Protein AF-A0AAF6BZ26-F1 (afdb_monomer_lite)

pLDDT: mean 86.57, std 9.5, range [39.75, 97.88]

Structure (mmCIF, N/CA/C/O backbone):
data_AF-A0AAF6BZ26-F1
#
_entry.id   AF-A0AAF6BZ26-F1
#
loop_
_atom_site.group_PDB
_atom_site.id
_atom_site.type_symbol
_atom_site.label_atom_id
_atom_site.label_alt_id
_atom_site.label_comp_id
_atom_site.label_asym_id
_atom_site.label_entity_id
_atom_site.label_seq_id
_atom_site.pdbx_PDB_ins_code
_atom_site.Cartn_x
_atom_site.Cartn_y
_atom_site.Cartn_z
_atom_site.occupancy
_atom_site.B_iso_or_equiv
_atom_site.auth_seq_id
_atom_site.auth_comp_id
_atom_site.auth_asym_id
_atom_site.auth_atom_id
_atom_site.pdbx_PDB_model_num
ATOM 1 N N . MET A 1 1 ? -30.033 26.656 -7.512 1.00 85.19 1 MET A N 1
ATOM 2 C CA . MET A 1 1 ? -29.786 25.423 -6.726 1.00 85.19 1 MET A CA 1
ATOM 3 C C . MET A 1 1 ? -30.732 24.269 -7.060 1.00 85.19 1 MET A C 1
ATOM 5 O O . MET A 1 1 ? -30.216 23.183 -7.276 1.00 85.19 1 MET A O 1
ATOM 9 N N . GLN A 1 2 ? -32.061 24.453 -7.157 1.00 90.31 2 GLN A N 1
ATOM 10 C CA . GLN A 1 2 ? -33.006 23.344 -7.431 1.00 90.31 2 GLN A CA 1
ATOM 11 C C . GLN A 1 2 ? -32.646 22.460 -8.652 1.00 90.31 2 GLN A C 1
ATOM 13 O O . GLN A 1 2 ? -32.682 21.242 -8.493 1.00 90.31 2 GLN A O 1
ATOM 18 N N . PRO A 1 3 ? -32.243 22.993 -9.830 1.00 95.12 3 PRO A N 1
ATOM 19 C CA . PRO A 1 3 ? -31.899 22.138 -10.973 1.00 95.12 3 PRO A CA 1
ATOM 20 C C . PRO A 1 3 ? -30.706 21.211 -10.704 1.00 95.12 3 PRO A C 1
ATOM 22 O O . PRO A 1 3 ? -30.761 20.034 -11.039 1.00 95.12 3 PRO A O 1
ATOM 25 N N . LEU A 1 4 ? -29.664 21.719 -10.034 1.00 93.50 4 LEU A N 1
ATOM 26 C CA . LEU A 1 4 ? -28.489 20.935 -9.641 1.00 93.50 4 LEU A CA 1
ATOM 27 C C . LEU A 1 4 ? -28.873 19.820 -8.664 1.00 93.50 4 LEU A C 1
ATOM 29 O O . LEU A 1 4 ? -28.498 18.673 -8.858 1.00 93.50 4 LEU A O 1
ATOM 33 N N . VAL A 1 5 ? -29.654 20.155 -7.636 1.00 95.06 5 VAL A N 1
ATOM 34 C CA . VAL A 1 5 ? -30.120 19.196 -6.624 1.00 95.06 5 VAL A CA 1
ATOM 35 C C . VAL A 1 5 ? -30.972 18.086 -7.256 1.00 95.06 5 VAL A C 1
ATOM 37 O O . VAL A 1 5 ? -30.774 16.914 -6.951 1.00 95.06 5 VAL A O 1
ATOM 40 N N . ASN A 1 6 ? -31.861 18.429 -8.193 1.00 91.44 6 ASN A N 1
ATOM 41 C CA . ASN A 1 6 ? -32.661 17.443 -8.927 1.00 91.44 6 ASN A CA 1
ATOM 42 C C . ASN A 1 6 ? -31.804 16.555 -9.835 1.00 91.44 6 ASN A C 1
ATOM 44 O O . ASN A 1 6 ? -32.040 15.349 -9.931 1.00 91.44 6 ASN A O 1
ATOM 48 N N . TRP A 1 7 ? -30.804 17.139 -10.493 1.00 94.62 7 TRP A N 1
ATOM 49 C CA . TRP A 1 7 ? -29.871 16.383 -11.317 1.00 94.62 7 TRP A CA 1
ATOM 50 C C . TRP A 1 7 ? -29.055 15.395 -10.473 1.00 94.62 7 TRP A C 1
ATOM 52 O O . TRP A 1 7 ? -29.031 14.212 -10.805 1.00 94.62 7 TRP A O 1
ATOM 62 N N . LEU A 1 8 ? -28.491 15.836 -9.339 1.00 90.12 8 LEU A N 1
ATOM 63 C CA . LEU A 1 8 ? -27.754 14.976 -8.401 1.00 90.12 8 LEU A CA 1
ATOM 64 C C . LEU A 1 8 ? -28.611 13.805 -7.908 1.00 90.12 8 LEU A C 1
ATOM 66 O O . LEU A 1 8 ? -28.151 12.664 -7.916 1.00 90.12 8 LEU A O 1
ATOM 70 N N . ALA A 1 9 ? -29.876 14.063 -7.567 1.00 87.50 9 ALA A N 1
ATOM 71 C CA . ALA A 1 9 ? -30.821 13.017 -7.187 1.00 87.50 9 ALA A CA 1
ATOM 72 C C . ALA A 1 9 ? -31.070 12.006 -8.323 1.00 87.50 9 ALA A C 1
ATOM 74 O O . ALA A 1 9 ? -31.114 10.801 -8.078 1.00 87.50 9 ALA A O 1
ATOM 75 N N . THR A 1 10 ? -31.170 12.479 -9.572 1.00 89.88 10 THR A N 1
ATOM 76 C CA . THR A 1 10 ? -31.373 11.626 -10.759 1.00 89.88 10 THR A CA 1
ATOM 77 C C . THR A 1 10 ? -30.188 10.687 -10.988 1.00 89.88 10 THR A C 1
ATOM 79 O O . THR A 1 10 ? -30.383 9.508 -11.276 1.00 89.88 10 THR A O 1
ATOM 82 N N . VAL A 1 11 ? -28.961 11.182 -10.806 1.00 91.44 11 VAL A N 1
ATOM 83 C CA . VAL A 1 11 ? -27.734 10.379 -10.950 1.00 91.44 11 VAL A CA 1
ATOM 84 C C . VAL A 1 11 ? -27.327 9.648 -9.664 1.00 91.44 11 VAL A C 1
ATOM 86 O O . VAL A 1 11 ? -26.295 8.985 -9.643 1.00 91.44 11 VAL A O 1
ATOM 89 N N . ARG A 1 12 ? -28.134 9.743 -8.594 1.00 84.69 12 ARG A N 1
ATOM 90 C CA . ARG A 1 12 ? -27.860 9.171 -7.261 1.00 84.69 12 ARG A CA 1
ATOM 91 C C . ARG A 1 12 ? -26.511 9.611 -6.672 1.00 84.69 12 ARG A C 1
ATOM 93 O O . ARG A 1 12 ? -25.853 8.836 -5.981 1.00 84.69 12 ARG A O 1
ATOM 100 N N . SER A 1 13 ? -26.109 10.848 -6.951 1.00 90.69 13 SER A N 1
ATOM 101 C CA . SER A 1 13 ? -24.911 11.457 -6.374 1.00 90.69 13 SER A CA 1
ATOM 102 C C . SER A 1 13 ? -25.212 12.056 -5.003 1.00 90.69 13 SER A C 1
ATOM 104 O O . SER A 1 13 ? -26.315 12.542 -4.746 1.00 90.69 13 SER A O 1
ATOM 106 N N . ASP A 1 14 ? -24.195 12.082 -4.146 1.00 92.06 14 ASP A N 1
ATOM 107 C CA . ASP A 1 14 ? -24.240 12.821 -2.890 1.00 92.06 14 ASP A CA 1
ATOM 108 C C . ASP A 1 14 ? -24.106 14.336 -3.154 1.00 92.06 14 ASP A C 1
ATOM 110 O O . ASP A 1 14 ? -23.576 14.766 -4.186 1.00 92.06 14 ASP A O 1
ATOM 114 N N . PHE A 1 15 ? -24.584 15.153 -2.216 1.00 94.19 15 PHE A N 1
ATOM 115 C CA . PHE A 1 15 ? -24.424 16.606 -2.243 1.00 94.19 15 PHE A CA 1
ATOM 116 C C . PHE A 1 15 ? -23.212 17.006 -1.405 1.00 94.19 15 PHE A C 1
ATOM 118 O O . PHE A 1 15 ? -23.217 16.851 -0.185 1.00 94.19 15 PHE A O 1
ATOM 125 N N . ILE A 1 16 ? -22.169 17.521 -2.049 1.00 95.44 16 ILE A N 1
ATOM 126 C CA . ILE A 1 16 ? -20.947 17.945 -1.363 1.00 95.44 16 ILE A CA 1
ATOM 127 C C . ILE A 1 16 ? -21.056 19.430 -1.020 1.00 95.44 16 ILE A C 1
ATOM 129 O O . ILE A 1 16 ? -21.343 20.254 -1.889 1.00 95.44 16 ILE A O 1
ATOM 133 N N . CYS A 1 17 ? -20.803 19.787 0.237 1.00 93.62 17 CYS A N 1
ATOM 134 C CA . CYS A 1 17 ? -20.689 21.183 0.650 1.00 93.62 17 CYS A CA 1
ATOM 135 C C . CYS A 1 17 ? -19.605 21.373 1.707 1.00 93.62 17 CYS A C 1
ATOM 137 O O . CYS A 1 17 ? -19.373 20.499 2.542 1.00 93.62 17 CYS A O 1
ATOM 139 N N . ASN A 1 18 ? -18.980 22.545 1.711 1.00 95.50 18 ASN A N 1
ATOM 140 C CA . ASN A 1 18 ? -17.950 22.875 2.688 1.00 95.50 18 ASN A CA 1
ATOM 141 C C . ASN A 1 18 ? -18.618 23.512 3.907 1.00 95.50 18 ASN A C 1
ATOM 143 O O . ASN A 1 18 ? -19.426 24.434 3.768 1.00 95.50 18 ASN A O 1
ATOM 147 N N . ILE A 1 19 ? -18.307 23.006 5.100 1.00 95.25 19 ILE A N 1
ATOM 148 C CA . ILE A 1 19 ? -18.873 23.501 6.355 1.00 95.25 19 ILE A CA 1
ATOM 149 C C . ILE A 1 19 ? -17.721 23.958 7.232 1.00 95.25 19 ILE A C 1
ATOM 151 O O . ILE A 1 19 ? -16.880 23.168 7.648 1.00 95.25 19 ILE A O 1
ATOM 155 N N . TYR A 1 20 ? -17.734 25.247 7.561 1.00 94.69 20 TYR A N 1
ATOM 156 C CA . TYR A 1 20 ? -16.663 25.898 8.300 1.00 94.69 20 TYR A CA 1
ATOM 157 C C . TYR A 1 20 ? -17.136 26.433 9.656 1.00 94.69 20 TYR A C 1
ATOM 159 O O . TYR A 1 20 ? -17.528 27.604 9.760 1.00 94.69 20 TYR A O 1
ATOM 167 N N . PRO A 1 21 ? -17.073 25.617 10.727 1.00 95.94 21 PRO A N 1
ATOM 168 C CA . PRO A 1 21 ? -17.348 26.075 12.086 1.00 95.94 21 PRO A CA 1
ATOM 169 C C . PRO A 1 21 ? -16.479 27.268 12.497 1.00 95.94 21 PRO A C 1
ATOM 171 O O . PRO A 1 21 ? -16.993 28.182 13.132 1.00 95.94 21 PRO A O 1
ATOM 174 N N . TYR A 1 22 ? -15.213 27.318 12.060 1.00 96.25 22 TYR A N 1
ATOM 175 C CA . TYR A 1 22 ? -14.312 28.448 12.309 1.00 96.25 22 TYR A CA 1
ATOM 176 C C . TYR A 1 22 ? -14.872 29.783 11.792 1.00 96.25 22 TYR A C 1
ATOM 178 O O . TYR A 1 22 ? -15.065 30.715 12.572 1.00 96.25 22 TYR A O 1
ATOM 186 N N . PHE A 1 23 ? -15.206 29.869 10.495 1.00 95.19 23 PHE A N 1
ATOM 187 C CA . PHE A 1 23 ? -15.768 31.095 9.910 1.00 95.19 23 PHE A CA 1
ATOM 188 C C . PHE A 1 23 ? -17.114 31.461 10.531 1.00 95.19 23 PHE A C 1
ATOM 190 O O . PHE A 1 23 ? -17.425 32.635 10.710 1.00 95.19 23 PHE A O 1
ATOM 197 N N . THR A 1 24 ? -17.905 30.455 10.895 1.00 94.88 24 THR A N 1
ATOM 198 C CA . THR A 1 24 ? -19.174 30.671 11.585 1.00 94.88 24 THR A CA 1
ATOM 199 C C . THR A 1 24 ? -18.956 31.278 12.976 1.00 94.88 24 THR A C 1
ATOM 201 O O . THR A 1 24 ? -19.677 32.193 13.359 1.00 94.88 24 THR A O 1
ATOM 204 N N . TYR A 1 25 ? -17.958 30.795 13.720 1.00 96.38 25 TYR A N 1
ATOM 205 C CA . TYR A 1 25 ? -17.598 31.296 15.045 1.00 96.38 25 TYR A CA 1
ATOM 206 C C . TYR A 1 25 ? -17.103 32.747 14.992 1.00 96.38 25 TYR A C 1
ATOM 208 O O . TYR A 1 25 ? -17.685 33.603 15.660 1.00 96.38 25 TYR A O 1
ATOM 216 N N . ILE A 1 26 ? -16.095 33.051 14.166 1.00 95.81 26 ILE A N 1
ATOM 217 C CA . ILE A 1 26 ? -15.499 34.400 14.135 1.00 95.81 26 ILE A CA 1
ATOM 218 C C . ILE A 1 26 ? -16.479 35.472 13.637 1.00 95.81 26 ILE A C 1
ATOM 220 O O . ILE A 1 26 ? -16.398 36.616 14.068 1.00 95.81 26 ILE A O 1
ATOM 224 N N . ASN A 1 27 ? -17.441 35.097 12.785 1.00 95.38 27 ASN A N 1
ATOM 225 C CA . ASN A 1 27 ? -18.456 36.010 12.252 1.00 95.38 27 ASN A CA 1
ATOM 226 C C . ASN A 1 27 ? -19.744 36.046 13.097 1.00 95.38 27 ASN A C 1
ATOM 228 O O . ASN A 1 27 ? -20.722 36.675 12.701 1.00 95.38 27 ASN A O 1
ATOM 232 N N . SER A 1 28 ? -19.778 35.362 14.246 1.00 93.62 28 SER A N 1
ATOM 233 C CA . SER A 1 28 ? -20.973 35.288 15.101 1.00 93.62 28 SER A CA 1
ATOM 234 C C . SER A 1 28 ? -21.173 36.500 16.011 1.00 93.62 28 SER A C 1
ATOM 236 O O . SER A 1 28 ? -22.164 36.548 16.734 1.00 93.62 28 SER A O 1
ATOM 238 N N . ASN A 1 29 ? -20.227 37.446 16.044 1.00 91.94 29 ASN A N 1
ATOM 239 C CA . ASN A 1 29 ? -20.230 38.577 16.980 1.00 91.94 29 ASN A CA 1
ATOM 240 C C . ASN A 1 29 ? -20.428 38.142 18.449 1.00 91.94 29 ASN A C 1
ATOM 242 O O . ASN A 1 29 ? -21.149 38.784 19.208 1.00 91.94 29 ASN A O 1
ATOM 246 N N . GLY A 1 30 ? -19.817 37.018 18.843 1.00 89.81 30 GLY A N 1
ATOM 247 C CA . GLY A 1 30 ? -19.882 36.479 20.206 1.00 89.81 30 GLY A CA 1
ATOM 248 C C . GLY A 1 30 ? -21.116 35.624 20.517 1.00 89.81 30 GLY A C 1
ATOM 249 O O . GLY A 1 30 ? -21.222 35.112 21.628 1.00 89.81 30 GLY A O 1
ATOM 250 N N . GLN A 1 31 ? -22.030 35.419 19.561 1.00 91.75 31 GLN A N 1
ATOM 251 C CA . GLN A 1 31 ? -23.209 34.563 19.757 1.00 91.75 31 GLN A CA 1
ATOM 252 C C . GLN A 1 31 ? -22.870 33.067 19.816 1.00 91.75 31 GLN A C 1
ATOM 254 O O . GLN A 1 31 ? -23.632 32.282 20.377 1.00 91.75 31 GLN A O 1
ATOM 259 N N . ILE A 1 32 ? -21.747 32.658 19.221 1.00 95.44 32 ILE A N 1
ATOM 260 C CA . ILE A 1 32 ? -21.270 31.275 19.244 1.00 95.44 32 ILE A CA 1
ATOM 261 C C . ILE A 1 32 ? -20.050 31.198 20.154 1.00 95.44 32 ILE A C 1
ATOM 263 O O . ILE A 1 32 ? -19.066 31.907 19.952 1.00 95.44 32 ILE A O 1
ATOM 267 N N . THR A 1 33 ? -20.094 30.304 21.140 1.00 96.38 33 THR A N 1
ATOM 268 C CA . THR A 1 33 ? -18.947 30.049 22.015 1.00 96.38 33 THR A CA 1
ATOM 269 C C . THR A 1 33 ? -17.847 29.296 21.268 1.00 96.38 33 THR A C 1
ATOM 271 O O . THR A 1 33 ? -18.109 28.511 20.349 1.00 96.38 33 THR A O 1
ATOM 274 N N . LEU A 1 34 ? -16.595 29.499 21.685 1.00 95.25 34 LEU A N 1
ATOM 275 C CA . LEU A 1 34 ? -15.446 28.814 21.091 1.00 95.25 34 LEU A CA 1
ATOM 276 C C . LEU A 1 34 ? -15.583 27.289 21.214 1.00 95.25 34 LEU A C 1
ATOM 278 O O . LEU A 1 34 ? -15.319 26.571 20.257 1.00 95.25 34 LEU A O 1
ATOM 282 N N . GLN A 1 35 ? -16.056 26.790 22.357 1.00 94.50 35 GLN A N 1
ATOM 283 C CA . GLN A 1 35 ? -16.266 25.362 22.614 1.00 94.50 35 GLN A CA 1
ATOM 284 C C . GLN A 1 35 ? -17.271 24.747 21.630 1.00 94.50 35 GLN A C 1
ATOM 286 O O . GLN A 1 35 ? -17.017 23.668 21.091 1.00 94.50 35 GLN A O 1
ATOM 291 N N . PHE A 1 36 ? -18.364 25.456 21.320 1.00 95.94 36 PHE A N 1
ATOM 292 C CA . PHE A 1 36 ? -19.362 24.980 20.361 1.00 95.94 36 PHE A CA 1
ATOM 293 C C . PHE A 1 36 ? -18.800 24.953 18.934 1.00 95.94 36 PHE A C 1
ATOM 295 O O . PHE A 1 36 ? -19.030 23.995 18.189 1.00 95.94 36 PHE A O 1
ATOM 302 N N . GLY A 1 37 ? -17.999 25.965 18.571 1.00 96.00 37 GLY A N 1
ATOM 303 C CA . GLY A 1 37 ? -17.264 26.017 17.304 1.00 96.00 37 GLY A CA 1
ATOM 304 C C . GLY A 1 37 ? -16.188 24.930 17.170 1.00 96.00 37 GLY A C 1
ATOM 305 O O . GLY A 1 37 ? -16.043 24.332 16.104 1.00 96.00 37 GLY A O 1
ATOM 306 N N . ARG A 1 38 ? -15.477 24.610 18.257 1.00 96.19 38 ARG A N 1
ATOM 307 C CA . ARG A 1 38 ? -14.482 23.521 18.348 1.00 96.19 38 ARG A CA 1
ATOM 308 C C . ARG A 1 38 ? -15.101 22.126 18.499 1.00 96.19 38 ARG A C 1
ATOM 310 O O . ARG A 1 38 ? -14.373 21.158 18.707 1.00 96.19 38 ARG A O 1
ATOM 317 N N . LEU A 1 39 ? -16.426 22.018 18.379 1.0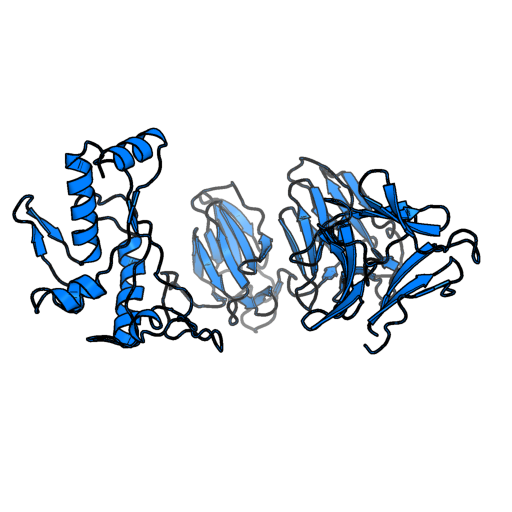0 96.62 39 LEU A N 1
ATOM 318 C CA . LEU A 1 39 ? -17.178 20.762 18.467 1.00 96.62 39 LEU A CA 1
ATOM 319 C C . LEU A 1 39 ? -16.995 20.030 19.808 1.00 96.62 39 LEU A C 1
ATOM 321 O O . LEU A 1 39 ? -17.117 18.812 19.876 1.00 96.62 39 LEU A O 1
ATOM 325 N N . GLU A 1 40 ? -16.671 20.774 20.859 1.00 86.25 40 GLU A N 1
ATOM 326 C CA . GLU A 1 40 ? -16.272 20.238 22.158 1.00 86.25 40 GLU A CA 1
ATOM 327 C C . GLU A 1 40 ? -17.463 20.112 23.106 1.00 86.25 40 GLU A C 1
ATOM 329 O O . GLU A 1 40 ? -17.706 19.052 23.676 1.00 86.25 40 GLU A O 1
ATOM 334 N N . SER A 1 41 ? -18.211 21.202 23.280 1.00 85.62 41 SER A N 1
ATOM 335 C CA . SER A 1 41 ? -19.374 21.255 24.161 1.00 85.62 41 SER A CA 1
ATOM 336 C C . SER A 1 41 ? -20.267 22.452 23.839 1.00 85.62 41 SER A C 1
ATOM 338 O O . SER A 1 41 ? -19.868 23.400 23.159 1.00 85.62 41 SER A O 1
ATOM 340 N N . GLY A 1 42 ? -21.499 22.399 24.336 1.00 87.00 42 GLY A N 1
ATOM 341 C CA . GLY A 1 42 ? -22.522 23.417 24.144 1.00 87.00 42 GLY A CA 1
ATOM 342 C C . GLY A 1 42 ? -23.872 22.779 23.856 1.00 87.00 42 GLY A C 1
ATOM 343 O O . GLY A 1 42 ? -23.995 21.560 23.747 1.00 87.00 42 GLY A O 1
ATOM 344 N N . SER A 1 43 ? -24.902 23.611 23.770 1.00 91.19 43 SER A N 1
ATOM 345 C CA . SER A 1 43 ? -26.249 23.169 23.437 1.00 91.19 43 SER A CA 1
ATOM 346 C C . SER A 1 43 ? -27.029 24.335 22.851 1.00 91.19 43 SER A C 1
ATOM 348 O O . SER A 1 43 ? -27.070 25.411 23.445 1.00 91.19 43 SER A O 1
ATOM 350 N N . VAL A 1 44 ? -27.635 24.127 21.685 1.00 92.94 44 VAL A N 1
ATOM 351 C CA . VAL A 1 44 ? -28.574 25.071 21.076 1.00 92.94 44 VAL A CA 1
ATOM 352 C C . VAL A 1 44 ? -29.821 24.308 20.660 1.00 92.94 44 VAL A C 1
ATOM 354 O O . VAL A 1 44 ? -29.728 23.316 19.936 1.00 92.94 44 VAL A O 1
ATOM 357 N N . THR A 1 45 ? -30.984 24.788 21.090 1.00 96.12 45 THR A N 1
ATOM 358 C CA . THR A 1 45 ? -32.284 24.244 20.684 1.00 96.12 45 THR A CA 1
ATOM 359 C C . THR A 1 45 ? -32.803 25.009 19.473 1.00 96.12 45 THR A C 1
ATOM 361 O O . THR A 1 45 ? -32.914 26.234 19.514 1.00 96.12 45 THR A O 1
ATOM 364 N N . ASP A 1 46 ? -33.139 24.303 18.396 1.00 93.06 46 ASP A N 1
ATOM 365 C CA . ASP A 1 46 ? -33.826 24.890 17.243 1.00 93.06 46 ASP A CA 1
ATOM 366 C C . ASP A 1 46 ? -35.302 25.117 17.586 1.00 93.06 46 ASP A C 1
ATOM 368 O O . ASP A 1 46 ? -36.052 24.179 17.863 1.00 93.06 46 ASP A O 1
ATOM 372 N N . SER A 1 47 ? -35.718 26.383 17.575 1.00 93.69 47 SER A N 1
ATOM 373 C CA . SER A 1 47 ? -37.070 26.804 17.945 1.00 93.69 47 SER A CA 1
ATOM 374 C C . SER A 1 47 ? -38.158 26.274 17.009 1.00 93.69 47 SER A C 1
ATOM 376 O O . SER A 1 47 ? -39.319 26.237 17.405 1.00 93.69 47 SER A O 1
ATOM 378 N N . ASN A 1 48 ? -37.813 25.840 15.792 1.00 90.06 48 ASN A N 1
ATOM 379 C CA . ASN A 1 48 ? -38.795 25.371 14.813 1.00 90.06 48 ASN A CA 1
ATOM 380 C C . ASN A 1 48 ? -39.164 23.894 14.986 1.00 90.06 48 ASN A C 1
ATOM 382 O O . ASN A 1 48 ? -40.257 23.490 14.600 1.00 90.06 48 ASN A O 1
ATOM 386 N N . ASN A 1 49 ? -38.249 23.067 15.500 1.00 90.38 49 ASN A N 1
ATOM 387 C CA . ASN A 1 49 ? -38.423 21.607 15.555 1.00 90.38 49 ASN A CA 1
ATOM 388 C C . ASN A 1 49 ? -38.028 20.978 16.904 1.00 90.38 49 ASN A C 1
ATOM 390 O O . ASN A 1 49 ? -38.127 19.760 17.056 1.00 90.38 49 ASN A O 1
ATOM 394 N N . GLY A 1 50 ? -37.566 21.779 17.870 1.00 94.88 50 GLY A N 1
ATOM 395 C CA . GLY A 1 50 ? -37.174 21.333 19.207 1.00 94.88 50 GLY A CA 1
ATOM 396 C C . GLY A 1 50 ? -35.903 20.480 19.255 1.00 94.88 50 GLY A C 1
ATOM 397 O O . GLY A 1 50 ? -35.577 19.943 20.313 1.00 94.88 50 GLY A O 1
ATOM 398 N N . LYS A 1 51 ? -35.176 20.316 18.141 1.00 93.75 51 LYS A N 1
ATOM 399 C CA . LYS A 1 51 ? -33.935 19.534 18.110 1.00 93.75 51 LYS A CA 1
ATOM 400 C C . LYS A 1 51 ? -32.831 20.269 18.857 1.00 93.75 51 LYS A C 1
ATOM 402 O O . LYS A 1 51 ? -32.633 21.469 18.681 1.00 93.75 51 LYS A O 1
ATOM 407 N N . ILE A 1 52 ? -32.099 19.516 19.671 1.00 95.69 52 ILE A N 1
ATOM 408 C CA . ILE A 1 52 ? -30.979 20.015 20.463 1.00 95.69 52 ILE A CA 1
ATOM 409 C C . ILE A 1 52 ? -29.678 19.635 19.759 1.00 95.69 52 ILE A C 1
ATOM 411 O O . IL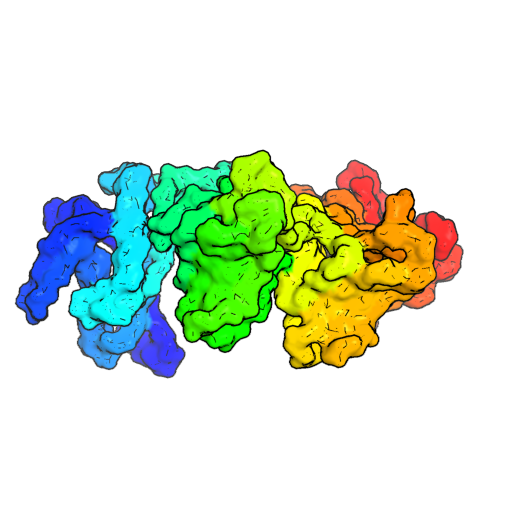E A 1 52 ? -29.417 18.457 19.513 1.00 95.69 52 ILE A O 1
ATOM 415 N N . TYR A 1 53 ? -28.858 20.635 19.458 1.00 95.94 53 TYR A N 1
ATOM 416 C CA . TYR A 1 53 ? -27.553 20.473 18.829 1.00 95.94 53 TYR A CA 1
ATOM 417 C C . TYR A 1 53 ? -26.451 20.709 19.849 1.00 95.94 53 TYR A C 1
ATOM 419 O O . TYR A 1 53 ? -26.374 21.787 20.432 1.00 95.94 53 TYR A O 1
ATOM 427 N N . THR A 1 54 ? -25.575 19.724 20.028 1.00 93.69 54 THR A N 1
ATOM 428 C CA . THR A 1 54 ? -24.459 19.787 20.987 1.00 93.69 54 THR A CA 1
ATOM 429 C C . THR A 1 54 ? -23.138 20.245 20.370 1.00 93.69 54 THR A C 1
ATOM 431 O O . THR A 1 54 ? -22.176 20.511 21.083 1.00 93.69 54 THR A O 1
ATOM 434 N N . ASN A 1 55 ? -23.082 20.365 19.042 1.00 94.94 55 ASN A N 1
ATOM 435 C CA . ASN A 1 55 ? -21.927 20.876 18.312 1.00 94.94 55 ASN A CA 1
ATOM 436 C C . ASN A 1 55 ? -22.358 21.650 17.055 1.00 94.94 55 ASN A C 1
ATOM 438 O O . ASN A 1 55 ? -23.421 21.391 16.476 1.00 94.94 55 ASN A O 1
ATOM 442 N N . LEU A 1 56 ? -21.513 22.590 16.618 1.00 96.56 56 LEU A N 1
ATOM 443 C CA . LEU A 1 56 ? -21.823 23.484 15.501 1.00 96.56 56 LEU A CA 1
ATOM 444 C C . LEU A 1 56 ? -21.899 22.766 14.145 1.00 96.56 56 LEU A C 1
ATOM 446 O O . LEU A 1 56 ? -22.678 23.178 13.287 1.00 96.56 56 LEU A O 1
ATOM 450 N N . LEU A 1 57 ? -21.135 21.686 13.945 1.00 97.12 57 LEU A N 1
ATOM 451 C CA . LEU A 1 57 ? -21.176 20.903 12.706 1.00 97.12 57 LEU A CA 1
ATOM 452 C C . LEU A 1 57 ? -22.566 20.298 12.483 1.00 97.12 57 LEU A C 1
ATOM 454 O O . LEU A 1 57 ? -23.152 20.503 11.422 1.00 97.12 57 LEU A O 1
ATOM 458 N N . ALA A 1 58 ? -23.120 19.619 13.489 1.00 95.31 58 ALA A N 1
ATOM 459 C CA . ALA A 1 58 ? -24.445 19.016 13.398 1.00 95.31 58 ALA A CA 1
ATOM 460 C C . ALA A 1 58 ? -25.533 20.065 13.128 1.00 95.31 58 ALA A C 1
ATOM 462 O O . ALA A 1 58 ? -26.388 19.848 12.273 1.00 95.31 58 ALA A O 1
ATOM 463 N N . GLN A 1 59 ? -25.457 21.226 13.792 1.00 95.88 59 GLN A N 1
ATOM 464 C CA . GLN A 1 59 ? -26.388 22.336 13.563 1.00 95.88 59 GLN A CA 1
ATOM 465 C C . GLN A 1 59 ? -26.346 22.829 12.108 1.00 95.88 59 GLN A C 1
ATOM 467 O O . GLN A 1 59 ? -27.386 23.044 11.486 1.00 95.88 59 GLN A O 1
ATOM 472 N N . ARG A 1 60 ? -25.146 23.020 11.546 1.00 95.75 60 ARG A N 1
ATOM 473 C CA . ARG A 1 60 ? -24.987 23.526 10.174 1.00 95.75 60 ARG A CA 1
ATOM 474 C C . ARG A 1 60 ? -25.355 22.486 9.127 1.00 95.75 60 ARG A C 1
ATOM 476 O O . ARG A 1 60 ? -25.973 22.836 8.126 1.00 95.75 60 ARG A O 1
ATOM 483 N N . LEU A 1 61 ? -25.031 21.222 9.373 1.00 95.94 61 LEU A N 1
ATOM 484 C CA . LEU A 1 61 ? -25.365 20.130 8.470 1.00 95.94 61 LEU A CA 1
ATOM 485 C C . LEU A 1 61 ? -26.882 19.892 8.405 1.00 95.94 61 LEU A C 1
ATOM 487 O O . LEU A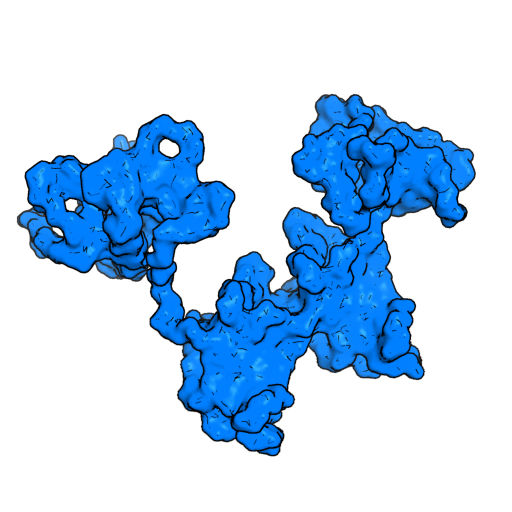 1 61 ? -27.434 19.724 7.319 1.00 95.94 61 LEU A O 1
ATOM 491 N N . ASP A 1 62 ? -27.583 19.979 9.535 1.00 96.00 62 ASP A N 1
ATOM 492 C CA . ASP A 1 62 ? -29.042 19.847 9.556 1.00 96.00 62 ASP A CA 1
ATOM 493 C C . ASP A 1 62 ? -29.769 21.041 8.934 1.00 96.00 62 ASP A C 1
ATOM 495 O O . ASP A 1 62 ? -30.835 20.859 8.344 1.00 96.00 62 ASP A O 1
ATOM 499 N N . ALA A 1 63 ? -29.168 22.235 8.935 1.00 95.06 63 ALA A N 1
ATOM 500 C CA . ALA A 1 63 ? -29.671 23.350 8.133 1.00 95.06 63 ALA A CA 1
ATOM 501 C C . ALA A 1 63 ? -29.615 23.041 6.620 1.00 95.06 63 ALA A C 1
ATOM 503 O O . ALA A 1 63 ? -30.552 23.378 5.890 1.00 95.06 63 ALA A O 1
ATOM 504 N N . VAL A 1 64 ? -28.567 22.348 6.149 1.00 95.69 64 VAL A N 1
ATOM 505 C CA . VAL A 1 64 ? -28.476 21.870 4.756 1.00 95.69 64 VAL A CA 1
ATOM 506 C C . VAL A 1 64 ? -29.539 20.805 4.486 1.00 95.69 64 VAL A C 1
ATOM 508 O O . VAL A 1 64 ? -30.283 20.932 3.514 1.00 95.69 64 VAL A O 1
ATOM 511 N N . TYR A 1 65 ? -29.687 19.802 5.358 1.00 95.62 65 TYR A N 1
ATOM 512 C CA . TYR A 1 65 ? -30.735 18.784 5.207 1.00 95.62 65 TYR A CA 1
ATOM 513 C C . TYR A 1 65 ? -32.146 19.384 5.199 1.00 95.62 65 TYR A C 1
ATOM 515 O O . TYR A 1 65 ? -32.979 18.971 4.391 1.00 95.62 65 TYR A O 1
ATOM 523 N N . ALA A 1 66 ? -32.418 20.382 6.042 1.00 95.12 66 ALA A N 1
ATOM 524 C CA . ALA A 1 66 ? -33.696 21.085 6.057 1.00 95.12 66 ALA A CA 1
ATOM 525 C C . ALA A 1 66 ? -33.950 21.834 4.737 1.00 95.12 66 ALA A C 1
ATOM 527 O O . ALA A 1 66 ? -35.057 21.771 4.196 1.00 95.12 66 ALA A O 1
ATOM 528 N N . ALA A 1 67 ? -32.930 22.501 4.183 1.00 95.19 67 ALA A N 1
ATOM 529 C CA . ALA A 1 67 ? -33.025 23.161 2.882 1.00 95.19 67 ALA A CA 1
ATOM 530 C C . ALA A 1 67 ? -33.290 22.153 1.752 1.00 95.19 67 ALA A C 1
ATOM 532 O O . ALA A 1 67 ? -34.215 22.352 0.969 1.00 95.19 67 ALA A O 1
ATOM 533 N N . LEU A 1 68 ? -32.553 21.038 1.708 1.00 96.12 68 LEU A N 1
ATOM 534 C CA . LEU A 1 68 ? -32.774 19.958 0.739 1.00 96.12 68 LEU A CA 1
ATOM 535 C C . LEU A 1 68 ? -34.168 19.333 0.874 1.00 96.12 68 LEU A C 1
ATOM 537 O O . LEU A 1 68 ? -34.805 19.026 -0.133 1.00 96.12 68 LEU A O 1
ATOM 541 N N . GLY A 1 69 ? -34.676 19.206 2.102 1.00 94.69 69 GLY A N 1
ATOM 542 C CA . GLY A 1 69 ? -36.041 18.764 2.383 1.00 94.69 69 GLY A CA 1
ATOM 543 C C . GLY A 1 69 ? -37.101 19.647 1.723 1.00 94.69 69 GLY A C 1
ATOM 544 O O . GLY A 1 69 ? -38.023 19.120 1.104 1.00 94.69 69 GLY A O 1
ATOM 545 N N . ARG A 1 70 ? -36.935 20.979 1.755 1.00 95.06 70 ARG A N 1
ATOM 546 C CA . ARG A 1 70 ? -37.841 21.919 1.060 1.00 95.06 70 ARG A CA 1
ATOM 547 C C . ARG A 1 70 ? -37.795 21.791 -0.465 1.00 95.06 70 ARG A C 1
ATOM 549 O O . ARG A 1 70 ? -38.760 22.157 -1.123 1.00 95.06 70 ARG A O 1
ATOM 556 N N . LEU A 1 71 ? -36.702 21.261 -1.013 1.00 95.12 71 LEU A N 1
ATOM 557 C CA . LEU A 1 71 ? -36.539 20.973 -2.442 1.00 95.12 71 LEU A CA 1
ATOM 558 C C . LEU A 1 71 ? -37.023 19.558 -2.824 1.00 95.12 71 LEU A C 1
ATOM 560 O O . LEU A 1 71 ? -36.814 19.135 -3.960 1.00 95.12 71 LEU A O 1
ATOM 564 N N . GLY A 1 72 ? -37.618 18.811 -1.883 1.00 93.81 72 GLY A N 1
ATOM 565 C CA . GLY A 1 72 ? -38.075 17.430 -2.076 1.00 93.81 72 GLY A CA 1
ATOM 566 C C . GLY A 1 72 ? -36.974 16.366 -1.975 1.00 93.81 72 GLY A C 1
ATOM 567 O O . GLY A 1 72 ? -37.254 15.188 -2.169 1.00 93.81 72 GLY A O 1
ATOM 568 N N . GLN A 1 73 ? -35.735 16.747 -1.642 1.00 92.69 73 GLN A N 1
ATOM 569 C CA . GLN A 1 73 ? -34.558 15.864 -1.607 1.00 92.69 73 GLN A CA 1
ATOM 570 C C . GLN A 1 73 ? -34.023 15.636 -0.184 1.00 92.69 73 GLN A C 1
ATOM 572 O O . GLN A 1 73 ? -32.820 15.524 0.037 1.00 92.69 73 GLN A O 1
ATOM 577 N N . GLY A 1 74 ? -34.909 15.536 0.813 1.00 85.56 74 GLY A N 1
ATOM 578 C CA . GLY A 1 74 ? -34.531 15.372 2.228 1.00 85.56 74 GLY A CA 1
ATOM 579 C C . GLY A 1 74 ? -33.792 14.067 2.573 1.00 85.56 74 GLY A C 1
ATOM 580 O O . GLY A 1 74 ? -33.306 13.925 3.697 1.00 85.56 74 GLY A O 1
ATOM 581 N N . ASN A 1 75 ? -33.711 13.121 1.631 1.00 85.94 75 ASN A N 1
ATOM 582 C CA . ASN A 1 75 ? -32.964 11.863 1.748 1.00 85.94 75 ASN A CA 1
ATOM 583 C C . ASN A 1 75 ? -31.661 11.845 0.929 1.00 85.94 75 ASN A C 1
ATOM 585 O O . ASN A 1 75 ? -30.967 10.832 0.921 1.00 85.94 75 ASN A O 1
ATOM 589 N N . MET A 1 76 ? -31.312 12.932 0.239 1.00 90.38 76 MET A N 1
ATOM 590 C CA . MET A 1 76 ? -30.014 13.033 -0.425 1.00 90.38 76 MET A CA 1
ATOM 591 C C . MET A 1 76 ? -28.917 13.120 0.641 1.00 90.38 76 MET A C 1
ATOM 593 O O . MET A 1 76 ? -29.000 13.962 1.535 1.00 90.38 76 MET A O 1
ATOM 597 N N . ARG A 1 77 ? -27.910 12.240 0.578 1.00 90.75 77 ARG A N 1
ATOM 598 C CA . ARG A 1 77 ? -26.773 12.271 1.511 1.00 90.75 77 ARG A CA 1
ATOM 599 C C . ARG A 1 77 ? -25.944 13.528 1.281 1.00 90.75 77 ARG A C 1
ATOM 601 O O . ARG A 1 77 ? -25.737 13.938 0.139 1.00 90.75 77 ARG A O 1
ATOM 608 N N . VAL A 1 78 ? -25.458 14.110 2.373 1.00 93.56 78 VAL A N 1
ATOM 609 C CA . VAL A 1 78 ? -24.568 15.271 2.340 1.00 93.56 78 VAL A CA 1
ATOM 610 C C . VAL A 1 78 ? -23.173 14.852 2.785 1.00 93.56 78 VAL A C 1
ATOM 612 O O . VAL A 1 78 ? -23.017 14.219 3.829 1.00 93.56 78 VAL A O 1
ATOM 615 N N . VAL A 1 79 ? -22.170 15.227 1.995 1.00 95.94 79 VAL A N 1
ATOM 616 C CA . VAL A 1 79 ? -20.749 15.034 2.296 1.00 95.94 79 VAL A CA 1
ATOM 617 C C . VAL A 1 79 ? -20.143 16.389 2.646 1.00 95.94 79 VAL A C 1
ATOM 619 O O . VAL A 1 79 ? -20.314 17.365 1.912 1.00 95.94 79 VAL A O 1
ATOM 622 N N . VAL A 1 80 ? -19.413 16.451 3.756 1.00 97.31 80 VAL A N 1
ATOM 623 C CA . VAL A 1 80 ? -18.665 17.650 4.142 1.00 97.31 80 VAL A CA 1
ATOM 624 C C . VAL A 1 80 ? -17.342 17.652 3.381 1.00 97.31 80 VAL A C 1
ATOM 626 O O . VAL A 1 80 ? -16.457 16.850 3.676 1.00 97.31 80 VAL A O 1
ATOM 629 N N . GLY A 1 81 ? -17.237 18.511 2.366 1.00 95.81 81 GLY A N 1
ATOM 630 C CA . GLY A 1 81 ? -16.103 18.538 1.435 1.00 95.81 81 GLY A CA 1
ATOM 631 C C . GLY A 1 81 ? -14.832 19.144 2.023 1.00 95.81 81 GLY A C 1
ATOM 632 O O . GLY A 1 81 ? -13.737 18.698 1.708 1.00 95.81 81 GLY A O 1
ATOM 633 N N . GLU A 1 82 ? -14.974 20.129 2.905 1.00 95.06 82 GLU A N 1
ATOM 634 C CA . GLU A 1 82 ? -13.861 20.770 3.601 1.00 95.06 82 GLU A CA 1
ATOM 635 C C . GLU A 1 82 ? -14.338 21.228 4.984 1.00 95.06 82 GLU A C 1
ATOM 637 O O . GLU A 1 82 ? -15.385 21.875 5.108 1.00 95.06 82 GLU A O 1
ATOM 642 N N . ILE A 1 83 ? -13.564 20.894 6.017 1.00 96.50 83 ILE A N 1
ATOM 643 C CA . ILE A 1 83 ? -13.751 21.352 7.398 1.00 96.50 83 ILE A CA 1
ATOM 644 C C . ILE A 1 83 ? -12.413 21.334 8.145 1.00 96.50 83 ILE A C 1
ATOM 646 O O . ILE A 1 83 ? -11.530 20.529 7.857 1.00 96.50 83 ILE A O 1
ATOM 650 N N . GLY A 1 84 ? -12.251 22.223 9.117 1.00 95.56 84 GLY A N 1
ATOM 651 C CA . GLY A 1 84 ? -11.084 22.251 9.986 1.00 95.56 84 GLY A CA 1
ATOM 652 C C . GLY A 1 84 ? -11.029 23.534 10.798 1.00 95.56 84 GLY A C 1
ATOM 653 O O . GLY A 1 84 ? -12.001 24.296 10.865 1.00 95.56 84 GLY A O 1
ATOM 654 N N . TRP A 1 85 ? -9.864 23.783 11.386 1.00 96.62 85 TRP A N 1
ATOM 655 C CA . TRP A 1 85 ? -9.597 24.990 12.151 1.00 96.62 85 TRP A CA 1
ATOM 656 C C . TRP A 1 85 ? -8.137 25.428 11.955 1.00 96.62 85 TRP A C 1
ATOM 658 O O . TRP A 1 85 ? -7.238 24.593 12.085 1.00 96.62 85 TRP A O 1
ATOM 668 N N . PRO A 1 86 ? -7.879 26.702 11.617 1.00 95.75 86 PRO A N 1
ATOM 669 C CA . PRO A 1 86 ? -6.537 27.167 11.300 1.00 95.75 86 PRO A CA 1
ATOM 670 C C . PRO A 1 86 ? -5.666 27.337 12.547 1.00 95.75 86 PRO A C 1
ATOM 672 O O . PRO A 1 86 ? -6.126 27.791 13.594 1.00 95.75 86 PRO A O 1
ATOM 675 N N . THR A 1 87 ? -4.374 27.040 12.415 1.00 93.81 87 THR A N 1
ATOM 676 C CA . THR A 1 87 ? -3.380 27.225 13.483 1.00 93.81 87 THR A CA 1
ATOM 677 C C . THR A 1 87 ? -2.785 28.625 13.539 1.00 93.81 87 THR A C 1
ATOM 679 O O . THR A 1 87 ? -2.029 28.914 14.458 1.00 93.81 87 THR A O 1
ATOM 682 N N . SER A 1 88 ? -3.025 29.478 12.541 1.00 90.81 88 SER A N 1
ATOM 683 C CA . SER A 1 88 ? -2.518 30.853 12.527 1.00 90.81 88 SER A CA 1
ATOM 684 C C . SER A 1 88 ? -3.325 31.745 11.576 1.00 90.81 88 SER A C 1
ATOM 686 O O . SER A 1 88 ? -4.134 31.252 10.786 1.00 90.81 88 SER A O 1
ATOM 688 N N . GLY A 1 89 ? -3.078 33.056 11.631 1.00 87.31 89 GLY A N 1
ATOM 689 C CA . GLY A 1 89 ? -3.569 34.021 10.646 1.00 87.31 89 GLY A CA 1
ATOM 690 C C . GLY A 1 89 ? -4.893 34.713 10.982 1.00 87.31 89 GLY A C 1
ATOM 691 O O . GLY A 1 89 ? -5.366 35.485 10.150 1.00 87.31 89 GLY A O 1
ATOM 692 N N . GLY A 1 90 ? -5.483 34.494 12.164 1.00 87.94 90 GLY A N 1
ATOM 693 C CA . GLY A 1 90 ? -6.720 35.176 12.562 1.00 87.94 90 GLY A CA 1
ATOM 694 C C . GLY A 1 90 ? -7.060 35.085 14.054 1.00 87.94 90 GLY A C 1
ATOM 695 O O . GLY A 1 90 ? -6.265 34.654 14.884 1.00 87.94 90 GLY A O 1
ATOM 696 N N . THR A 1 91 ? -8.278 35.491 14.412 1.00 91.56 91 THR A N 1
ATOM 697 C CA . THR A 1 91 ? -8.801 35.360 15.782 1.00 91.56 91 THR A CA 1
ATOM 698 C C . THR A 1 91 ? -9.005 33.890 16.144 1.00 91.56 91 THR A C 1
ATOM 700 O O . THR A 1 91 ? -9.495 33.119 15.317 1.00 91.56 91 THR A O 1
ATOM 703 N N . ALA A 1 92 ? -8.658 33.518 17.384 1.00 92.00 92 ALA A N 1
ATOM 704 C CA . ALA A 1 92 ? -8.762 32.154 17.917 1.00 92.00 92 ALA A CA 1
ATOM 705 C C . ALA A 1 92 ? -8.057 31.090 17.053 1.00 92.00 92 ALA A C 1
ATOM 707 O O . ALA A 1 92 ? -8.510 29.948 16.970 1.00 92.00 92 ALA A O 1
ATOM 708 N N . THR A 1 93 ? -6.967 31.468 16.379 1.00 93.50 93 THR A N 1
ATOM 709 C CA . THR A 1 93 ? -6.127 30.541 15.616 1.00 93.50 93 THR A CA 1
ATOM 710 C C . THR A 1 93 ? -4.865 30.223 16.396 1.00 93.50 93 THR A C 1
ATOM 712 O O . THR A 1 93 ? -4.052 31.113 16.637 1.00 93.50 93 THR A O 1
ATOM 715 N N . ASP A 1 94 ? -4.696 28.958 16.747 1.00 88.94 94 ASP A N 1
ATOM 716 C CA . ASP A 1 94 ? -3.475 28.404 17.318 1.00 88.94 94 ASP A CA 1
ATOM 717 C C . ASP A 1 94 ? -3.498 26.877 17.155 1.00 88.94 94 ASP A C 1
ATOM 719 O O . ASP A 1 94 ? -4.505 26.276 16.759 1.00 88.94 94 ASP A O 1
ATOM 723 N N . THR A 1 95 ? -2.357 26.249 17.421 1.00 87.94 95 THR A N 1
ATOM 724 C CA . THR A 1 95 ? -2.167 24.800 17.322 1.00 87.94 95 THR A CA 1
ATOM 725 C C . THR A 1 95 ? -3.131 24.020 18.222 1.00 87.94 95 THR A C 1
ATOM 727 O O . THR A 1 95 ? -3.613 22.964 17.814 1.00 87.94 95 THR A O 1
ATOM 730 N N . ASP A 1 96 ? -3.464 24.529 19.410 1.00 83.44 96 ASP A N 1
ATOM 731 C CA . ASP A 1 96 ? -4.329 23.832 20.365 1.00 83.44 96 ASP A CA 1
ATOM 732 C C . ASP A 1 96 ? -5.797 23.870 19.954 1.00 83.44 96 ASP A C 1
ATOM 734 O O . ASP A 1 96 ? -6.472 22.841 19.965 1.00 83.44 96 ASP A O 1
ATOM 738 N N . ASN A 1 97 ? -6.290 25.025 19.525 1.00 88.88 97 ASN A N 1
ATOM 739 C CA . ASN A 1 97 ? -7.629 25.192 18.983 1.00 88.88 97 ASN A CA 1
ATOM 740 C C . ASN A 1 97 ? -7.834 24.318 17.745 1.00 88.88 97 ASN A C 1
ATOM 742 O O . ASN A 1 97 ? -8.863 23.644 17.635 1.00 88.88 97 ASN A O 1
ATOM 746 N N . ALA A 1 98 ? -6.828 24.258 16.867 1.00 94.88 98 ALA A N 1
ATOM 747 C CA . ALA A 1 98 ? -6.849 23.382 15.706 1.00 94.88 98 ALA A CA 1
ATOM 748 C C . ALA A 1 98 ? -6.867 21.897 16.083 1.00 94.88 98 ALA A C 1
ATOM 750 O O . ALA A 1 98 ? -7.711 21.142 15.593 1.00 94.88 98 ALA A O 1
ATOM 751 N N . ARG A 1 99 ? -5.987 21.488 17.005 1.00 93.31 99 ARG A N 1
ATOM 752 C CA . ARG A 1 99 ? -5.929 20.120 17.529 1.00 93.31 99 ARG A CA 1
ATOM 753 C C . ARG A 1 99 ? -7.251 19.705 18.165 1.00 93.31 99 ARG A C 1
ATOM 755 O O . ARG A 1 99 ? -7.750 18.631 17.849 1.00 93.31 99 ARG A O 1
ATOM 762 N N . ILE A 1 100 ? -7.826 20.535 19.037 1.00 85.12 100 ILE A N 1
ATOM 763 C CA . ILE A 1 100 ? -9.089 20.249 19.736 1.00 85.12 100 ILE A CA 1
ATOM 764 C C . ILE A 1 100 ? -10.228 20.103 18.726 1.00 85.12 100 ILE A C 1
ATOM 766 O O . ILE A 1 100 ? -10.937 19.099 18.757 1.00 85.12 100 ILE A O 1
ATOM 770 N N . HIS A 1 101 ? -10.376 21.057 17.800 1.00 96.19 101 HIS A N 1
ATOM 771 C CA . HIS A 1 101 ? -11.425 20.993 16.785 1.00 96.19 101 HIS A CA 1
ATOM 772 C C . HIS A 1 101 ? -11.304 19.732 15.923 1.00 96.19 101 HIS A C 1
ATOM 774 O O . HIS A 1 101 ? -12.266 18.976 15.801 1.00 96.19 101 HIS A O 1
ATOM 780 N N . ASN A 1 102 ? -10.119 19.470 15.365 1.00 95.38 102 ASN A N 1
ATOM 781 C CA . ASN A 1 102 ? -9.900 18.323 14.483 1.00 95.38 102 ASN A CA 1
ATOM 782 C C . ASN A 1 102 ? -10.004 16.985 15.236 1.00 95.38 102 ASN A C 1
ATOM 784 O O . ASN A 1 102 ? -10.478 16.002 14.672 1.00 95.38 102 ASN A O 1
ATOM 788 N N . GLN A 1 103 ? -9.641 16.938 16.522 1.00 90.31 103 GLN A N 1
ATOM 789 C CA . GLN A 1 103 ? -9.818 15.748 17.353 1.00 90.31 103 GLN A CA 1
ATOM 790 C C . GLN A 1 103 ? -11.299 15.464 17.635 1.00 90.31 103 GLN A C 1
ATOM 792 O O . GLN A 1 103 ? -11.738 14.316 17.553 1.00 90.31 103 GLN A O 1
ATOM 797 N N . ASN A 1 104 ? -12.080 16.496 17.953 1.00 89.81 104 ASN A N 1
ATOM 798 C CA . ASN A 1 104 ? -13.516 16.356 18.180 1.00 89.81 104 ASN A CA 1
ATOM 799 C C . ASN A 1 104 ? -14.265 16.042 16.884 1.00 89.81 104 ASN A C 1
ATOM 801 O O . ASN A 1 104 ? -15.214 15.261 16.903 1.00 89.81 104 ASN A O 1
ATOM 805 N N . LEU A 1 105 ? -13.804 16.577 15.752 1.00 95.19 105 LEU A N 1
ATOM 806 C CA . LEU A 1 105 ? -14.345 16.273 14.433 1.00 95.19 105 LEU A CA 1
ATOM 807 C C . LEU A 1 105 ? -14.326 14.768 14.141 1.00 95.19 105 LEU A C 1
ATOM 809 O O . LEU A 1 105 ? -15.341 14.235 13.700 1.00 95.19 105 LEU A O 1
ATOM 813 N N . VAL A 1 106 ? -13.220 14.074 14.439 1.00 89.44 106 VAL A N 1
ATOM 814 C CA . VAL A 1 106 ? -13.129 12.606 14.306 1.00 89.44 106 VAL A CA 1
ATOM 815 C C . VAL A 1 106 ? -14.258 11.915 15.072 1.00 89.44 106 VAL A C 1
ATOM 817 O O . VAL A 1 106 ? -14.893 10.997 14.553 1.00 89.44 106 VAL A O 1
ATOM 820 N N . ASN A 1 107 ? -14.517 12.351 16.306 1.00 83.69 107 ASN A N 1
ATOM 821 C CA . ASN A 1 107 ? -15.531 11.748 17.166 1.00 83.69 107 ASN A CA 1
ATOM 822 C C . ASN A 1 107 ? -16.949 12.047 16.665 1.00 83.69 107 ASN A C 1
ATOM 824 O O . ASN A 1 107 ? -17.773 11.140 16.577 1.00 83.69 107 ASN A O 1
ATOM 828 N N . VAL A 1 108 ? -17.222 13.298 16.287 1.00 89.12 108 VAL A N 1
ATOM 829 C CA . VAL A 1 108 ? -18.536 13.731 15.790 1.00 89.12 108 VAL A CA 1
ATOM 830 C C . VAL A 1 108 ? -18.870 13.074 14.450 1.00 89.12 108 VAL A C 1
ATOM 832 O O . VAL A 1 108 ? -19.990 12.601 14.271 1.00 89.12 108 VAL A O 1
ATOM 835 N N . ALA A 1 109 ? -17.906 12.975 13.530 1.00 90.06 109 ALA A N 1
ATOM 836 C CA . ALA A 1 109 ? -18.124 12.416 12.195 1.00 90.06 109 ALA A CA 1
ATOM 837 C C . ALA A 1 109 ? -18.475 10.914 12.202 1.00 90.06 109 ALA A C 1
ATOM 839 O O . ALA A 1 109 ? -19.110 10.413 11.271 1.00 90.06 109 ALA A O 1
ATOM 840 N N . ARG A 1 110 ? -18.092 10.190 13.266 1.00 82.12 110 ARG A N 1
ATOM 841 C CA . ARG A 1 110 ? -18.466 8.780 13.483 1.00 82.12 110 ARG A CA 1
ATOM 842 C C . ARG A 1 110 ? -19.951 8.603 13.821 1.00 82.12 110 ARG A C 1
ATOM 844 O O . ARG A 1 110 ? -20.482 7.517 13.591 1.00 82.12 110 ARG A O 1
ATOM 851 N N . GLY A 1 111 ? -20.588 9.634 14.376 1.00 82.00 111 GLY A N 1
ATOM 852 C CA . GLY A 1 111 ? -22.016 9.666 14.680 1.00 82.00 111 GLY A CA 1
ATOM 853 C C . GLY A 1 111 ? -22.850 10.252 13.539 1.00 82.00 111 GLY A C 1
ATOM 854 O O . GLY A 1 111 ? -22.390 10.356 12.403 1.00 82.00 111 GLY A O 1
ATOM 855 N N . GLY A 1 112 ? -24.081 10.638 13.867 1.00 86.62 112 GLY A N 1
ATOM 856 C CA . GLY A 1 112 ? -24.979 11.383 12.987 1.00 86.62 112 GLY A CA 1
ATOM 857 C C . GLY A 1 112 ? -25.466 12.682 13.623 1.00 86.62 112 GLY A C 1
ATOM 858 O O . GLY A 1 112 ? -25.029 13.074 14.706 1.00 86.62 112 GLY A O 1
ATOM 859 N N . THR A 1 113 ? -26.385 13.363 12.946 1.00 94.00 113 THR A N 1
ATOM 860 C CA . THR A 1 113 ? -26.983 14.620 13.419 1.00 94.00 113 THR A CA 1
ATOM 861 C C . THR A 1 113 ? -28.350 14.392 14.074 1.00 94.00 113 THR A C 1
ATOM 863 O O . THR A 1 113 ? -28.958 13.343 13.872 1.00 94.00 113 THR A O 1
ATOM 866 N N . PRO A 1 114 ? -28.903 15.353 14.834 1.00 95.00 114 PRO A N 1
ATOM 867 C CA . PRO A 1 114 ? -30.253 15.231 15.393 1.00 95.00 114 PRO A CA 1
ATOM 868 C C . PRO A 1 114 ? -31.387 14.961 14.378 1.00 95.00 114 PRO A C 1
ATOM 870 O O . PRO A 1 114 ? -32.375 14.309 14.749 1.00 95.00 114 PRO A O 1
ATOM 873 N N . LEU A 1 115 ? -31.292 15.431 13.124 1.00 92.75 115 LEU A N 1
ATOM 874 C CA . LEU A 1 115 ? -32.219 15.065 12.039 1.00 92.75 115 LEU A CA 1
ATOM 875 C C . LEU A 1 115 ? -31.854 13.736 11.364 1.00 92.75 115 LEU A C 1
ATOM 877 O O . LEU A 1 115 ? -32.755 13.051 10.877 1.00 92.75 115 LEU A O 1
ATOM 881 N N . LYS A 1 116 ? -30.569 13.356 11.329 1.00 90.38 116 LYS A N 1
ATOM 882 C CA . LYS A 1 116 ? -30.064 12.115 10.713 1.00 90.38 116 LYS A CA 1
ATOM 883 C C . LYS A 1 116 ? -29.200 11.296 11.696 1.00 90.38 116 LYS A C 1
ATOM 885 O O . LYS A 1 116 ? -28.016 11.082 11.435 1.00 90.38 116 LYS A O 1
ATOM 890 N N . PRO A 1 117 ? -29.762 10.783 12.809 1.00 84.44 117 PRO A N 1
ATOM 891 C CA . PRO A 1 117 ? -28.968 10.212 13.908 1.00 84.44 117 PRO A CA 1
ATOM 892 C C . PRO A 1 117 ? -28.208 8.936 13.528 1.00 84.44 117 PRO A C 1
ATOM 894 O O . PRO A 1 117 ? -27.149 8.662 14.081 1.00 84.44 117 PRO A O 1
ATOM 897 N N . ASN A 1 118 ? -28.717 8.185 12.549 1.00 78.69 118 ASN A N 1
ATOM 898 C CA . ASN A 1 118 ? -28.131 6.919 12.100 1.00 78.69 118 ASN A CA 1
ATOM 899 C C . ASN A 1 118 ? -27.244 7.070 10.854 1.00 78.69 118 ASN A C 1
ATOM 901 O O . ASN A 1 118 ? -26.878 6.072 10.237 1.00 78.69 118 ASN A O 1
ATOM 905 N N . TRP A 1 119 ? -26.970 8.299 10.410 1.00 79.25 119 TRP A N 1
ATOM 906 C CA . TRP A 1 119 ? -26.203 8.549 9.193 1.00 79.25 119 TRP A CA 1
ATOM 907 C C . TRP A 1 119 ? -24.824 9.048 9.578 1.00 79.25 119 TRP A C 1
ATOM 909 O O . TRP A 1 119 ? -24.698 10.126 10.150 1.00 79.25 119 TRP A O 1
ATOM 919 N N . ARG A 1 120 ? -23.794 8.273 9.233 1.00 80.81 120 ARG A N 1
ATOM 920 C CA . ARG A 1 120 ? -22.410 8.723 9.388 1.00 80.81 120 ARG A CA 1
ATOM 921 C C . ARG A 1 120 ? -22.182 9.984 8.566 1.00 80.81 120 ARG A C 1
ATOM 923 O O . ARG A 1 120 ? -22.636 10.070 7.423 1.00 80.81 120 ARG A O 1
ATOM 930 N N . ILE A 1 121 ? -21.443 10.931 9.130 1.00 89.56 121 ILE A N 1
ATOM 931 C CA . ILE A 1 121 ? -21.123 12.184 8.453 1.00 89.56 121 ILE A CA 1
ATOM 932 C C . ILE A 1 121 ? -19.822 11.984 7.675 1.00 89.56 121 ILE A C 1
ATOM 934 O O . ILE A 1 121 ? -18.724 12.098 8.224 1.00 89.56 121 ILE A O 1
ATOM 938 N N . GLN A 1 122 ? -19.930 11.676 6.382 1.00 90.25 122 GLN A N 1
ATOM 939 C CA . GLN A 1 122 ? -18.748 11.601 5.526 1.00 90.25 122 GLN A CA 1
ATOM 940 C C . GLN A 1 122 ? -18.110 12.986 5.412 1.00 90.25 122 GLN A C 1
ATOM 942 O O . GLN A 1 122 ? -18.772 13.960 5.051 1.00 90.25 122 GLN A O 1
ATOM 947 N N . THR A 1 123 ? -16.826 13.059 5.756 1.00 93.12 123 THR A N 1
ATOM 948 C CA . THR A 1 123 ? -16.132 14.319 6.015 1.00 93.12 123 THR A CA 1
ATOM 949 C C . THR A 1 123 ? -14.704 14.263 5.497 1.00 93.12 123 THR A C 1
ATOM 951 O O . THR A 1 123 ? -13.986 13.303 5.774 1.00 93.12 123 THR A O 1
ATOM 954 N N . TYR A 1 124 ? -14.282 15.322 4.814 1.00 94.44 124 TYR A N 1
ATOM 955 C CA . TYR A 1 124 ? -12.899 15.554 4.420 1.00 94.44 124 TYR A CA 1
ATOM 956 C C . TYR A 1 124 ? -12.334 16.748 5.190 1.00 94.44 124 TYR A C 1
ATOM 958 O O . TYR A 1 124 ? -12.961 17.804 5.292 1.00 94.44 124 TYR A O 1
ATOM 966 N N . ILE A 1 125 ? -11.144 16.565 5.760 1.00 93.19 125 ILE A N 1
ATOM 967 C CA . ILE A 1 125 ? -10.428 17.648 6.430 1.00 93.19 125 ILE A CA 1
ATOM 968 C C . ILE A 1 125 ? -9.861 18.614 5.386 1.00 93.19 125 ILE A C 1
ATOM 970 O O . ILE A 1 125 ? -9.444 18.183 4.315 1.00 93.19 125 ILE A O 1
ATOM 974 N N . PHE A 1 126 ? -9.836 19.906 5.707 1.00 94.19 126 PHE A N 1
ATOM 975 C CA . PHE A 1 126 ? -9.489 20.982 4.776 1.00 94.19 126 PHE A CA 1
ATOM 976 C C . PHE A 1 126 ? -8.180 20.741 4.014 1.00 94.19 126 PHE A C 1
ATOM 978 O O . PHE A 1 126 ? -8.134 20.904 2.799 1.00 94.19 126 PHE A O 1
ATOM 985 N N . ALA A 1 127 ? -7.110 20.368 4.720 1.00 91.88 127 ALA A N 1
ATOM 986 C CA . ALA A 1 127 ? -5.829 20.069 4.096 1.00 91.88 127 ALA A CA 1
ATOM 987 C C . ALA A 1 127 ? -4.990 19.122 4.955 1.00 91.88 127 ALA A C 1
ATOM 989 O O . ALA A 1 127 ? -5.030 19.156 6.186 1.00 91.88 127 ALA A O 1
ATOM 990 N N . MET A 1 128 ? -4.174 18.304 4.289 1.00 90.62 128 MET A N 1
ATOM 991 C CA . MET A 1 128 ? -3.157 17.499 4.961 1.00 90.62 128 MET A CA 1
ATOM 992 C C . MET A 1 128 ? -1.942 18.361 5.334 1.00 90.62 128 MET A C 1
ATOM 994 O O . MET A 1 128 ? -1.517 18.336 6.483 1.00 90.62 128 MET A O 1
ATOM 998 N N . PHE A 1 129 ? -1.438 19.187 4.416 1.00 92.00 129 PHE A N 1
ATOM 999 C CA . PHE A 1 129 ? -0.291 20.074 4.641 1.00 92.00 129 PHE A CA 1
ATOM 1000 C C . PHE A 1 129 ? -0.713 21.541 4.658 1.00 92.00 129 PHE A C 1
ATOM 1002 O O . PHE A 1 129 ? -1.684 21.911 3.997 1.00 92.00 129 PHE A O 1
ATOM 1009 N N . ASP A 1 130 ? 0.009 22.369 5.413 1.00 87.69 130 ASP A N 1
ATOM 1010 C CA . ASP A 1 130 ? -0.129 23.822 5.297 1.00 87.69 130 ASP A CA 1
ATOM 1011 C C . ASP A 1 130 ? 0.223 24.278 3.875 1.00 87.69 130 ASP A C 1
ATOM 1013 O O . ASP A 1 130 ? 1.127 23.736 3.238 1.00 87.69 130 ASP A O 1
ATOM 1017 N N . GLU A 1 131 ? -0.492 25.292 3.390 1.00 81.19 131 GLU A N 1
ATOM 1018 C CA . GLU A 1 131 ? -0.279 25.843 2.055 1.00 81.19 131 GLU A CA 1
ATOM 1019 C C . GLU A 1 131 ? 1.007 26.692 2.025 1.00 81.19 131 GLU A C 1
ATOM 1021 O O . GLU A 1 131 ? 1.178 27.624 2.816 1.00 81.19 131 GLU A O 1
ATOM 1026 N N . ASN A 1 132 ? 1.911 26.391 1.095 1.00 74.44 132 ASN A N 1
ATOM 1027 C CA . ASN A 1 132 ? 3.183 27.064 0.886 1.00 74.44 132 ASN A CA 1
ATOM 1028 C C . ASN A 1 132 ? 3.173 28.155 -0.207 1.00 74.44 132 ASN A C 1
ATOM 1030 O O . ASN A 1 132 ? 4.125 28.935 -0.237 1.00 74.44 132 ASN A O 1
ATOM 1034 N N . GLN A 1 133 ? 2.141 28.279 -1.055 1.00 76.62 133 GLN A N 1
ATOM 1035 C CA . GLN A 1 133 ? 2.151 29.216 -2.201 1.00 76.62 133 GLN A CA 1
ATOM 1036 C C . GLN A 1 133 ? 1.207 30.428 -2.099 1.00 76.62 133 GLN A C 1
ATOM 1038 O O . GLN A 1 133 ? 1.481 31.468 -2.699 1.00 76.62 133 GLN A O 1
ATOM 1043 N N . LYS A 1 134 ? 0.107 30.356 -1.344 1.00 74.44 134 LYS A N 1
ATOM 1044 C CA . LYS A 1 134 ? -0.848 31.476 -1.201 1.00 74.44 134 LYS A CA 1
ATOM 1045 C C . LYS A 1 134 ? -0.237 32.685 -0.484 1.00 74.44 134 LYS A C 1
ATOM 1047 O O . LYS A 1 134 ? 0.766 32.574 0.205 1.00 74.44 134 LYS A O 1
ATOM 1052 N N . ALA A 1 135 ? -0.832 33.872 -0.611 1.00 65.56 135 ALA A N 1
ATOM 1053 C CA . ALA A 1 135 ? -0.334 35.080 0.067 1.00 65.56 135 ALA A CA 1
ATOM 1054 C C . ALA A 1 135 ? -0.938 35.275 1.474 1.00 65.56 135 ALA A C 1
ATOM 1056 O O . ALA A 1 135 ? -0.238 35.676 2.402 1.00 65.56 135 ALA A O 1
ATOM 1057 N N . ALA A 1 136 ? -2.227 34.964 1.649 1.00 71.81 136 ALA A N 1
ATOM 1058 C CA . ALA A 1 136 ? -2.958 35.218 2.891 1.00 71.81 136 ALA A CA 1
ATOM 1059 C C . ALA A 1 136 ? -2.587 34.222 4.005 1.00 71.81 136 ALA A C 1
ATOM 1061 O O . ALA A 1 136 ? -2.759 33.016 3.836 1.00 71.81 136 ALA A O 1
ATOM 1062 N N . SER A 1 137 ? -2.149 34.730 5.163 1.00 73.75 137 SER A N 1
ATOM 1063 C CA . SER A 1 137 ? -1.698 33.934 6.319 1.00 73.75 137 SER A CA 1
ATOM 1064 C C . SER A 1 137 ? -2.745 32.930 6.811 1.00 73.75 137 SER A C 1
ATOM 1066 O O . SER A 1 137 ? -2.421 31.764 7.016 1.00 73.75 137 SER A O 1
ATOM 1068 N N . LEU A 1 138 ? -4.014 33.340 6.909 1.00 77.62 138 LEU A N 1
ATOM 1069 C CA . LEU A 1 138 ? -5.104 32.463 7.346 1.00 77.62 138 LEU A CA 1
ATOM 1070 C C . LEU A 1 138 ? -5.299 31.258 6.419 1.00 77.62 138 LEU A C 1
ATOM 1072 O O . LEU A 1 138 ? -5.585 30.167 6.890 1.00 77.62 138 LEU A O 1
ATOM 1076 N N . GLN A 1 139 ? -5.146 31.433 5.104 1.00 73.19 139 GLN A N 1
ATOM 1077 C CA . GLN A 1 139 ? -5.370 30.360 4.127 1.00 73.19 139 GLN A CA 1
ATOM 1078 C C . GLN A 1 139 ? -4.217 29.347 4.082 1.00 73.19 139 GLN A C 1
ATOM 1080 O O . GLN A 1 139 ? -4.387 28.274 3.509 1.00 73.19 139 GLN A O 1
ATOM 1085 N N . LYS A 1 140 ? -3.067 29.665 4.695 1.00 82.19 140 LYS A N 1
ATOM 1086 C CA . LYS A 1 140 ? -1.909 28.765 4.773 1.00 82.19 140 LYS A CA 1
ATOM 1087 C C . LYS A 1 140 ? -2.017 27.740 5.886 1.00 82.19 140 LYS A C 1
ATOM 1089 O O . LYS A 1 140 ? -1.488 26.651 5.744 1.00 82.19 140 LYS A O 1
ATOM 1094 N N . SER A 1 141 ? -2.676 28.079 6.990 1.00 89.75 141 SER A N 1
ATOM 1095 C CA . SER A 1 141 ? -2.448 27.402 8.271 1.00 89.75 141 SER A CA 1
ATOM 1096 C C . SER A 1 141 ? -3.493 26.354 8.660 1.00 89.75 141 SER A C 1
ATOM 1098 O O . SER A 1 141 ? -3.750 26.160 9.846 1.00 89.75 141 SER A O 1
ATOM 1100 N N . TRP A 1 142 ? -4.116 25.686 7.692 1.00 93.12 142 TRP A N 1
ATOM 1101 C CA . TRP A 1 142 ? -5.180 24.701 7.942 1.00 93.12 142 TRP A CA 1
ATOM 1102 C C . TRP A 1 142 ? -4.708 23.244 7.933 1.00 93.12 142 TRP A C 1
ATOM 1104 O O . TRP A 1 142 ? -5.480 22.353 8.285 1.00 93.12 142 TRP A O 1
ATOM 1114 N N . GLY A 1 143 ? -3.466 22.992 7.524 1.00 91.75 143 GLY A N 1
ATOM 1115 C CA . GLY A 1 143 ? -2.901 21.659 7.435 1.00 91.75 143 GLY A CA 1
ATOM 1116 C C . GLY A 1 143 ? -2.627 21.028 8.795 1.00 91.75 143 GLY A C 1
ATOM 1117 O O . GLY A 1 143 ? -2.364 21.713 9.794 1.00 91.75 143 GLY A O 1
ATOM 1118 N N . LEU A 1 144 ? -2.641 19.695 8.802 1.00 91.38 144 LEU A N 1
ATOM 1119 C CA . LEU A 1 144 ? -2.193 18.864 9.920 1.00 91.38 144 LEU A CA 1
ATOM 1120 C C . LEU A 1 144 ? -0.660 18.772 9.998 1.00 91.38 144 LEU A C 1
ATOM 1122 O O . LEU A 1 144 ? -0.113 18.599 11.087 1.00 91.38 144 LEU A O 1
ATOM 1126 N N . TYR A 1 145 ? 0.033 18.899 8.864 1.00 89.44 145 TYR A N 1
ATOM 1127 C CA . TYR A 1 145 ? 1.476 18.703 8.729 1.00 89.44 145 TYR A CA 1
ATOM 1128 C C . TYR A 1 145 ? 2.176 19.940 8.160 1.00 89.44 145 TYR A C 1
ATOM 1130 O O . TYR A 1 145 ? 1.607 20.710 7.382 1.00 89.44 145 TYR A O 1
ATOM 1138 N N . ASN A 1 146 ? 3.447 20.102 8.518 1.00 80.50 146 ASN A N 1
ATOM 1139 C CA . ASN A 1 146 ? 4.317 21.105 7.916 1.00 80.50 146 ASN A CA 1
ATOM 1140 C C . ASN A 1 146 ? 4.811 20.616 6.540 1.00 80.50 146 ASN A C 1
ATOM 1142 O O . ASN A 1 146 ? 5.350 19.510 6.456 1.00 80.50 146 ASN A O 1
ATOM 1146 N N . PRO A 1 147 ? 4.698 21.419 5.466 1.00 84.25 147 PRO A N 1
ATOM 1147 C CA . PRO A 1 147 ? 5.092 20.998 4.119 1.00 84.25 147 PRO A CA 1
ATOM 1148 C C . PRO A 1 147 ? 6.612 20.852 3.936 1.00 84.25 147 PRO A C 1
ATOM 1150 O O . PRO A 1 147 ? 7.050 20.175 3.015 1.00 84.25 147 PRO A O 1
ATOM 1153 N N . SER A 1 148 ? 7.427 21.485 4.788 1.00 80.81 148 SER A N 1
ATOM 1154 C CA . SER A 1 148 ? 8.891 21.498 4.651 1.00 80.81 148 SER A CA 1
ATOM 1155 C C . SER A 1 148 ? 9.587 20.271 5.242 1.00 80.81 148 SER A C 1
ATOM 1157 O O . SER A 1 148 ? 10.623 19.857 4.734 1.00 80.81 148 SER A O 1
ATOM 1159 N N . ASN A 1 149 ? 9.051 19.705 6.325 1.00 80.38 149 ASN A N 1
ATOM 1160 C CA . ASN A 1 149 ? 9.684 18.606 7.062 1.00 80.38 149 ASN A CA 1
ATOM 1161 C C . ASN A 1 149 ? 8.744 17.421 7.325 1.00 80.38 149 ASN A C 1
ATOM 1163 O O . ASN A 1 149 ? 9.142 16.476 8.003 1.00 80.38 149 ASN A O 1
ATOM 1167 N N . PHE A 1 150 ? 7.506 17.480 6.820 1.00 80.12 150 PHE A N 1
ATOM 1168 C CA . PHE A 1 150 ? 6.473 16.452 6.970 1.00 80.12 150 PHE A CA 1
ATOM 1169 C C . PHE A 1 150 ? 6.117 16.103 8.426 1.00 80.12 150 PHE A C 1
ATOM 1171 O O . PHE A 1 150 ? 5.439 15.110 8.679 1.00 80.12 150 PHE A O 1
ATOM 1178 N N . GLN A 1 151 ? 6.532 16.924 9.398 1.00 77.38 151 GLN A N 1
ATOM 1179 C CA . GLN A 1 151 ? 6.201 16.725 10.806 1.00 77.38 151 GLN A CA 1
ATOM 1180 C C . GLN A 1 151 ? 4.781 17.205 11.090 1.00 77.38 151 GLN A C 1
ATOM 1182 O O . GLN A 1 151 ? 4.366 18.276 10.628 1.00 77.38 151 GLN A O 1
ATOM 1187 N N . ALA A 1 152 ? 4.048 16.424 11.883 1.00 79.31 152 ALA A N 1
ATOM 1188 C CA . ALA A 1 152 ? 2.723 16.803 12.352 1.00 79.31 152 ALA A CA 1
ATOM 1189 C C . ALA A 1 152 ? 2.815 18.064 13.223 1.00 79.31 152 ALA A C 1
ATOM 1191 O O . ALA A 1 152 ? 3.670 18.169 14.101 1.00 79.31 152 ALA A O 1
ATOM 1192 N N . LYS A 1 153 ? 1.911 19.018 13.002 1.00 82.19 153 LYS A N 1
ATOM 1193 C CA . LYS A 1 153 ? 1.787 20.225 13.834 1.00 82.19 153 LYS A CA 1
ATOM 1194 C C . LYS A 1 153 ? 1.179 19.895 15.199 1.00 82.19 153 LYS A C 1
ATOM 1196 O O . LYS A 1 153 ? 1.435 20.591 16.174 1.00 82.19 153 LYS A O 1
ATOM 1201 N N . TYR A 1 154 ? 0.372 18.838 15.256 1.00 82.00 154 TYR A N 1
ATOM 1202 C CA . TYR A 1 154 ? -0.245 18.283 16.457 1.00 82.00 154 TYR A CA 1
ATOM 1203 C C . TYR A 1 154 ? -0.716 16.850 16.193 1.00 82.00 154 TYR A C 1
ATOM 1205 O O . TYR A 1 154 ? -0.929 16.447 15.052 1.00 82.00 154 TYR A O 1
ATOM 1213 N N . THR A 1 155 ? -0.902 16.078 17.263 1.00 75.88 155 THR A N 1
ATOM 1214 C CA . THR A 1 155 ? -1.386 14.693 17.170 1.00 75.88 155 THR A CA 1
ATOM 1215 C C . THR A 1 155 ? -2.914 14.651 17.120 1.00 75.88 155 THR A C 1
ATOM 1217 O O . THR A 1 155 ? -3.571 15.307 17.930 1.00 75.88 155 THR A O 1
ATOM 1220 N N . ILE A 1 156 ? -3.469 13.846 16.209 1.00 78.75 156 ILE A N 1
ATOM 1221 C CA . ILE A 1 156 ? -4.897 13.506 16.133 1.00 78.75 156 ILE A CA 1
ATOM 1222 C C . ILE A 1 156 ? -5.053 11.997 16.312 1.00 78.75 156 ILE A C 1
ATOM 1224 O O . ILE A 1 156 ? -4.470 11.201 15.580 1.00 78.75 156 ILE A O 1
ATOM 1228 N N . ASN A 1 157 ? -5.865 11.602 17.282 1.00 71.12 157 ASN A N 1
ATOM 1229 C CA . ASN A 1 157 ? -6.254 10.224 17.511 1.00 71.12 157 ASN A CA 1
ATOM 1230 C C . ASN A 1 157 ? -7.501 9.912 16.683 1.00 71.12 157 ASN A C 1
ATOM 1232 O O . ASN A 1 157 ? -8.605 10.341 17.018 1.00 71.12 157 ASN A O 1
ATOM 1236 N N . PHE A 1 158 ? -7.349 9.116 15.628 1.00 71.88 158 PHE A N 1
ATOM 1237 C CA . PHE A 1 158 ? -8.471 8.677 14.797 1.00 71.88 158 PHE A CA 1
ATOM 1238 C C . PHE A 1 158 ? -9.339 7.592 15.450 1.00 71.88 158 PHE A C 1
ATOM 1240 O O . PHE A 1 158 ? -10.172 7.007 14.767 1.00 71.88 158 PHE A O 1
ATOM 1247 N N . GLY A 1 159 ? -9.172 7.351 16.757 1.00 51.03 159 GLY A N 1
ATOM 1248 C CA . GLY A 1 159 ? -9.956 6.452 17.595 1.00 51.03 159 GLY A CA 1
ATOM 1249 C C . GLY A 1 159 ? -9.532 4.989 17.504 1.00 51.03 159 GLY A C 1
ATOM 1250 O O . GLY A 1 159 ? -10.409 4.129 17.456 1.00 51.03 159 GLY A O 1
ATOM 1251 N N . ASN A 1 160 ? -8.215 4.751 17.520 1.00 43.03 160 ASN A N 1
ATOM 1252 C CA . ASN A 1 160 ? -7.578 3.434 17.656 1.00 43.03 160 ASN A CA 1
ATOM 1253 C C . ASN A 1 160 ? -6.790 3.287 18.977 1.00 43.03 160 ASN A C 1
ATOM 1255 O O . ASN A 1 160 ? -5.990 2.370 19.127 1.00 43.03 160 ASN A O 1
ATOM 1259 N N . SER A 1 161 ? -7.019 4.150 19.976 1.00 44.16 161 SER A N 1
ATOM 1260 C CA . SER A 1 161 ? -6.502 3.913 21.333 1.00 44.16 161 SER A CA 1
ATOM 1261 C C . SER A 1 161 ? -7.347 2.882 22.083 1.00 44.16 161 SER A C 1
ATOM 1263 O O . SER A 1 161 ? -8.072 3.214 23.015 1.00 44.16 161 SER A O 1
ATOM 1265 N N . GLN A 1 162 ? -7.192 1.612 21.722 1.00 41.31 162 GLN A N 1
ATOM 1266 C CA . GLN A 1 162 ? -6.994 0.588 22.740 1.00 41.31 162 GLN A CA 1
ATOM 1267 C C . GLN A 1 162 ? -5.652 -0.083 22.443 1.00 41.31 162 GLN A C 1
ATOM 1269 O O . GLN A 1 162 ? -5.474 -0.715 21.411 1.00 41.31 162 GLN A O 1
ATOM 1274 N N . THR A 1 163 ? -4.706 0.174 23.353 1.00 39.75 163 THR A N 1
ATOM 1275 C CA . THR A 1 163 ? -3.310 -0.286 23.399 1.00 39.75 163 THR A CA 1
ATOM 1276 C C . THR A 1 163 ? -2.434 0.039 22.181 1.00 39.75 163 THR A C 1
ATOM 1278 O O . THR A 1 163 ? -2.250 -0.786 21.295 1.00 39.75 163 THR A O 1
ATOM 1281 N N . LEU A 1 164 ? -1.717 1.175 22.248 1.00 47.78 164 LEU A N 1
ATOM 1282 C CA . LEU A 1 164 ? -0.356 1.303 21.690 1.00 47.78 164 LEU A CA 1
ATOM 1283 C C . LEU A 1 164 ? 0.594 0.380 22.475 1.00 47.78 164 LEU A C 1
ATOM 1285 O O . LEU A 1 164 ? 1.528 0.810 23.147 1.00 47.78 164 LEU A O 1
ATOM 1289 N N . SER A 1 165 ? 0.273 -0.903 22.481 1.00 61.19 165 SER A N 1
ATOM 1290 C CA . SER A 1 165 ? 1.137 -1.958 22.952 1.00 61.19 165 SER A CA 1
ATOM 1291 C C . SER A 1 165 ? 1.637 -2.624 21.692 1.00 61.19 165 SER A C 1
ATOM 1293 O O . SER A 1 165 ? 0.836 -3.093 20.890 1.00 61.19 165 SER A O 1
ATOM 1295 N N . ASN A 1 166 ? 2.950 -2.711 21.521 1.00 71.62 166 ASN A N 1
ATOM 1296 C CA . ASN A 1 166 ? 3.534 -3.560 20.489 1.00 71.62 166 ASN A CA 1
ATOM 1297 C C . ASN A 1 166 ? 3.463 -5.047 20.863 1.00 71.62 166 ASN A C 1
ATOM 1299 O O . ASN A 1 166 ? 4.183 -5.862 20.287 1.00 71.62 166 ASN A O 1
ATOM 1303 N N . ARG A 1 167 ? 2.646 -5.392 21.868 1.00 85.31 167 ARG A N 1
ATOM 1304 C CA . ARG A 1 167 ? 2.569 -6.725 22.444 1.00 85.31 167 ARG A CA 1
ATOM 1305 C C . ARG A 1 167 ? 1.185 -7.150 22.902 1.00 85.31 167 ARG A C 1
ATOM 1307 O O . ARG A 1 167 ? 0.381 -6.328 23.340 1.00 85.31 167 ARG A O 1
ATOM 1314 N N . ILE A 1 168 ? 0.980 -8.459 22.887 1.00 89.62 168 ILE A N 1
ATOM 1315 C CA . ILE A 1 168 ? -0.143 -9.169 23.505 1.00 89.62 168 ILE A CA 1
ATOM 1316 C C . ILE A 1 168 ? 0.461 -10.022 24.623 1.00 89.62 168 ILE A C 1
ATOM 1318 O O . ILE A 1 168 ? 1.378 -10.796 24.360 1.00 89.62 168 ILE A O 1
ATOM 1322 N N . THR A 1 169 ? 0.005 -9.873 25.864 1.00 87.25 169 THR A N 1
ATOM 1323 C CA . THR A 1 169 ? 0.434 -10.727 26.989 1.00 87.25 169 THR A CA 1
ATOM 1324 C C . THR A 1 169 ? -0.619 -11.784 27.299 1.00 87.25 169 THR A C 1
ATOM 1326 O O . THR A 1 169 ? -1.743 -11.699 26.807 1.00 87.25 169 THR A O 1
ATOM 1329 N N . GLN A 1 170 ? -0.272 -12.788 28.102 1.00 83.88 170 GLN A N 1
ATOM 1330 C CA . GLN A 1 170 ? -1.232 -13.810 28.526 1.00 83.88 170 GLN A CA 1
ATOM 1331 C C . GLN A 1 170 ? -2.518 -13.205 29.110 1.00 83.88 170 GLN A C 1
ATOM 1333 O O . GLN A 1 170 ? -2.491 -12.173 29.785 1.00 83.88 170 GLN A O 1
ATOM 1338 N N . GLY A 1 171 ? -3.649 -13.837 28.800 1.00 78.31 171 GLY A N 1
ATOM 1339 C CA . GLY A 1 171 ? -4.994 -13.393 29.165 1.00 78.31 171 GLY A CA 1
ATOM 1340 C C . GLY A 1 171 ? -5.532 -12.232 28.322 1.00 78.31 171 GLY A C 1
ATOM 1341 O O . GLY A 1 171 ? -6.710 -11.895 28.440 1.00 78.31 171 GLY A O 1
ATOM 1342 N N . MET A 1 172 ? -4.714 -11.613 27.461 1.00 82.38 172 MET A N 1
ATOM 1343 C CA . MET A 1 172 ? -5.197 -10.587 26.540 1.00 82.38 172 MET A CA 1
ATOM 1344 C C . MET A 1 172 ? -5.865 -11.213 25.317 1.00 82.38 172 MET A C 1
ATOM 1346 O O . MET A 1 172 ? -5.365 -12.165 24.711 1.00 82.38 172 MET A O 1
ATOM 1350 N N . ARG A 1 173 ? -6.972 -10.588 24.913 1.00 84.25 173 ARG A N 1
ATOM 1351 C CA . ARG A 1 173 ? -7.713 -10.893 23.693 1.00 84.25 173 ARG A CA 1
ATOM 1352 C C . ARG A 1 173 ? -7.658 -9.712 22.734 1.00 84.25 173 ARG A C 1
ATOM 1354 O O . ARG A 1 173 ? -7.899 -8.576 23.131 1.00 84.25 173 ARG A O 1
ATOM 1361 N N . LEU A 1 174 ? -7.430 -10.018 21.463 1.00 87.62 174 LEU A N 1
ATOM 1362 C CA . LEU A 1 174 ? -7.594 -9.109 20.341 1.00 87.62 174 LEU A CA 1
ATOM 1363 C C . LEU A 1 174 ? -8.827 -9.542 19.539 1.00 87.62 174 LEU A C 1
ATOM 1365 O O . LEU A 1 174 ? -8.807 -10.545 18.828 1.00 87.62 174 LEU A O 1
ATOM 1369 N N . SER A 1 175 ? -9.919 -8.808 19.701 1.00 87.62 175 SER A N 1
ATOM 1370 C CA . SER A 1 175 ? -11.197 -9.052 19.029 1.00 87.62 175 SER A CA 1
ATOM 1371 C C . SER A 1 175 ? -11.205 -8.483 17.612 1.00 87.62 175 SER A C 1
ATOM 1373 O O . SER A 1 175 ? -10.391 -7.628 17.272 1.00 87.62 175 SER A O 1
ATOM 1375 N N . SER A 1 176 ? -12.161 -8.925 16.799 1.00 84.31 176 SER A N 1
ATOM 1376 C CA . SER A 1 176 ? -12.451 -8.399 15.462 1.00 84.31 176 SER A CA 1
ATOM 1377 C C . SER A 1 176 ? -12.336 -6.864 15.379 1.00 84.31 176 SER A C 1
ATOM 1379 O O . SER A 1 176 ? -12.973 -6.124 16.129 1.00 84.31 176 SER A O 1
ATOM 1381 N N . GLY A 1 177 ? -11.476 -6.388 14.476 1.00 78.44 177 GLY A N 1
ATOM 1382 C CA . GLY A 1 177 ? -11.147 -4.980 14.245 1.00 78.44 177 GLY A CA 1
ATOM 1383 C C . GLY A 1 177 ? -10.010 -4.423 15.110 1.00 78.44 177 GLY A C 1
ATOM 1384 O O . GLY A 1 177 ? -9.452 -3.381 14.765 1.00 78.44 177 GLY A O 1
ATOM 1385 N N . GLN A 1 178 ? -9.642 -5.093 16.205 1.00 80.25 178 GLN A N 1
ATOM 1386 C CA . GLN A 1 178 ? -8.546 -4.666 17.073 1.00 80.25 178 GLN A CA 1
ATOM 1387 C C . GLN A 1 178 ? -7.190 -5.085 16.499 1.00 80.25 178 GLN A C 1
ATOM 1389 O O . GLN A 1 178 ? -7.066 -6.073 15.770 1.00 80.25 178 GLN A O 1
ATOM 1394 N N . PHE A 1 179 ? -6.154 -4.324 16.846 1.00 85.69 179 PHE A N 1
ATOM 1395 C CA . PHE A 1 179 ? -4.788 -4.589 16.415 1.00 85.69 179 PHE A CA 1
ATOM 1396 C C . PHE A 1 179 ? -3.738 -4.141 17.438 1.00 85.69 179 PHE A C 1
ATOM 1398 O O . PHE A 1 179 ? -4.034 -3.363 18.340 1.00 85.69 179 PHE A O 1
ATOM 1405 N N . VAL A 1 180 ? -2.507 -4.618 17.255 1.00 85.25 180 VAL A N 1
ATOM 1406 C CA . VAL A 1 180 ? -1.284 -4.116 17.903 1.00 85.25 180 VAL A CA 1
ATOM 1407 C C . VAL A 1 180 ? -0.270 -3.724 16.826 1.00 85.25 180 VAL A C 1
ATOM 1409 O O . VAL A 1 180 ? -0.255 -4.328 15.754 1.00 85.25 180 VAL A O 1
ATOM 1412 N N . GLU A 1 181 ? 0.571 -2.723 17.081 1.00 81.38 181 GLU A N 1
ATOM 1413 C CA . GLU A 1 181 ? 1.530 -2.191 16.096 1.00 81.38 181 GLU A CA 1
ATOM 1414 C C . GLU A 1 181 ? 2.974 -2.290 16.578 1.00 81.38 181 GLU A C 1
ATOM 1416 O O . GLU A 1 181 ? 3.248 -2.203 17.772 1.00 81.38 181 GLU A O 1
ATOM 1421 N N . SER A 1 182 ? 3.914 -2.431 15.646 1.00 81.12 182 SER A N 1
ATOM 1422 C CA . SER A 1 182 ? 5.339 -2.278 15.931 1.00 81.12 182 SER A CA 1
ATOM 1423 C C . SER A 1 182 ? 5.633 -0.881 16.497 1.00 81.12 182 SER A C 1
ATOM 1425 O O . SER A 1 182 ? 4.874 0.070 16.300 1.00 81.12 182 SER A O 1
ATOM 1427 N N . LYS A 1 183 ? 6.754 -0.717 17.206 1.00 74.75 183 LYS A N 1
ATOM 1428 C CA . LYS A 1 183 ? 7.102 0.563 17.850 1.00 74.75 183 LYS A CA 1
ATOM 1429 C C . LYS A 1 183 ? 7.317 1.680 16.829 1.00 74.75 183 LYS A C 1
ATOM 1431 O O . LYS A 1 183 ? 6.997 2.831 17.113 1.00 74.75 183 LYS A O 1
ATOM 1436 N N . ASN A 1 184 ? 7.824 1.339 15.646 1.00 64.31 184 ASN A N 1
ATOM 1437 C CA . ASN A 1 184 ? 7.971 2.253 14.516 1.00 64.31 184 ASN A CA 1
ATOM 1438 C C . ASN A 1 184 ? 6.663 2.509 13.743 1.00 64.31 184 ASN A C 1
ATOM 1440 O O . ASN A 1 184 ? 6.686 3.284 12.792 1.00 64.31 184 ASN A O 1
ATOM 1444 N N . GLN A 1 185 ? 5.549 1.871 14.131 1.00 74.19 185 GLN A N 1
ATOM 1445 C CA . GLN A 1 185 ? 4.218 2.022 13.525 1.00 74.19 185 GLN A CA 1
ATOM 1446 C C . GLN A 1 185 ? 4.163 1.662 12.030 1.00 74.19 185 GLN A C 1
ATOM 1448 O O . GLN A 1 185 ? 3.292 2.122 11.297 1.00 74.19 185 GLN A O 1
ATOM 1453 N N . VAL A 1 186 ? 5.099 0.841 11.548 1.00 70.19 186 VAL A N 1
ATOM 1454 C CA . VAL A 1 186 ? 5.127 0.372 10.152 1.00 70.19 186 VAL A CA 1
ATOM 1455 C C . VAL A 1 186 ? 4.363 -0.943 9.987 1.00 70.19 186 VAL A C 1
ATOM 1457 O O . VAL A 1 186 ? 3.815 -1.209 8.913 1.00 70.19 186 VAL A O 1
ATOM 1460 N N . TYR A 1 187 ? 4.305 -1.762 11.038 1.00 81.38 187 TYR A N 1
ATOM 1461 C CA . TYR A 1 187 ? 3.694 -3.087 11.018 1.00 81.38 187 TYR A CA 1
ATOM 1462 C C . TYR A 1 187 ? 2.567 -3.186 12.034 1.00 81.38 187 TYR A C 1
ATOM 1464 O O . TYR A 1 187 ? 2.642 -2.625 13.123 1.00 81.38 187 TYR A O 1
ATOM 1472 N N . LYS A 1 188 ? 1.531 -3.940 11.681 1.00 87.81 188 LYS A N 1
ATOM 1473 C CA . LYS A 1 188 ? 0.309 -4.091 12.463 1.00 87.81 188 LYS A CA 1
ATOM 1474 C C . LYS A 1 188 ? -0.147 -5.541 12.449 1.00 87.81 188 LYS A C 1
ATOM 1476 O O . LYS A 1 188 ? -0.415 -6.083 11.383 1.00 87.81 188 LYS A O 1
ATOM 1481 N N . LEU A 1 189 ? -0.305 -6.155 13.615 1.00 93.56 189 LEU A N 1
ATOM 1482 C CA . LEU A 1 189 ? -1.026 -7.417 13.757 1.00 93.56 189 LEU A CA 1
ATOM 1483 C C . LEU A 1 189 ? -2.493 -7.111 14.061 1.00 93.56 189 LEU A C 1
ATOM 1485 O O . LEU A 1 189 ? -2.803 -6.620 15.143 1.00 93.56 189 LEU A O 1
ATOM 1489 N N . ILE A 1 190 ? -3.382 -7.384 13.110 1.00 90.75 190 ILE A N 1
ATOM 1490 C CA . ILE A 1 190 ? -4.814 -7.082 13.181 1.00 90.75 190 ILE A CA 1
ATOM 1491 C C . ILE A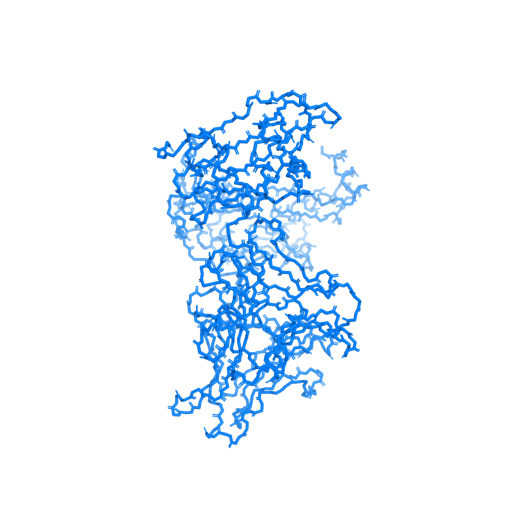 1 190 ? -5.651 -8.355 13.141 1.00 90.75 190 ILE A C 1
ATOM 1493 O O . ILE A 1 190 ? -5.453 -9.213 12.282 1.00 90.75 190 ILE A O 1
ATOM 1497 N N . MET A 1 191 ? -6.630 -8.446 14.039 1.00 92.94 191 MET A N 1
ATOM 1498 C CA . MET A 1 191 ? -7.715 -9.407 13.908 1.00 92.94 191 MET A CA 1
ATOM 1499 C C . MET A 1 191 ? -8.769 -8.812 12.972 1.00 92.94 191 MET A C 1
ATOM 1501 O O . MET A 1 191 ? -9.454 -7.856 13.326 1.00 92.94 191 MET A O 1
ATOM 1505 N N . GLN A 1 192 ? -8.876 -9.318 11.750 1.00 87.06 192 GLN A N 1
ATOM 1506 C CA . GLN A 1 192 ? -9.790 -8.795 10.737 1.00 87.06 192 GLN A CA 1
ATOM 1507 C C . GLN A 1 192 ? -11.235 -9.264 10.970 1.00 87.06 192 GLN A C 1
ATOM 1509 O O . GLN A 1 192 ? -11.497 -10.248 11.666 1.00 87.06 192 GLN A O 1
ATOM 1514 N N . ALA A 1 193 ? -12.190 -8.541 10.373 1.00 85.81 193 ALA A N 1
ATOM 1515 C CA . ALA A 1 193 ? -13.624 -8.786 10.551 1.00 85.81 193 ALA A CA 1
ATOM 1516 C C . ALA A 1 193 ? -14.129 -10.097 9.934 1.00 85.81 193 ALA A C 1
ATOM 1518 O O . ALA A 1 193 ? -15.220 -10.554 10.260 1.00 85.81 193 ALA A O 1
ATOM 1519 N N . ASP A 1 194 ? -13.332 -10.707 9.065 1.00 83.62 194 ASP A N 1
ATOM 1520 C CA . ASP A 1 194 ? -13.583 -12.001 8.440 1.00 83.62 194 ASP A CA 1
ATOM 1521 C C . ASP A 1 194 ? -13.014 -13.177 9.253 1.00 83.62 194 ASP A C 1
ATOM 1523 O O . ASP A 1 194 ? -12.929 -14.284 8.731 1.00 83.62 194 ASP A O 1
ATOM 1527 N N . CYS A 1 195 ? -12.617 -12.960 10.513 1.00 90.06 195 CYS A N 1
ATOM 1528 C CA . CYS A 1 195 ? -11.963 -13.948 11.376 1.00 90.06 195 CYS A CA 1
ATOM 1529 C C . CYS A 1 195 ? -10.510 -14.282 10.983 1.00 90.06 195 CYS A C 1
ATOM 1531 O O . CYS A 1 195 ? -9.948 -15.249 11.499 1.00 90.06 195 CYS A O 1
ATOM 1533 N N . ASN A 1 196 ? -9.844 -13.486 10.142 1.00 92.88 196 ASN A N 1
ATOM 1534 C CA . ASN A 1 196 ? -8.430 -13.689 9.822 1.00 92.88 196 ASN A CA 1
ATOM 1535 C C . ASN A 1 196 ? -7.501 -12.865 10.731 1.00 92.88 196 ASN A C 1
ATOM 1537 O O . ASN A 1 196 ? -7.653 -11.650 10.837 1.00 92.88 196 ASN A O 1
ATOM 1541 N N . LEU A 1 197 ? -6.503 -13.492 11.357 1.00 95.44 197 LEU A N 1
ATOM 1542 C CA . LEU A 1 197 ? -5.437 -12.774 12.059 1.00 95.44 197 LEU A CA 1
ATOM 1543 C C . LEU A 1 197 ? -4.300 -12.498 11.075 1.00 95.44 197 LEU A C 1
ATOM 1545 O O . LEU A 1 197 ? -3.734 -13.431 10.505 1.00 95.44 197 LEU A O 1
ATOM 1549 N N . VAL A 1 198 ? -3.960 -11.228 10.872 1.00 93.31 198 VAL A N 1
ATOM 1550 C CA . VAL A 1 198 ? -3.056 -10.800 9.799 1.00 93.31 198 VAL A CA 1
ATOM 1551 C C . VAL A 1 198 ? -1.966 -9.884 10.335 1.00 93.31 198 VAL A C 1
ATOM 1553 O O . VAL A 1 198 ? -2.260 -8.883 10.982 1.00 93.31 198 VAL A O 1
ATOM 1556 N N . LEU A 1 199 ? -0.711 -10.202 10.016 1.00 93.56 199 LEU A N 1
ATOM 1557 C CA . LEU A 1 199 ? 0.401 -9.263 10.117 1.00 93.56 199 LEU A CA 1
ATOM 1558 C C . LEU A 1 199 ? 0.470 -8.459 8.824 1.00 93.56 199 LEU A C 1
ATOM 1560 O O . LEU A 1 199 ? 0.711 -9.017 7.758 1.00 93.56 199 LEU A O 1
ATOM 1564 N N . ASP A 1 200 ? 0.269 -7.158 8.927 1.00 82.94 200 ASP A N 1
ATOM 1565 C CA . ASP A 1 200 ? 0.154 -6.219 7.822 1.00 82.94 200 ASP A CA 1
ATOM 1566 C C . ASP A 1 200 ? 1.278 -5.186 7.895 1.00 82.94 200 ASP A C 1
ATOM 1568 O O . ASP A 1 200 ? 1.581 -4.665 8.971 1.00 82.94 200 ASP A O 1
ATOM 1572 N N . ARG A 1 201 ? 1.889 -4.862 6.754 1.00 75.06 201 ARG A N 1
ATOM 1573 C CA . ARG A 1 201 ? 2.700 -3.650 6.627 1.00 75.06 201 ARG A CA 1
ATOM 1574 C C . ARG A 1 201 ? 1.783 -2.536 6.146 1.00 75.06 201 ARG A C 1
ATOM 1576 O O . ARG A 1 201 ? 1.228 -2.614 5.047 1.00 75.06 201 ARG A O 1
ATOM 1583 N N . ILE A 1 202 ? 1.645 -1.492 6.955 1.00 66.56 202 ILE A N 1
ATOM 1584 C CA . ILE A 1 202 ? 0.660 -0.433 6.731 1.00 66.56 202 ILE A CA 1
ATOM 1585 C C . ILE A 1 202 ? 0.897 0.227 5.365 1.00 66.56 202 ILE A C 1
ATOM 1587 O O . ILE A 1 202 ? 2.005 0.652 5.041 1.00 66.56 202 ILE A O 1
ATOM 1591 N N . GLY A 1 203 ? -0.156 0.275 4.543 1.00 59.19 203 GLY A N 1
ATOM 1592 C CA . GLY A 1 203 ? -0.116 0.835 3.187 1.00 59.19 203 GLY A CA 1
ATOM 1593 C C . GLY A 1 203 ? 0.500 -0.077 2.118 1.00 59.19 203 GLY A C 1
ATOM 1594 O O . GLY A 1 203 ? 0.554 0.318 0.957 1.00 59.19 203 GLY A O 1
ATOM 1595 N N . VAL A 1 204 ? 0.946 -1.289 2.475 1.00 65.69 204 VAL A N 1
ATOM 1596 C CA . VAL A 1 204 ? 1.631 -2.223 1.558 1.00 65.69 204 VAL A CA 1
ATOM 1597 C C . VAL A 1 204 ? 0.926 -3.577 1.475 1.00 65.69 204 VAL A C 1
ATOM 1599 O O . VAL A 1 204 ? 0.858 -4.162 0.387 1.00 65.69 204 VAL A O 1
ATOM 1602 N N . GLY A 1 205 ? 0.394 -4.076 2.592 1.00 67.12 205 GLY A N 1
ATOM 1603 C CA . GLY A 1 205 ? -0.428 -5.284 2.653 1.00 67.12 205 GLY A CA 1
ATOM 1604 C C . GLY A 1 205 ? 0.106 -6.382 3.590 1.00 67.12 205 GLY A C 1
ATOM 1605 O O . GLY A 1 205 ? 1.110 -6.186 4.286 1.00 67.12 205 GLY A O 1
ATOM 1606 N N . PRO A 1 206 ? -0.501 -7.586 3.538 1.00 82.94 206 PRO A N 1
ATOM 1607 C CA . PRO A 1 206 ? -0.250 -8.668 4.490 1.00 82.94 206 PRO A CA 1
ATOM 1608 C C . PRO A 1 206 ? 1.085 -9.404 4.272 1.00 82.94 206 PRO A C 1
ATOM 1610 O O . PRO A 1 206 ? 1.337 -9.961 3.205 1.00 82.94 206 PRO A O 1
ATOM 1613 N N . LEU A 1 207 ? 1.904 -9.479 5.322 1.00 81.31 207 LEU A N 1
ATOM 1614 C CA . LEU A 1 207 ? 3.133 -10.281 5.399 1.00 81.31 207 LEU A CA 1
ATOM 1615 C C . LEU A 1 207 ? 2.850 -11.733 5.799 1.00 81.31 207 LEU A C 1
ATOM 1617 O O . LEU A 1 207 ? 3.465 -12.663 5.286 1.00 81.31 207 LEU A O 1
ATOM 1621 N N . TRP A 1 208 ? 1.910 -11.929 6.724 1.00 90.19 208 TRP A N 1
ATOM 1622 C CA . TRP A 1 208 ? 1.514 -13.240 7.232 1.00 90.19 208 TRP A CA 1
ATOM 1623 C C . TRP A 1 208 ? 0.030 -13.242 7.598 1.00 90.19 208 TRP A C 1
ATOM 1625 O O . TRP A 1 208 ? -0.529 -12.205 7.948 1.00 90.19 208 TRP A O 1
ATOM 1635 N N . ALA A 1 209 ? -0.603 -14.412 7.529 1.00 90.44 209 ALA A N 1
ATOM 1636 C CA . ALA A 1 209 ? -1.989 -14.605 7.936 1.00 90.44 209 ALA A CA 1
ATOM 1637 C C . ALA A 1 209 ? -2.182 -15.983 8.581 1.00 90.44 209 ALA A C 1
ATOM 1639 O O . ALA A 1 209 ? -1.554 -16.956 8.156 1.00 90.44 209 ALA A O 1
ATOM 1640 N N . SER A 1 210 ? -3.102 -16.075 9.544 1.00 92.25 210 SER A N 1
ATOM 1641 C CA . SER A 1 210 ? -3.537 -17.344 10.145 1.00 92.25 210 SER A CA 1
ATOM 1642 C C . SER A 1 210 ? -4.338 -18.221 9.178 1.00 92.25 210 SER A C 1
ATOM 1644 O O . SER A 1 210 ? -4.521 -19.406 9.449 1.00 92.25 210 SER A O 1
ATOM 1646 N N . ASN A 1 211 ? -4.791 -17.657 8.049 1.00 90.25 211 ASN A N 1
ATOM 1647 C CA . ASN A 1 211 ? -5.645 -18.300 7.044 1.00 90.25 211 ASN A CA 1
ATOM 1648 C C . ASN A 1 211 ? -6.989 -18.767 7.620 1.00 90.25 211 ASN A C 1
ATOM 1650 O O . ASN A 1 211 ? -7.495 -19.839 7.296 1.00 90.25 211 ASN A O 1
ATOM 1654 N N . THR A 1 212 ? -7.573 -17.934 8.479 1.00 92.75 212 THR A N 1
ATOM 1655 C CA . THR A 1 212 ? -8.862 -18.187 9.139 1.00 92.75 212 THR A CA 1
ATOM 1656 C C . THR A 1 212 ? -9.973 -17.260 8.630 1.00 92.75 212 THR A C 1
ATOM 1658 O O . THR A 1 212 ? -11.018 -17.130 9.268 1.00 92.75 212 THR A O 1
ATOM 1661 N N . ALA A 1 213 ? -9.768 -16.647 7.462 1.00 88.31 213 ALA A N 1
ATOM 1662 C CA . ALA A 1 213 ? -10.766 -15.829 6.781 1.00 88.31 213 ALA A CA 1
ATOM 1663 C C . ALA A 1 213 ? -12.039 -16.629 6.444 1.00 88.31 213 ALA A C 1
ATOM 1665 O O . ALA A 1 213 ? -11.971 -17.777 6.005 1.00 88.31 213 ALA A O 1
ATOM 1666 N N . GLY A 1 214 ? -13.203 -16.007 6.622 1.00 87.12 214 GLY A N 1
ATOM 1667 C CA . GLY A 1 214 ? -14.517 -16.548 6.272 1.00 87.12 214 GLY A CA 1
ATOM 1668 C C . GLY A 1 214 ? -15.120 -17.523 7.286 1.00 87.12 214 GLY A C 1
ATOM 1669 O O . GLY A 1 214 ? -16.271 -17.920 7.117 1.00 87.12 214 GLY A O 1
ATOM 1670 N N . TYR A 1 215 ? -14.400 -17.900 8.348 1.00 88.81 215 TYR A N 1
ATOM 1671 C CA . TYR A 1 215 ? -14.925 -18.851 9.336 1.00 88.81 215 TYR A CA 1
ATOM 1672 C C . TYR A 1 215 ? -15.974 -18.249 10.282 1.00 88.81 215 TYR A C 1
ATOM 1674 O O . TYR A 1 215 ? -16.810 -18.999 10.788 1.00 88.81 215 TYR A O 1
ATOM 1682 N N . ALA A 1 216 ? -15.926 -16.940 10.553 1.00 87.69 216 ALA A N 1
ATOM 1683 C CA . ALA A 1 216 ? -16.895 -16.230 11.392 1.00 87.69 216 ALA A CA 1
ATOM 1684 C C . ALA A 1 216 ? -16.784 -14.700 11.223 1.00 87.69 216 ALA A C 1
ATOM 1686 O O . ALA A 1 216 ? -15.848 -14.210 10.598 1.00 87.69 216 ALA A O 1
ATOM 1687 N N . SER A 1 217 ? -17.713 -13.944 11.817 1.00 84.94 217 SER A N 1
ATOM 1688 C CA . SER A 1 217 ? -17.661 -12.470 11.895 1.00 84.94 217 SER A CA 1
ATOM 1689 C C . SER A 1 217 ? -17.256 -11.937 13.279 1.00 84.94 217 SER A C 1
ATOM 1691 O O . SER A 1 217 ? -17.008 -10.744 13.443 1.00 84.94 217 SER A O 1
ATOM 1693 N N . ASP A 1 218 ? -17.208 -12.812 14.285 1.00 81.50 218 ASP A N 1
ATOM 1694 C CA . ASP A 1 218 ? -16.918 -12.518 15.696 1.00 81.50 218 ASP A CA 1
ATOM 1695 C C . ASP A 1 218 ? -15.517 -12.990 16.124 1.00 81.50 218 ASP A C 1
ATOM 1697 O O . ASP A 1 218 ? -15.254 -13.208 17.307 1.00 81.50 218 ASP A O 1
ATOM 1701 N N . GLY A 1 219 ? -14.618 -13.177 15.154 1.00 89.56 219 GLY A N 1
ATOM 1702 C CA . GLY A 1 219 ? -13.312 -13.769 15.399 1.00 89.56 219 GLY A CA 1
ATOM 1703 C C . GLY A 1 219 ? -12.452 -12.974 16.385 1.00 89.56 219 GLY A C 1
ATOM 1704 O O . GLY A 1 219 ? -12.497 -11.743 16.427 1.00 89.56 219 GLY A O 1
ATOM 1705 N N . TYR A 1 220 ? -11.630 -13.682 17.154 1.00 92.25 220 TYR A N 1
ATOM 1706 C CA . TYR A 1 220 ? -10.645 -13.089 18.057 1.00 92.25 220 TYR A CA 1
ATOM 1707 C C . TYR A 1 220 ? -9.399 -13.966 18.175 1.00 92.25 220 TYR A C 1
ATOM 1709 O O . TYR A 1 220 ? -9.484 -15.182 18.023 1.00 92.25 220 TYR A O 1
ATOM 1717 N N . VAL A 1 221 ? -8.252 -13.365 18.493 1.00 95.88 221 VAL A N 1
ATOM 1718 C CA . VAL A 1 221 ? -7.077 -14.099 18.981 1.00 95.88 221 VAL A CA 1
ATOM 1719 C C . VAL A 1 221 ? -6.904 -13.866 20.473 1.00 95.88 221 VAL A C 1
ATOM 1721 O O . VAL A 1 221 ? -7.109 -12.760 20.968 1.00 95.88 221 VAL A O 1
ATOM 1724 N N . GLU A 1 222 ? -6.529 -14.911 21.194 1.00 93.44 222 GLU A N 1
ATOM 1725 C CA . GLU A 1 222 ? -6.235 -14.856 22.621 1.00 93.44 222 GLU A CA 1
ATOM 1726 C C . GLU A 1 222 ? -4.903 -15.552 22.882 1.00 93.44 222 GLU A C 1
ATOM 1728 O O . GLU A 1 222 ? -4.699 -16.673 22.410 1.00 93.44 222 GLU A O 1
ATOM 1733 N N . LEU A 1 223 ? -3.998 -14.888 23.608 1.00 92.25 223 LEU A N 1
ATOM 1734 C CA . LEU A 1 223 ? -2.846 -15.569 24.193 1.00 92.25 223 LEU A CA 1
ATOM 1735 C C . LEU A 1 223 ? -3.295 -16.155 25.530 1.00 92.25 223 LEU A C 1
ATOM 1737 O O . LEU A 1 223 ? -3.490 -15.429 26.502 1.00 92.25 223 LEU A O 1
ATOM 1741 N N . GLN A 1 224 ? -3.499 -17.463 25.555 1.00 90.94 224 GLN A N 1
ATOM 1742 C CA . GLN A 1 224 ? -4.067 -18.175 26.691 1.00 90.94 224 GLN A CA 1
ATOM 1743 C C . GLN A 1 224 ? -3.058 -18.283 27.838 1.00 90.94 224 GLN A C 1
ATOM 1745 O O . GLN A 1 224 ? -1.849 -18.141 27.645 1.00 90.94 224 GLN A O 1
ATOM 1750 N N . SER A 1 225 ? -3.551 -18.547 29.049 1.00 87.19 225 SER A N 1
ATOM 1751 C CA . SER A 1 225 ? -2.711 -18.717 30.245 1.00 87.19 225 SER A CA 1
ATOM 1752 C C . SER A 1 225 ? -1.767 -19.920 30.166 1.00 87.19 225 SER A C 1
ATOM 1754 O O . SER A 1 225 ? -0.818 -20.002 30.933 1.00 87.19 225 SER A O 1
ATOM 1756 N N . ASP A 1 226 ? -2.023 -20.859 29.256 1.00 85.88 226 ASP A N 1
ATOM 1757 C CA . ASP A 1 226 ? -1.163 -22.015 28.983 1.00 85.88 226 ASP A CA 1
ATOM 1758 C C . ASP A 1 226 ? -0.028 -21.707 27.980 1.00 85.88 226 ASP A C 1
ATOM 1760 O O . ASP A 1 226 ? 0.768 -22.581 27.624 1.00 85.88 226 ASP A O 1
ATOM 1764 N N . GLY A 1 227 ? 0.046 -20.459 27.509 1.00 87.75 227 GLY A N 1
ATOM 1765 C CA . GLY A 1 227 ? 1.060 -19.978 26.584 1.00 87.75 227 GLY A CA 1
ATOM 1766 C C . GLY A 1 227 ? 0.853 -20.382 25.126 1.00 87.75 227 GLY A C 1
ATOM 1767 O O . GLY A 1 227 ? 1.791 -20.282 24.326 1.00 87.75 227 GLY A O 1
ATOM 1768 N N . ASN A 1 228 ? -0.349 -20.822 24.754 1.00 92.94 228 ASN A N 1
ATOM 1769 C CA . ASN A 1 228 ? -0.760 -21.005 23.368 1.00 92.94 228 ASN A CA 1
ATOM 1770 C C . ASN A 1 228 ? -1.545 -19.777 22.881 1.00 92.94 228 ASN A C 1
ATOM 1772 O O . ASN A 1 228 ? -2.435 -19.286 23.574 1.00 92.94 228 ASN A O 1
ATOM 1776 N N . ALA A 1 229 ? -1.247 -19.264 21.685 1.00 94.75 229 ALA A N 1
ATOM 1777 C CA . ALA A 1 229 ? -2.110 -18.263 21.064 1.00 94.75 229 ALA A CA 1
ATOM 1778 C C . ALA A 1 229 ? -3.058 -18.935 20.089 1.00 94.75 229 ALA A C 1
ATOM 1780 O O . ALA A 1 229 ? -2.626 -19.668 19.196 1.00 94.75 229 ALA A O 1
ATOM 1781 N N . VAL A 1 230 ? -4.346 -18.659 20.247 1.00 96.62 230 VAL A N 1
ATOM 1782 C CA . VAL A 1 230 ? -5.399 -19.342 19.503 1.00 96.62 230 VAL A CA 1
ATOM 1783 C C . VAL A 1 230 ? -6.329 -18.314 18.883 1.00 96.62 230 VAL A C 1
ATOM 1785 O O . VAL A 1 230 ? -6.804 -17.402 19.560 1.00 96.62 230 VAL A O 1
ATOM 1788 N N . VAL A 1 231 ? -6.590 -18.469 17.585 1.00 97.88 231 VAL A N 1
ATOM 1789 C CA . VAL A 1 231 ? -7.648 -17.737 16.885 1.00 97.88 231 VAL A CA 1
ATOM 1790 C C . VAL A 1 231 ? -8.936 -18.537 17.008 1.00 97.88 231 VAL A C 1
ATOM 1792 O O . VAL A 1 231 ? -8.985 -19.703 16.613 1.00 97.88 231 VAL A O 1
ATOM 1795 N N . TYR A 1 232 ? -9.985 -17.903 17.512 1.00 96.31 232 TYR A N 1
ATOM 1796 C CA . TYR A 1 232 ? -11.332 -18.447 17.620 1.00 96.31 232 TYR A CA 1
ATOM 1797 C C . TYR A 1 232 ? -12.282 -17.733 16.659 1.00 96.31 232 TYR A C 1
ATOM 1799 O O . TYR A 1 232 ? -12.134 -16.539 16.416 1.00 96.31 232 TYR A O 1
ATOM 1807 N N . GLY A 1 233 ? -13.287 -18.455 16.159 1.00 93.81 233 GLY A N 1
ATOM 1808 C CA . GLY A 1 233 ? -14.400 -17.899 15.382 1.00 93.81 233 GLY A CA 1
ATOM 1809 C C . GLY A 1 233 ? -15.666 -18.729 15.571 1.00 93.81 233 GLY A C 1
ATOM 1810 O O . GLY A 1 233 ? -15.625 -19.955 15.396 1.00 93.81 233 GLY A O 1
ATOM 1811 N N . GLY A 1 234 ? -16.771 -18.084 15.963 1.00 89.00 234 GLY A N 1
ATOM 1812 C CA . GLY A 1 234 ? -17.997 -18.758 16.403 1.00 89.00 234 GLY A CA 1
ATOM 1813 C C . GLY A 1 234 ? -17.783 -19.651 17.632 1.00 89.00 234 GLY A C 1
ATOM 1814 O O . GLY A 1 234 ? -18.379 -20.720 17.728 1.00 89.00 234 GLY A O 1
ATOM 1815 N N . GLY A 1 235 ? -16.849 -19.279 18.516 1.00 89.19 235 GLY A N 1
ATOM 1816 C CA . GLY A 1 235 ? -16.458 -20.060 19.700 1.00 89.19 235 GLY A CA 1
ATOM 1817 C C . GLY A 1 235 ? -15.569 -21.285 19.433 1.00 89.19 235 GLY A C 1
ATOM 1818 O O . GLY A 1 235 ? -15.151 -21.949 20.377 1.00 89.19 235 GLY A O 1
ATOM 1819 N N . VAL A 1 236 ? -15.234 -21.585 18.173 1.00 95.88 236 VAL A N 1
ATOM 1820 C CA . VAL A 1 236 ? -14.408 -22.744 17.788 1.00 95.88 236 VAL A CA 1
ATOM 1821 C C . VAL A 1 236 ? -12.983 -22.300 17.467 1.00 95.88 236 VAL A C 1
ATOM 1823 O O . VAL A 1 236 ? -12.798 -21.307 16.762 1.00 95.88 236 VAL A O 1
ATOM 1826 N N . ALA A 1 237 ? -11.980 -23.042 17.945 1.00 96.31 237 ALA A N 1
ATOM 1827 C CA . ALA A 1 237 ? -10.578 -22.807 17.601 1.00 96.31 237 ALA A CA 1
ATOM 1828 C C . ALA A 1 237 ? -10.342 -23.059 16.101 1.00 96.31 237 ALA A C 1
ATOM 1830 O O . ALA A 1 237 ? -10.659 -24.129 15.581 1.00 96.31 237 ALA A O 1
ATOM 1831 N N . ARG A 1 238 ? -9.796 -22.063 15.400 1.00 96.38 238 ARG A N 1
ATOM 1832 C CA . ARG A 1 238 ? -9.536 -22.088 13.949 1.00 96.38 238 ARG A CA 1
ATOM 1833 C C . ARG A 1 238 ? -8.053 -22.184 13.615 1.00 96.38 238 ARG A C 1
ATOM 1835 O O . ARG A 1 238 ? -7.699 -22.758 12.593 1.00 96.38 238 ARG A O 1
ATOM 1842 N N . TRP A 1 239 ? -7.198 -21.639 14.475 1.00 96.25 239 TRP A N 1
ATOM 1843 C CA . TRP A 1 239 ? -5.744 -21.696 14.343 1.00 96.25 239 TRP A CA 1
ATOM 1844 C C . TRP A 1 239 ? -5.094 -21.641 15.727 1.00 96.25 239 TRP A C 1
ATOM 1846 O O . TRP A 1 239 ? -5.640 -21.001 16.623 1.00 96.25 239 TRP A O 1
ATOM 1856 N N . ALA A 1 240 ? -3.931 -22.272 15.891 1.00 94.69 240 ALA A N 1
ATOM 1857 C CA . ALA A 1 240 ? -3.130 -22.199 17.110 1.00 94.69 240 ALA A CA 1
ATOM 1858 C C . ALA A 1 240 ? -1.631 -22.101 16.792 1.00 94.69 240 ALA A C 1
ATOM 1860 O O . ALA A 1 240 ? -1.161 -22.706 15.822 1.00 94.69 240 ALA A O 1
ATOM 1861 N N . SER A 1 241 ? -0.873 -21.398 17.640 1.00 92.38 241 SER A N 1
ATOM 1862 C CA . SER A 1 241 ? 0.592 -21.309 17.541 1.00 92.38 241 SER A CA 1
ATOM 1863 C C . SER A 1 241 ? 1.297 -22.628 17.872 1.00 92.38 241 SER A C 1
ATOM 1865 O O . SER A 1 241 ? 2.446 -22.817 17.474 1.00 92.38 241 SER A O 1
ATOM 1867 N N . ASN A 1 242 ? 0.612 -23.552 18.560 1.00 91.50 242 ASN A N 1
ATOM 1868 C CA . ASN A 1 242 ? 1.146 -24.833 19.040 1.00 91.50 242 ASN A CA 1
ATOM 1869 C C . ASN A 1 242 ? 2.388 -24.652 19.928 1.00 91.50 242 ASN A C 1
ATOM 1871 O O . ASN A 1 242 ? 3.356 -25.409 19.847 1.00 91.50 242 ASN A O 1
ATOM 1875 N N . THR A 1 243 ? 2.359 -23.618 20.770 1.00 88.50 243 THR A N 1
ATOM 1876 C CA . THR A 1 243 ? 3.436 -23.283 21.718 1.00 88.50 243 THR A CA 1
ATOM 1877 C C . THR A 1 243 ? 3.201 -23.841 23.122 1.00 88.50 243 THR A C 1
ATOM 1879 O O . THR A 1 243 ? 4.046 -23.658 23.996 1.00 88.50 243 THR A O 1
ATOM 1882 N N . LEU A 1 244 ? 2.095 -24.563 23.329 1.00 80.12 244 LEU A N 1
ATOM 1883 C CA . LEU A 1 244 ? 1.780 -25.260 24.575 1.00 80.12 244 LEU A CA 1
ATOM 1884 C C . LEU A 1 244 ? 2.926 -26.204 24.988 1.00 80.12 244 LEU A C 1
ATOM 1886 O O . LEU A 1 244 ? 3.354 -27.052 24.204 1.00 80.12 244 LEU A O 1
ATOM 1890 N N . GLY A 1 245 ? 3.410 -26.069 26.226 1.00 68.06 245 GLY A N 1
ATOM 1891 C CA . GLY A 1 245 ? 4.364 -27.006 26.838 1.00 68.06 245 GLY A CA 1
ATOM 1892 C C . GLY A 1 245 ? 5.802 -26.965 26.299 1.00 68.06 245 GLY A C 1
ATOM 1893 O O . GLY A 1 245 ? 6.623 -27.782 26.709 1.00 68.06 245 GLY A O 1
ATOM 1894 N N . ARG A 1 246 ? 6.146 -26.030 25.404 1.00 62.38 246 ARG A N 1
ATOM 1895 C CA . ARG A 1 246 ? 7.539 -25.776 24.997 1.00 62.38 246 ARG A CA 1
ATOM 1896 C C . ARG A 1 246 ? 8.122 -24.648 25.848 1.00 62.38 246 ARG A C 1
ATOM 1898 O O . ARG A 1 246 ? 7.693 -23.511 25.694 1.00 62.38 246 ARG A O 1
ATOM 1905 N N . ASN A 1 247 ? 9.113 -24.952 26.692 1.00 60.72 247 ASN A N 1
ATOM 1906 C CA . ASN A 1 247 ? 9.878 -23.968 27.479 1.00 60.72 247 ASN A CA 1
ATOM 1907 C C . ASN A 1 247 ? 8.984 -22.949 28.223 1.00 60.72 247 ASN A C 1
ATOM 1909 O O . ASN A 1 247 ? 9.094 -21.751 27.968 1.00 60.72 247 ASN A O 1
ATOM 1913 N N . ASP A 1 248 ? 8.081 -23.435 29.082 1.00 74.19 248 ASP A N 1
ATOM 1914 C CA . ASP A 1 248 ? 7.120 -22.657 29.894 1.00 74.19 248 ASP A CA 1
ATOM 1915 C C . ASP A 1 248 ? 6.003 -21.919 29.118 1.00 74.19 248 ASP A C 1
ATOM 1917 O O . ASP A 1 248 ? 5.188 -21.217 29.713 1.00 74.19 248 ASP A O 1
ATOM 1921 N N . GLY A 1 249 ? 5.893 -22.137 27.798 1.00 83.06 249 GLY A N 1
ATOM 1922 C CA . GLY A 1 249 ? 4.852 -21.539 26.953 1.00 83.06 249 GLY A CA 1
ATOM 1923 C C . GLY A 1 249 ? 5.095 -20.054 26.650 1.00 83.06 249 GLY A C 1
ATOM 1924 O O . GLY A 1 249 ? 6.008 -19.421 27.179 1.00 83.06 249 GLY A O 1
ATOM 1925 N N . ALA A 1 250 ? 4.307 -19.466 25.744 1.00 88.69 250 ALA A N 1
ATOM 1926 C CA . ALA A 1 250 ? 4.454 -18.048 25.417 1.00 88.69 250 ALA A CA 1
ATOM 1927 C C . ALA A 1 250 ? 3.853 -17.173 26.526 1.00 88.69 250 ALA A C 1
ATOM 1929 O O . ALA A 1 250 ? 2.660 -17.246 26.808 1.00 88.69 250 ALA A O 1
ATOM 1930 N N . HIS A 1 251 ? 4.648 -16.276 27.102 1.00 89.12 251 HIS A N 1
ATOM 1931 C CA . HIS A 1 251 ? 4.160 -15.241 28.015 1.00 89.12 251 HIS A CA 1
ATOM 1932 C C . HIS A 1 251 ? 3.710 -13.982 27.252 1.00 89.12 251 HIS A C 1
ATOM 1934 O O . HIS A 1 251 ? 2.860 -13.210 27.712 1.00 89.12 251 HIS A O 1
ATOM 1940 N N . ARG A 1 252 ? 4.279 -13.739 26.064 1.00 91.75 252 ARG A N 1
ATOM 1941 C CA . ARG A 1 252 ? 3.891 -12.605 25.219 1.00 91.75 252 ARG A CA 1
ATOM 1942 C C . ARG A 1 252 ? 4.137 -12.842 23.734 1.00 91.75 252 ARG A C 1
ATOM 1944 O O . ARG A 1 252 ? 5.000 -13.629 23.354 1.00 91.75 252 ARG A O 1
ATOM 1951 N N . ILE A 1 253 ? 3.427 -12.068 22.926 1.00 94.56 253 ILE A N 1
ATOM 1952 C CA . ILE A 1 253 ? 3.603 -11.893 21.486 1.00 94.56 253 ILE A CA 1
ATOM 1953 C C . ILE A 1 253 ? 4.097 -10.464 21.275 1.00 94.56 253 ILE A C 1
ATOM 1955 O O . ILE A 1 253 ? 3.406 -9.549 21.706 1.00 94.56 253 ILE A O 1
ATOM 1959 N N . ASP A 1 254 ? 5.241 -10.254 20.627 1.00 93.19 254 ASP A N 1
ATOM 1960 C CA . ASP A 1 254 ? 5.730 -8.925 20.241 1.00 93.19 254 ASP A CA 1
ATOM 1961 C C . ASP A 1 254 ? 5.622 -8.758 18.709 1.00 93.19 254 ASP A C 1
ATOM 1963 O O . ASP A 1 254 ? 6.087 -9.619 17.957 1.00 93.19 254 ASP A O 1
ATOM 1967 N N . VAL A 1 255 ? 5.053 -7.638 18.245 1.00 92.62 255 VAL A N 1
ATOM 1968 C CA . VAL A 1 255 ? 5.190 -7.162 16.856 1.00 92.62 255 VAL A CA 1
ATOM 1969 C C . VAL A 1 255 ? 6.453 -6.312 16.779 1.00 92.62 255 VAL A C 1
ATOM 1971 O O . VAL A 1 255 ? 6.600 -5.324 17.507 1.00 92.62 255 VAL A O 1
ATOM 1974 N N . GLN A 1 256 ? 7.390 -6.724 15.933 1.00 89.88 256 GLN A N 1
ATOM 1975 C CA . GLN A 1 256 ? 8.731 -6.154 15.865 1.00 89.88 256 GLN A CA 1
ATOM 1976 C C . GLN A 1 256 ? 8.873 -5.159 14.710 1.00 89.88 256 GLN A C 1
ATOM 1978 O O . GLN A 1 256 ? 8.155 -5.212 13.712 1.00 89.88 256 GLN A O 1
ATOM 1983 N N . ASP A 1 257 ? 9.811 -4.224 14.860 1.00 81.25 257 ASP A N 1
ATOM 1984 C CA . ASP A 1 257 ? 10.070 -3.144 13.895 1.00 81.25 257 ASP A CA 1
ATOM 1985 C C . ASP A 1 257 ? 10.690 -3.634 12.577 1.00 81.25 257 ASP A C 1
ATOM 1987 O O . ASP A 1 257 ? 10.812 -2.858 11.631 1.00 81.25 257 ASP A O 1
ATOM 1991 N N . ASP A 1 258 ? 11.068 -4.907 12.509 1.00 76.88 258 ASP A N 1
ATOM 1992 C CA . ASP A 1 258 ? 11.576 -5.601 11.327 1.00 76.88 258 ASP A CA 1
ATOM 1993 C C . ASP A 1 258 ? 10.478 -6.362 10.557 1.00 76.88 258 ASP A C 1
ATOM 1995 O O . ASP A 1 258 ? 10.762 -6.989 9.537 1.00 76.88 258 ASP A O 1
ATOM 1999 N N . GLY A 1 259 ? 9.224 -6.294 11.017 1.00 81.69 259 GLY A N 1
ATOM 2000 C CA . GLY A 1 259 ? 8.097 -6.978 10.394 1.00 81.69 259 GLY A CA 1
ATOM 2001 C C . GLY A 1 259 ? 7.957 -8.441 10.800 1.00 81.69 259 GLY A C 1
ATOM 2002 O O . GLY A 1 259 ? 7.255 -9.177 10.109 1.00 81.69 259 GLY A O 1
ATOM 2003 N N . ASN A 1 260 ? 8.587 -8.884 11.895 1.00 89.69 260 ASN A N 1
ATOM 2004 C CA . ASN A 1 260 ? 8.292 -10.172 12.524 1.00 89.69 260 ASN A CA 1
ATOM 2005 C C . ASN A 1 260 ? 7.178 -10.068 13.572 1.00 89.69 260 ASN A C 1
ATOM 2007 O O . ASN A 1 260 ? 7.009 -9.044 14.238 1.00 89.69 260 ASN A O 1
ATOM 2011 N N . ILE A 1 261 ? 6.500 -11.188 13.810 1.00 93.81 261 ILE A N 1
ATOM 2012 C CA . ILE A 1 261 ? 5.849 -11.461 15.092 1.00 93.81 261 ILE A CA 1
ATOM 2013 C C . ILE A 1 261 ? 6.650 -12.547 15.785 1.00 93.81 261 ILE A C 1
ATOM 2015 O O . ILE A 1 261 ? 6.893 -13.596 15.189 1.00 93.81 261 ILE A O 1
ATOM 2019 N N . VAL A 1 262 ? 7.022 -12.317 17.044 1.00 93.81 262 VAL A N 1
ATOM 2020 C CA . VAL A 1 262 ? 7.772 -13.289 17.847 1.00 93.81 262 VAL A CA 1
ATOM 2021 C C . VAL A 1 262 ? 7.072 -13.525 19.176 1.00 93.81 262 VAL A C 1
ATOM 2023 O O . VAL A 1 262 ? 6.673 -12.586 19.864 1.00 93.81 262 VAL A O 1
ATOM 2026 N N . MET A 1 263 ? 6.938 -14.794 19.543 1.00 94.31 263 MET A N 1
ATOM 2027 C CA . MET A 1 263 ? 6.463 -15.219 20.851 1.00 94.31 263 MET A CA 1
ATOM 2028 C C . MET A 1 263 ? 7.632 -15.542 21.760 1.00 94.31 263 MET A C 1
ATOM 2030 O O . MET A 1 263 ? 8.539 -16.282 21.373 1.00 94.31 263 MET A O 1
ATOM 2034 N N . TYR A 1 264 ? 7.564 -15.024 22.980 1.00 91.44 264 TYR A N 1
ATOM 2035 C CA . TYR A 1 264 ? 8.588 -15.200 23.998 1.00 91.44 264 TYR A CA 1
ATOM 2036 C C . TYR A 1 264 ? 8.019 -15.882 25.233 1.00 91.44 264 TYR A C 1
ATOM 2038 O O . TYR A 1 264 ? 6.904 -15.559 25.651 1.00 91.44 264 TYR A O 1
ATOM 2046 N N . ASN A 1 265 ? 8.803 -16.770 25.839 1.00 90.19 265 ASN A N 1
ATOM 2047 C CA . ASN A 1 265 ? 8.520 -17.293 27.175 1.00 90.19 265 ASN A CA 1
ATOM 2048 C C . ASN A 1 265 ? 8.903 -16.288 28.282 1.00 90.19 265 ASN A C 1
ATOM 2050 O O . ASN A 1 265 ? 9.395 -15.189 27.998 1.00 90.19 265 ASN A O 1
ATOM 2054 N N . GLU A 1 266 ? 8.676 -16.650 29.549 1.00 88.25 266 GLU A N 1
ATOM 2055 C CA . GLU A 1 266 ? 9.030 -15.818 30.713 1.00 88.25 266 GLU A CA 1
ATOM 2056 C C . GLU A 1 266 ? 10.530 -15.507 30.794 1.00 88.25 266 GLU A C 1
ATOM 2058 O O . GLU A 1 266 ? 10.914 -14.378 31.099 1.00 88.25 266 GLU A O 1
ATOM 2063 N N . ALA A 1 267 ? 11.381 -16.466 30.417 1.00 88.75 267 ALA A N 1
ATOM 2064 C CA . ALA A 1 267 ? 12.833 -16.301 30.334 1.00 88.75 267 ALA A CA 1
ATOM 2065 C C . ALA A 1 267 ? 13.295 -15.424 29.150 1.00 88.75 267 ALA A C 1
ATOM 2067 O O . ALA A 1 267 ? 14.494 -15.300 28.897 1.00 88.75 267 ALA A O 1
ATOM 2068 N N . ASN A 1 268 ? 12.361 -14.803 28.421 1.00 88.12 268 ASN A N 1
ATOM 2069 C CA . ASN A 1 268 ? 12.619 -13.927 27.283 1.00 88.12 268 ASN A CA 1
ATOM 2070 C C . ASN A 1 268 ? 13.268 -14.624 26.070 1.00 88.12 268 ASN A C 1
ATOM 2072 O O . ASN A 1 268 ? 13.905 -13.978 25.237 1.00 88.12 268 ASN A O 1
ATOM 2076 N N . GLN A 1 269 ? 13.087 -15.937 25.943 1.00 89.44 269 GLN A N 1
ATOM 2077 C CA . GLN A 1 269 ? 13.561 -16.739 24.818 1.00 89.44 269 GLN A CA 1
ATOM 2078 C C . GLN A 1 269 ? 12.477 -16.820 23.743 1.00 89.44 269 GLN A C 1
ATOM 2080 O O . GLN A 1 269 ? 11.305 -17.041 24.050 1.00 89.44 269 GLN A O 1
ATOM 2085 N N . ALA A 1 270 ? 12.859 -16.634 22.477 1.00 90.81 270 ALA A N 1
ATOM 2086 C CA . ALA A 1 270 ? 11.938 -16.776 21.354 1.00 90.81 270 ALA A CA 1
ATOM 2087 C C . ALA A 1 270 ? 11.582 -18.257 21.156 1.00 90.81 270 ALA A C 1
ATOM 2089 O O . ALA A 1 270 ? 12.473 -19.089 20.986 1.00 90.81 270 ALA A O 1
ATOM 2090 N N . ILE A 1 271 ? 10.289 -18.581 21.158 1.00 91.00 271 ILE A N 1
ATOM 2091 C CA . ILE A 1 271 ? 9.797 -19.964 21.018 1.00 91.00 271 ILE A CA 1
ATOM 2092 C C . ILE A 1 271 ? 8.970 -20.184 19.748 1.00 91.00 271 ILE A C 1
ATOM 2094 O O . ILE A 1 271 ? 8.776 -21.323 19.322 1.00 91.00 271 ILE A O 1
ATOM 2098 N N . TRP A 1 272 ? 8.495 -19.102 19.130 1.00 91.94 272 TRP A N 1
ATOM 2099 C CA . TRP A 1 272 ? 7.799 -19.119 17.847 1.00 91.94 272 TRP A CA 1
ATOM 2100 C C . TRP A 1 272 ? 7.957 -17.771 17.146 1.00 91.94 272 TRP A C 1
ATOM 2102 O O . TRP A 1 272 ? 8.015 -16.735 17.808 1.00 91.94 272 TRP A O 1
ATOM 2112 N N . ALA A 1 273 ? 8.007 -17.773 15.817 1.00 90.75 273 ALA A N 1
ATOM 2113 C CA . ALA A 1 273 ? 8.002 -16.556 15.018 1.00 90.75 273 ALA A CA 1
ATOM 2114 C C . ALA A 1 273 ? 7.308 -16.775 13.670 1.00 90.75 273 ALA A C 1
ATOM 2116 O O . ALA A 1 273 ? 7.317 -17.888 13.138 1.00 90.75 273 ALA A O 1
ATOM 2117 N N . THR A 1 274 ? 6.774 -15.703 13.081 1.00 87.31 274 THR A N 1
ATOM 2118 C CA . THR A 1 274 ? 6.256 -15.732 11.701 1.00 87.31 274 THR A CA 1
ATOM 2119 C C . THR A 1 274 ? 7.362 -15.886 10.657 1.00 87.31 274 THR A C 1
ATOM 2121 O O . THR A 1 274 ? 7.074 -16.295 9.535 1.00 87.31 274 THR A O 1
ATOM 2124 N N . ASN A 1 275 ? 8.618 -15.588 11.022 1.00 82.88 275 ASN A N 1
ATOM 2125 C CA . ASN A 1 275 ? 9.789 -15.552 10.134 1.00 82.88 275 ASN A CA 1
ATOM 2126 C C . ASN A 1 275 ? 9.590 -14.619 8.930 1.00 82.88 275 ASN A C 1
ATOM 2128 O O . ASN A 1 275 ? 10.101 -14.860 7.841 1.00 82.88 275 ASN A O 1
ATOM 2132 N N . THR A 1 276 ? 8.830 -13.546 9.139 1.00 81.25 276 THR A N 1
ATOM 2133 C CA . THR A 1 276 ? 8.554 -12.514 8.130 1.00 81.25 276 THR A CA 1
ATOM 2134 C C . THR A 1 276 ? 9.565 -11.375 8.164 1.00 81.25 276 THR A C 1
ATOM 2136 O O . THR A 1 276 ? 9.623 -10.587 7.223 1.00 81.25 276 THR A O 1
ATOM 2139 N N . ALA A 1 277 ? 10.385 -11.301 9.217 1.00 72.62 277 ALA A N 1
ATOM 2140 C CA . ALA A 1 277 ? 11.534 -10.412 9.256 1.00 72.62 277 ALA A CA 1
ATOM 2141 C C . ALA A 1 277 ? 12.636 -10.937 8.344 1.00 72.62 277 ALA A C 1
ATOM 2143 O O . ALA A 1 277 ? 13.459 -11.775 8.715 1.00 72.62 277 ALA A O 1
ATOM 2144 N N . GLY A 1 278 ? 12.639 -10.436 7.118 1.00 71.44 278 GLY A N 1
ATOM 2145 C CA . GLY A 1 278 ? 13.707 -10.696 6.180 1.00 71.44 278 GLY A CA 1
ATOM 2146 C C . GLY A 1 278 ? 13.250 -10.635 4.743 1.00 71.44 278 GLY A C 1
ATOM 2147 O O . GLY A 1 278 ? 12.069 -10.623 4.410 1.00 71.44 278 GLY A O 1
ATOM 2148 N N . ASN A 1 279 ? 14.247 -10.637 3.877 1.00 77.75 279 ASN A N 1
ATOM 2149 C CA . ASN A 1 279 ? 14.071 -10.659 2.444 1.00 77.75 279 ASN A CA 1
ATOM 2150 C C . ASN A 1 279 ? 14.090 -12.074 1.874 1.00 77.75 279 ASN A C 1
ATOM 2152 O O . ASN A 1 279 ? 14.512 -12.265 0.740 1.00 77.75 279 ASN A O 1
ATOM 2156 N N . ARG A 1 280 ? 13.726 -13.080 2.678 1.00 87.50 280 ARG A N 1
ATOM 2157 C CA . ARG A 1 280 ? 14.035 -14.481 2.391 1.00 87.50 280 ARG A CA 1
ATOM 2158 C C . ARG A 1 280 ? 12.860 -15.406 2.652 1.00 87.50 280 ARG A C 1
ATOM 2160 O O . ARG A 1 280 ? 12.127 -15.223 3.615 1.00 87.50 280 ARG A O 1
ATOM 2167 N N . ILE A 1 281 ? 12.755 -16.444 1.835 1.00 89.44 281 ILE A N 1
ATOM 2168 C CA . ILE A 1 281 ? 11.890 -17.603 2.046 1.00 89.44 281 ILE A CA 1
ATOM 2169 C C . ILE A 1 281 ? 12.814 -18.800 2.250 1.00 89.44 281 ILE A C 1
ATOM 2171 O O . ILE A 1 281 ? 13.549 -19.181 1.339 1.00 89.44 281 ILE A O 1
ATOM 2175 N N . ILE A 1 282 ? 12.822 -19.365 3.453 1.00 86.81 282 ILE A N 1
ATOM 2176 C CA . ILE A 1 282 ? 13.665 -20.519 3.799 1.00 86.81 282 ILE A CA 1
ATOM 2177 C C . ILE A 1 282 ? 12.903 -21.834 3.617 1.00 86.81 282 ILE A C 1
ATOM 2179 O O . ILE A 1 282 ? 11.675 -21.842 3.509 1.00 86.81 282 ILE A O 1
ATOM 2183 N N . GLN A 1 283 ? 13.627 -22.953 3.582 1.00 85.19 283 GLN A N 1
ATOM 2184 C CA . GLN A 1 283 ? 13.035 -24.293 3.528 1.00 85.19 283 GLN A CA 1
ATOM 2185 C C . GLN A 1 283 ? 11.898 -24.490 4.545 1.00 85.19 283 GLN A C 1
ATOM 2187 O O . GLN A 1 283 ? 11.976 -24.075 5.699 1.00 85.19 283 GLN A O 1
ATOM 2192 N N . GLY A 1 284 ? 10.825 -25.135 4.090 1.00 82.50 284 GLY A N 1
ATOM 2193 C CA . GLY A 1 284 ? 9.595 -25.378 4.841 1.00 82.50 284 GLY A CA 1
ATOM 2194 C C . GLY A 1 284 ? 8.589 -24.223 4.806 1.00 82.50 284 GLY A C 1
ATOM 2195 O O . GLY A 1 284 ? 7.414 -24.445 5.101 1.00 82.50 284 GLY A O 1
ATOM 2196 N N . MET A 1 285 ? 8.995 -23.008 4.418 1.00 85.69 285 MET A N 1
ATOM 2197 C CA . MET A 1 285 ? 8.071 -21.875 4.345 1.00 85.69 285 MET A CA 1
ATOM 2198 C C . MET A 1 285 ? 7.155 -21.949 3.124 1.00 85.69 285 MET A C 1
ATOM 2200 O O . MET A 1 285 ? 7.530 -22.412 2.040 1.00 85.69 285 MET A O 1
ATOM 2204 N N . ARG A 1 286 ? 5.942 -21.420 3.308 1.00 89.25 286 ARG A N 1
ATOM 2205 C CA . ARG A 1 286 ? 4.953 -21.220 2.251 1.00 89.25 286 ARG A CA 1
ATOM 2206 C C . ARG A 1 286 ? 4.567 -19.753 2.164 1.00 89.25 286 ARG A C 1
ATOM 2208 O O . ARG A 1 286 ? 4.343 -19.122 3.192 1.00 89.25 286 ARG A O 1
ATOM 2215 N N . LEU A 1 287 ? 4.444 -19.259 0.939 1.00 89.38 287 LEU A N 1
ATOM 2216 C CA . LEU A 1 287 ? 3.889 -17.949 0.630 1.00 89.38 287 LEU A CA 1
ATOM 2217 C C . LEU A 1 287 ? 2.541 -18.157 -0.066 1.00 89.38 287 LEU A C 1
ATOM 2219 O O . LEU A 1 287 ? 2.484 -18.532 -1.238 1.00 89.38 287 LEU A O 1
ATOM 2223 N N . SER A 1 288 ? 1.463 -17.989 0.692 1.00 87.69 288 SER A N 1
ATOM 2224 C CA . SER A 1 288 ? 0.081 -18.196 0.244 1.00 87.69 288 SER A CA 1
ATOM 2225 C C . SER A 1 288 ? -0.466 -16.950 -0.450 1.00 87.69 288 SER A C 1
ATOM 2227 O O . SER A 1 288 ? 0.114 -15.871 -0.339 1.00 87.69 288 SER A O 1
ATOM 2229 N N . SER A 1 289 ? -1.596 -17.081 -1.147 1.00 84.44 289 SER A N 1
ATOM 2230 C CA . SER A 1 289 ? -2.287 -15.955 -1.790 1.00 84.44 289 SER A CA 1
ATOM 2231 C C . SER A 1 289 ? -2.370 -14.702 -0.897 1.00 84.44 289 SER A C 1
ATOM 2233 O O . SER A 1 289 ? -2.823 -14.756 0.244 1.00 84.44 289 SER A O 1
ATOM 2235 N N . GLY A 1 290 ? -1.943 -13.564 -1.440 1.00 78.38 290 GLY A N 1
ATOM 2236 C CA . GLY A 1 290 ? -1.862 -12.258 -0.788 1.00 78.38 290 GLY A CA 1
ATOM 2237 C C . GLY A 1 290 ? -0.558 -12.007 -0.027 1.00 78.38 290 GLY A C 1
ATOM 2238 O O . GLY A 1 290 ? -0.165 -10.848 0.107 1.00 78.38 290 GLY A O 1
ATOM 2239 N N . GLN A 1 291 ? 0.132 -13.057 0.428 1.00 85.12 291 GLN A N 1
ATOM 2240 C CA . GLN A 1 291 ? 1.363 -12.930 1.207 1.00 85.12 291 GLN A CA 1
ATOM 2241 C C . GLN A 1 291 ? 2.544 -12.530 0.320 1.00 85.12 291 GLN A C 1
ATOM 2243 O O . GLN A 1 291 ? 2.623 -12.894 -0.860 1.00 85.12 291 GLN A O 1
ATOM 2248 N N . PHE A 1 292 ? 3.487 -11.792 0.904 1.00 88.50 292 PHE A N 1
ATOM 2249 C CA . PHE A 1 292 ? 4.688 -11.354 0.205 1.00 88.50 292 PHE A CA 1
ATOM 2250 C C . PHE A 1 292 ? 5.935 -11.304 1.084 1.00 88.50 292 PHE A C 1
ATOM 2252 O O . PHE A 1 292 ? 5.855 -11.271 2.308 1.00 88.50 292 PHE A O 1
ATOM 2259 N N . VAL A 1 293 ? 7.086 -11.241 0.418 1.00 88.06 293 VAL A N 1
ATOM 2260 C CA . VAL A 1 293 ? 8.399 -10.958 1.002 1.00 88.06 293 VAL A CA 1
ATOM 2261 C C . VAL A 1 293 ? 8.990 -9.728 0.321 1.00 88.06 293 VAL A C 1
ATOM 2263 O O . VAL A 1 293 ? 8.834 -9.544 -0.889 1.00 88.06 293 VAL A O 1
ATOM 2266 N N . MET A 1 294 ? 9.656 -8.881 1.103 1.00 82.88 294 MET A N 1
ATOM 2267 C CA . MET A 1 294 ? 10.250 -7.626 0.641 1.00 82.88 294 MET A CA 1
ATOM 2268 C C . MET A 1 294 ? 11.770 -7.702 0.619 1.00 82.88 294 MET A C 1
ATOM 2270 O O . MET A 1 294 ? 12.360 -8.305 1.506 1.00 82.88 294 MET A O 1
ATOM 2274 N N . SER A 1 295 ? 12.418 -7.023 -0.322 1.00 81.38 295 SER A N 1
ATOM 2275 C CA . SER A 1 295 ? 13.852 -6.726 -0.222 1.00 81.38 295 SER A CA 1
ATOM 2276 C C . SER A 1 295 ? 14.169 -5.925 1.053 1.00 81.38 295 SER A C 1
ATOM 2278 O O . SER A 1 295 ? 13.285 -5.303 1.652 1.00 81.38 295 SER A O 1
ATOM 2280 N N . LYS A 1 296 ? 15.435 -5.903 1.488 1.00 76.69 296 LYS A N 1
ATOM 2281 C CA . LYS A 1 296 ? 15.838 -5.198 2.720 1.00 76.69 296 LYS A CA 1
ATOM 2282 C C . LYS A 1 296 ? 15.613 -3.693 2.610 1.00 76.69 296 LYS A C 1
ATOM 2284 O O . LYS A 1 296 ? 15.168 -3.075 3.572 1.00 76.69 296 LYS A O 1
ATOM 2289 N N . ASN A 1 297 ? 15.844 -3.125 1.429 1.00 65.12 297 ASN A N 1
ATOM 2290 C CA . ASN A 1 297 ? 15.543 -1.729 1.117 1.00 65.12 297 ASN A CA 1
ATOM 2291 C C . ASN A 1 297 ? 14.041 -1.451 0.917 1.00 65.12 297 ASN A C 1
ATOM 2293 O O . ASN A 1 297 ? 13.666 -0.304 0.695 1.00 65.12 297 ASN A O 1
ATOM 2297 N N . GLN A 1 298 ? 13.181 -2.474 1.010 1.00 71.06 298 GLN A N 1
ATOM 2298 C CA . GLN A 1 298 ? 11.722 -2.371 0.917 1.00 71.06 298 GLN A CA 1
ATOM 2299 C C . GLN A 1 298 ? 11.199 -1.855 -0.430 1.00 71.06 298 GLN A C 1
ATOM 2301 O O . GLN A 1 298 ? 10.061 -1.394 -0.501 1.00 71.06 298 GLN A O 1
ATOM 2306 N N . VAL A 1 299 ? 11.999 -1.938 -1.495 1.00 70.25 299 VAL A N 1
ATOM 2307 C CA . VAL A 1 299 ? 11.625 -1.484 -2.844 1.00 70.25 299 VAL A CA 1
ATOM 2308 C C . VAL A 1 299 ? 11.064 -2.622 -3.694 1.00 70.25 299 VAL A C 1
ATOM 2310 O O . VAL A 1 299 ? 10.199 -2.383 -4.538 1.00 70.25 299 VAL A O 1
ATOM 2313 N N . TYR A 1 300 ? 11.496 -3.864 -3.465 1.00 78.56 300 TYR A N 1
ATOM 2314 C CA . TYR A 1 300 ? 11.071 -5.017 -4.257 1.00 78.56 300 TYR A CA 1
ATOM 2315 C C . TYR A 1 300 ? 10.189 -5.946 -3.451 1.00 78.56 300 TYR A C 1
ATOM 2317 O O . TYR A 1 300 ? 10.464 -6.219 -2.286 1.00 78.56 300 TYR A O 1
ATOM 2325 N N . LYS A 1 301 ? 9.136 -6.442 -4.094 1.00 85.94 301 LYS A N 1
ATOM 2326 C CA . LYS A 1 301 ? 8.098 -7.267 -3.479 1.00 85.94 301 LYS A CA 1
ATOM 2327 C C . LYS A 1 301 ? 7.920 -8.543 -4.283 1.00 85.94 301 LYS A C 1
ATOM 2329 O O . LYS A 1 301 ? 7.490 -8.475 -5.431 1.00 85.94 301 LYS A O 1
ATOM 2334 N N . LEU A 1 302 ? 8.198 -9.693 -3.679 1.00 92.62 302 LEU A N 1
ATOM 2335 C CA . LEU A 1 302 ? 7.759 -10.985 -4.196 1.00 92.62 302 LEU A CA 1
ATOM 2336 C C . LEU A 1 302 ? 6.418 -11.331 -3.556 1.00 92.62 302 LEU A C 1
ATOM 2338 O O . LEU A 1 302 ? 6.370 -11.534 -2.349 1.00 92.62 302 LEU A O 1
ATOM 2342 N N . ILE A 1 303 ? 5.349 -11.416 -4.340 1.00 90.38 303 ILE A N 1
ATOM 2343 C CA . ILE A 1 303 ? 3.988 -11.683 -3.859 1.00 90.38 303 ILE A CA 1
ATOM 2344 C C . ILE A 1 303 ? 3.375 -12.880 -4.581 1.00 90.38 303 ILE A C 1
ATOM 2346 O O . ILE A 1 303 ? 3.521 -13.032 -5.795 1.00 90.38 303 ILE A O 1
ATOM 2350 N N . MET A 1 304 ? 2.654 -13.712 -3.831 1.00 91.88 304 MET A N 1
ATOM 2351 C CA . MET A 1 304 ? 1.750 -14.705 -4.401 1.00 91.88 304 MET A CA 1
ATOM 2352 C C . MET A 1 304 ? 0.370 -14.066 -4.585 1.00 91.88 304 MET A C 1
ATOM 2354 O O . MET A 1 304 ? -0.293 -13.722 -3.614 1.00 91.88 304 MET A O 1
ATOM 2358 N N . HIS A 1 305 ? -0.068 -13.857 -5.820 1.00 88.00 305 HIS A N 1
ATOM 2359 C CA . HIS A 1 305 ? -1.374 -13.277 -6.126 1.00 88.00 305 HIS A CA 1
ATOM 2360 C C . HIS A 1 305 ? -2.519 -14.285 -5.958 1.00 88.00 305 HIS A C 1
ATOM 2362 O O . HIS A 1 305 ? -2.324 -15.500 -6.005 1.00 88.00 305 HIS A O 1
ATOM 2368 N N . ALA A 1 306 ? -3.740 -13.755 -5.829 1.00 85.69 306 ALA A N 1
ATOM 2369 C CA . ALA A 1 306 ? -4.973 -14.537 -5.726 1.00 85.69 306 ALA A CA 1
ATOM 2370 C C . ALA A 1 306 ? -5.325 -15.333 -6.994 1.00 85.69 306 ALA A C 1
ATOM 2372 O O . ALA A 1 306 ? -6.012 -16.344 -6.909 1.00 85.69 306 ALA A O 1
ATOM 2373 N N . ASP A 1 307 ? -4.814 -14.931 -8.161 1.00 85.75 307 ASP A N 1
ATOM 2374 C CA . ASP A 1 307 ? -4.914 -15.685 -9.422 1.00 85.75 307 ASP A CA 1
ATOM 2375 C C . ASP A 1 307 ? -3.828 -16.773 -9.559 1.00 85.75 307 ASP A C 1
ATOM 2377 O O . ASP A 1 307 ? -3.574 -17.308 -10.643 1.00 85.75 307 ASP A O 1
ATOM 2381 N N . CYS A 1 308 ? -3.182 -17.102 -8.437 1.00 88.69 308 CYS A N 1
ATOM 2382 C CA . CYS A 1 308 ? -2.121 -18.088 -8.308 1.00 88.69 308 CYS A CA 1
ATOM 2383 C C . CYS A 1 308 ? -0.846 -17.771 -9.108 1.00 88.69 308 CYS A C 1
ATOM 2385 O O . CYS A 1 308 ? -0.104 -18.693 -9.462 1.00 88.69 308 CYS A O 1
ATOM 2387 N N . LYS A 1 309 ? -0.564 -16.490 -9.378 1.00 90.69 309 LYS A N 1
ATOM 2388 C CA . LYS A 1 309 ? 0.731 -16.029 -9.900 1.00 90.69 309 LYS A CA 1
ATOM 2389 C C . LYS A 1 309 ? 1.693 -15.675 -8.780 1.00 90.69 309 LYS A C 1
ATOM 2391 O O . LYS A 1 309 ? 1.410 -14.788 -7.982 1.00 90.69 309 LYS A O 1
ATOM 2396 N N . LEU A 1 310 ? 2.888 -16.254 -8.800 1.00 94.00 310 LEU A N 1
ATOM 2397 C CA . LEU A 1 310 ? 4.024 -15.683 -8.075 1.00 94.00 310 LEU A CA 1
ATOM 2398 C C . LEU A 1 310 ? 4.667 -14.587 -8.932 1.00 94.00 310 LEU A C 1
ATOM 2400 O O . LEU A 1 310 ? 5.037 -14.856 -10.081 1.00 94.00 310 LEU A O 1
ATOM 2404 N N . VAL A 1 311 ? 4.784 -13.374 -8.389 1.00 91.31 311 VAL A N 1
ATOM 2405 C CA . VAL A 1 311 ? 5.238 -12.185 -9.123 1.00 91.31 311 VAL A CA 1
ATOM 2406 C C . VAL A 1 311 ? 6.242 -11.382 -8.301 1.00 91.31 311 VAL A C 1
ATOM 2408 O O . VAL A 1 311 ? 6.007 -11.100 -7.127 1.00 91.31 311 VAL A O 1
ATOM 2411 N N . LEU A 1 312 ? 7.348 -10.989 -8.934 1.00 91.19 312 LEU A N 1
ATOM 2412 C CA . LEU A 1 312 ? 8.329 -10.057 -8.387 1.00 91.19 312 LEU A CA 1
ATOM 2413 C C . LEU A 1 312 ? 8.080 -8.661 -8.961 1.00 91.19 312 LEU A C 1
ATOM 2415 O O . LEU A 1 312 ? 8.085 -8.475 -10.178 1.00 91.19 312 LEU A O 1
ATOM 2419 N N . TYR A 1 313 ? 7.914 -7.675 -8.090 1.00 80.75 313 TYR A N 1
ATOM 2420 C CA . TYR A 1 313 ? 7.730 -6.271 -8.439 1.00 80.75 313 TYR A CA 1
ATOM 2421 C C . TYR A 1 313 ? 8.889 -5.416 -7.956 1.00 80.75 313 TYR A C 1
ATOM 2423 O O . TYR A 1 313 ? 9.465 -5.679 -6.904 1.00 80.75 313 TYR A O 1
ATOM 2431 N N . HIS A 1 314 ? 9.115 -4.314 -8.665 1.00 74.50 314 HIS A N 1
ATOM 2432 C CA . HIS A 1 314 ? 9.555 -3.067 -8.052 1.00 74.50 314 HIS A CA 1
ATOM 2433 C C . HIS A 1 314 ? 8.295 -2.279 -7.667 1.00 74.50 314 HIS A C 1
ATOM 2435 O O . HIS A 1 314 ? 7.411 -2.084 -8.504 1.00 74.50 314 HIS A O 1
ATOM 2441 N N . ILE A 1 315 ? 8.177 -1.831 -6.417 1.00 62.25 315 ILE A N 1
ATOM 2442 C CA . ILE A 1 315 ? 7.008 -1.071 -5.954 1.00 62.25 315 ILE A CA 1
ATOM 2443 C C . ILE A 1 315 ? 6.848 0.198 -6.802 1.00 62.25 315 ILE A C 1
ATOM 2445 O O . ILE A 1 315 ? 7.817 0.905 -7.064 1.00 62.25 315 ILE A O 1
ATOM 2449 N N . GLY A 1 316 ? 5.621 0.471 -7.254 1.00 53.34 316 GLY A N 1
ATOM 2450 C CA . GLY A 1 316 ? 5.312 1.618 -8.115 1.00 53.34 316 GLY A CA 1
ATOM 2451 C C . GLY A 1 316 ? 5.633 1.416 -9.602 1.00 53.34 316 GLY A C 1
ATOM 2452 O O . GLY A 1 316 ? 5.458 2.345 -10.384 1.00 53.34 316 GLY A O 1
ATOM 2453 N N . VAL A 1 317 ? 6.076 0.221 -10.008 1.00 60.62 317 VAL A N 1
ATOM 2454 C CA . VAL A 1 317 ? 6.396 -0.131 -11.403 1.00 60.62 317 VAL A CA 1
ATOM 2455 C C . VAL A 1 317 ? 5.697 -1.447 -11.784 1.00 60.62 317 VAL A C 1
ATOM 2457 O O . VAL A 1 317 ? 5.143 -2.155 -10.941 1.00 60.62 317 VAL A O 1
ATOM 2460 N N . ARG A 1 318 ? 5.695 -1.778 -13.080 1.00 59.59 318 ARG A N 1
ATOM 2461 C CA . ARG A 1 318 ? 5.221 -3.064 -13.619 1.00 59.59 318 ARG A CA 1
ATOM 2462 C C . ARG A 1 318 ? 6.030 -4.269 -13.079 1.00 59.59 318 ARG A C 1
ATOM 2464 O O . ARG A 1 318 ? 7.159 -4.074 -12.623 1.00 59.59 318 ARG A O 1
ATOM 2471 N N . PRO A 1 319 ? 5.491 -5.506 -13.157 1.00 75.44 319 PRO A N 1
ATOM 2472 C CA . PRO A 1 319 ? 6.208 -6.722 -12.763 1.00 75.44 319 PRO A CA 1
ATOM 2473 C C . PRO A 1 319 ? 7.599 -6.830 -13.401 1.00 75.44 319 PRO A C 1
ATOM 2475 O O . PRO A 1 319 ? 7.740 -6.598 -14.601 1.00 75.44 319 PRO A O 1
ATOM 2478 N N . LEU A 1 320 ? 8.603 -7.220 -12.611 1.00 75.81 320 LEU A N 1
ATOM 2479 C CA . LEU A 1 320 ? 9.953 -7.546 -13.089 1.00 75.81 320 LEU A CA 1
ATOM 2480 C C . LEU A 1 320 ? 10.037 -8.989 -13.586 1.00 75.81 320 LEU A C 1
ATOM 2482 O O . LEU A 1 320 ? 10.703 -9.269 -14.576 1.00 75.81 320 LEU A O 1
ATOM 2486 N N . TRP A 1 321 ? 9.364 -9.905 -12.889 1.00 87.44 321 TRP A N 1
ATOM 2487 C CA . TRP A 1 321 ? 9.316 -11.320 -13.238 1.00 87.44 321 TRP A CA 1
ATOM 2488 C C . TRP A 1 321 ? 7.998 -11.939 -12.780 1.00 87.44 321 TRP A C 1
ATOM 2490 O O . TRP A 1 321 ? 7.413 -11.525 -11.777 1.00 87.44 321 TRP A O 1
ATOM 2500 N N . THR A 1 322 ? 7.543 -12.963 -13.494 1.00 89.31 322 THR A N 1
ATOM 2501 C CA . THR A 1 322 ? 6.396 -13.782 -13.104 1.00 89.31 322 THR A CA 1
ATOM 2502 C C . THR A 1 322 ? 6.672 -15.257 -13.378 1.00 89.31 322 THR A C 1
ATOM 2504 O O . THR A 1 322 ? 7.324 -15.625 -14.354 1.00 89.31 322 THR A O 1
ATOM 2507 N N . SER A 1 323 ? 6.120 -16.110 -12.523 1.00 89.75 323 SER A N 1
ATOM 2508 C CA . SER A 1 323 ? 6.087 -17.566 -12.706 1.00 89.75 323 SER A CA 1
ATOM 2509 C C . SER A 1 323 ? 5.216 -18.018 -13.885 1.00 89.75 323 SER A C 1
ATOM 2511 O O . SER A 1 323 ? 5.287 -19.183 -14.265 1.00 89.75 323 SER A O 1
ATOM 2513 N N . HIS A 1 324 ? 4.396 -17.121 -14.459 1.00 87.38 324 HIS A N 1
ATOM 2514 C CA . HIS A 1 324 ? 3.427 -17.402 -15.532 1.00 87.38 324 HIS A CA 1
ATOM 2515 C C . HIS A 1 324 ? 2.390 -18.487 -15.192 1.00 87.38 324 HIS A C 1
ATOM 2517 O O . HIS A 1 324 ? 1.644 -18.945 -16.061 1.00 87.38 324 HIS A O 1
ATOM 2523 N N . THR A 1 325 ? 2.290 -18.878 -13.923 1.00 88.69 325 THR A N 1
ATOM 2524 C CA . THR A 1 325 ? 1.232 -19.763 -13.451 1.00 88.69 325 THR A CA 1
ATOM 2525 C C . THR A 1 325 ? -0.103 -19.037 -13.497 1.00 88.69 325 THR A C 1
ATOM 2527 O O . THR A 1 325 ? -0.182 -17.833 -13.304 1.00 88.69 325 THR A O 1
ATOM 2530 N N . ASN A 1 326 ? -1.180 -19.752 -13.783 1.00 82.00 326 ASN A N 1
ATOM 2531 C CA . ASN A 1 326 ? -2.529 -19.207 -13.712 1.00 82.00 326 ASN A CA 1
ATOM 2532 C C . ASN A 1 326 ? -3.423 -20.274 -13.092 1.00 82.00 326 ASN A C 1
ATOM 2534 O O . ASN A 1 326 ? -3.315 -21.455 -13.438 1.00 82.00 326 ASN A O 1
ATOM 2538 N N . GLY A 1 327 ? -4.297 -19.869 -12.180 1.00 77.06 327 GLY A N 1
ATOM 2539 C CA . GLY A 1 327 ? -5.242 -20.773 -11.546 1.00 77.06 327 GLY A CA 1
ATOM 2540 C C . GLY A 1 327 ? -6.320 -20.028 -10.774 1.00 77.06 327 GLY A C 1
ATOM 2541 O O . GLY A 1 327 ? -6.229 -18.829 -10.539 1.00 77.06 327 GLY A O 1
ATOM 2542 N N . SER A 1 328 ? -7.353 -20.765 -10.385 1.00 69.44 328 SER A N 1
ATOM 2543 C CA . SER A 1 328 ? -8.481 -20.267 -9.591 1.00 69.44 328 SER A CA 1
ATOM 2544 C C . SER A 1 328 ? -8.635 -21.006 -8.258 1.00 69.44 328 SER A C 1
ATOM 2546 O O . SER A 1 328 ? -9.654 -20.859 -7.587 1.00 69.44 328 SER A O 1
ATOM 2548 N N . ALA A 1 329 ? -7.657 -21.834 -7.880 1.00 70.44 329 ALA A N 1
ATOM 2549 C CA . ALA A 1 329 ? -7.727 -22.611 -6.651 1.00 70.44 329 ALA A CA 1
ATOM 2550 C C . ALA A 1 329 ? -7.303 -21.756 -5.449 1.00 70.44 329 ALA A C 1
ATOM 2552 O O . ALA A 1 329 ? -6.260 -21.106 -5.471 1.00 70.44 329 ALA A O 1
ATOM 2553 N N . SER A 1 330 ? -8.090 -21.796 -4.374 1.00 70.69 330 SER A N 1
ATOM 2554 C CA . SER A 1 330 ? -7.821 -21.046 -3.140 1.00 70.69 330 SER A CA 1
ATOM 2555 C C . SER A 1 330 ? -6.557 -21.503 -2.400 1.00 70.69 330 SER A C 1
ATOM 2557 O O . SER A 1 330 ? -6.128 -20.837 -1.464 1.00 70.69 330 SER A O 1
ATOM 2559 N N . ASP A 1 331 ? -5.967 -22.636 -2.792 1.00 77.50 331 ASP A N 1
ATOM 2560 C CA . ASP A 1 331 ? -4.763 -23.214 -2.192 1.00 77.50 331 ASP A CA 1
ATOM 2561 C C . ASP A 1 331 ? -3.467 -22.850 -2.939 1.00 77.50 331 ASP A C 1
ATOM 2563 O O . ASP A 1 331 ? -2.414 -23.407 -2.627 1.00 77.50 331 ASP A O 1
ATOM 2567 N N . GLY A 1 332 ? -3.515 -21.930 -3.909 1.00 88.75 332 GLY A N 1
ATOM 2568 C CA . GLY A 1 332 ? -2.332 -21.442 -4.616 1.00 88.75 332 GLY A CA 1
ATOM 2569 C C . GLY A 1 332 ? -1.269 -20.890 -3.661 1.00 88.75 332 GLY A C 1
ATOM 2570 O O . GLY A 1 332 ? -1.497 -19.888 -2.979 1.00 88.75 332 GLY A O 1
ATOM 2571 N N . HIS A 1 333 ? -0.088 -21.512 -3.627 1.00 92.31 333 HIS A N 1
ATOM 2572 C CA . HIS A 1 333 ? 1.035 -21.045 -2.808 1.00 92.31 333 HIS A CA 1
ATOM 2573 C C . HIS A 1 333 ? 2.398 -21.349 -3.436 1.00 92.31 333 HIS A C 1
ATOM 2575 O O . HIS A 1 333 ? 2.579 -22.361 -4.115 1.00 92.31 333 HIS A O 1
ATOM 2581 N N . LEU A 1 334 ? 3.384 -20.500 -3.155 1.00 94.75 334 LEU A N 1
ATOM 2582 C CA . LEU A 1 334 ? 4.794 -20.863 -3.278 1.00 94.75 334 LEU A CA 1
ATOM 2583 C C . LEU A 1 334 ? 5.196 -21.695 -2.053 1.00 94.75 334 LEU A C 1
ATOM 2585 O O . LEU A 1 334 ? 4.818 -21.372 -0.930 1.00 94.75 334 LEU A O 1
ATOM 2589 N N . HIS A 1 335 ? 5.982 -22.746 -2.257 1.00 92.94 335 HIS A N 1
ATOM 2590 C CA . HIS A 1 335 ? 6.551 -23.582 -1.206 1.00 92.94 335 HIS A CA 1
ATOM 2591 C C . HIS A 1 335 ? 8.045 -23.764 -1.463 1.00 92.94 335 HIS A C 1
ATOM 2593 O O . HIS A 1 335 ? 8.431 -24.258 -2.523 1.00 92.94 335 HIS A O 1
ATOM 2599 N N . MET A 1 336 ? 8.870 -23.390 -0.487 1.00 91.31 336 MET A N 1
ATOM 2600 C CA . MET A 1 336 ? 10.284 -23.745 -0.471 1.00 91.31 336 MET A CA 1
ATOM 2601 C C . MET A 1 336 ? 10.430 -25.131 0.164 1.00 91.31 336 MET A C 1
ATOM 2603 O O . MET A 1 336 ? 10.311 -25.283 1.376 1.00 91.31 336 MET A O 1
ATOM 2607 N N . GLN A 1 337 ? 10.600 -26.162 -0.653 1.00 90.00 337 GLN A N 1
ATOM 2608 C CA . GLN A 1 337 ? 10.564 -27.559 -0.225 1.00 90.00 337 GLN A CA 1
ATOM 2609 C C . GLN A 1 337 ? 11.898 -28.009 0.388 1.00 90.00 337 GLN A C 1
ATOM 2611 O O . GLN A 1 337 ? 12.955 -27.433 0.135 1.00 90.00 337 GLN A O 1
ATOM 2616 N N . SER A 1 338 ? 11.851 -29.069 1.198 1.00 85.88 338 SER A N 1
ATOM 2617 C CA . SER A 1 338 ? 13.022 -29.636 1.883 1.00 85.88 338 SER A CA 1
ATOM 2618 C C . SER A 1 338 ? 14.055 -30.256 0.939 1.00 85.88 338 SER A C 1
ATOM 2620 O O . SER A 1 338 ? 15.202 -30.428 1.327 1.00 85.88 338 SER A O 1
ATOM 2622 N N . ASP A 1 339 ? 13.659 -30.588 -0.289 1.00 85.88 339 ASP A N 1
ATOM 2623 C CA . ASP A 1 339 ? 14.537 -31.117 -1.338 1.00 85.88 339 ASP A CA 1
ATOM 2624 C C . ASP A 1 339 ? 15.319 -30.019 -2.083 1.00 85.88 339 ASP A C 1
ATOM 2626 O O . ASP A 1 339 ? 15.989 -30.317 -3.069 1.00 85.88 339 ASP A O 1
ATOM 2630 N N . GLY A 1 340 ? 15.206 -28.757 -1.650 1.00 85.06 340 GLY A N 1
ATOM 2631 C CA . GLY A 1 340 ? 15.872 -27.616 -2.280 1.00 85.06 340 GLY A CA 1
ATOM 2632 C C . GLY A 1 340 ? 15.104 -26.995 -3.445 1.00 85.06 340 GLY A C 1
ATOM 2633 O O . GLY A 1 340 ? 15.597 -26.056 -4.069 1.00 85.06 340 GLY A O 1
ATOM 2634 N N . ASN A 1 341 ? 13.887 -27.464 -3.738 1.00 91.38 341 ASN A N 1
ATOM 2635 C CA . ASN A 1 341 ? 13.065 -26.919 -4.812 1.00 91.38 341 ASN A CA 1
ATOM 2636 C C . ASN A 1 341 ? 12.140 -25.791 -4.324 1.00 91.38 341 ASN A C 1
ATOM 2638 O O . ASN A 1 341 ? 11.461 -25.928 -3.307 1.00 91.38 341 ASN A O 1
ATOM 2642 N N . ALA A 1 342 ? 12.040 -24.695 -5.079 1.00 93.44 342 ALA A N 1
ATOM 2643 C CA . ALA A 1 342 ? 10.951 -23.732 -4.925 1.00 93.44 342 ALA A CA 1
ATOM 2644 C C . ALA A 1 342 ? 9.869 -24.056 -5.949 1.00 93.44 342 ALA A C 1
ATOM 2646 O O . ALA A 1 342 ? 10.137 -24.111 -7.150 1.00 93.44 342 ALA A O 1
ATOM 2647 N N . VAL A 1 343 ? 8.635 -24.247 -5.486 1.00 95.62 343 VAL A N 1
ATOM 2648 C CA . VAL A 1 343 ? 7.515 -24.613 -6.359 1.00 95.62 343 VAL A CA 1
ATOM 2649 C C . VAL A 1 343 ? 6.299 -23.744 -6.110 1.00 95.62 343 VAL A C 1
ATOM 2651 O O . VAL A 1 343 ? 5.944 -23.480 -4.965 1.00 95.62 343 VAL A O 1
ATOM 2654 N N . VAL A 1 344 ? 5.613 -23.350 -7.181 1.00 96.25 344 VAL A N 1
ATOM 2655 C CA . VAL A 1 344 ? 4.245 -22.829 -7.075 1.00 96.25 344 VAL A CA 1
ATOM 2656 C C . VAL A 1 344 ? 3.297 -24.011 -7.219 1.00 96.25 344 VAL A C 1
ATOM 2658 O O . VAL A 1 344 ? 3.250 -24.643 -8.278 1.00 96.25 344 VAL A O 1
ATOM 2661 N N . LYS A 1 345 ? 2.559 -24.325 -6.153 1.00 93.44 345 LYS A N 1
ATOM 2662 C CA . LYS A 1 345 ? 1.546 -25.384 -6.129 1.00 93.44 345 LYS A CA 1
ATOM 2663 C C . LYS A 1 345 ? 0.144 -24.801 -6.224 1.00 93.44 345 LYS A C 1
ATOM 2665 O O . LYS A 1 345 ? -0.159 -23.812 -5.565 1.00 93.44 345 LYS A O 1
ATOM 2670 N N . ILE A 1 346 ? -0.696 -25.441 -7.035 1.00 92.50 346 ILE A N 1
ATOM 2671 C CA . ILE A 1 346 ? -2.107 -25.097 -7.247 1.00 92.50 346 ILE A CA 1
ATOM 2672 C C . ILE A 1 346 ? -2.898 -26.410 -7.276 1.00 92.50 346 ILE A C 1
ATOM 2674 O O . ILE A 1 346 ? -2.622 -27.266 -8.123 1.00 92.50 346 ILE A O 1
ATOM 2678 N N . GLY A 1 347 ? -3.848 -26.601 -6.358 1.00 87.75 347 GLY A N 1
ATOM 2679 C CA . GLY A 1 347 ? -4.593 -27.856 -6.210 1.00 87.75 347 GLY A CA 1
ATOM 2680 C C . GLY A 1 347 ? -3.689 -29.054 -5.906 1.00 87.75 347 GLY A C 1
ATOM 2681 O O . GLY A 1 347 ? -3.864 -30.122 -6.486 1.00 87.75 347 GLY A O 1
ATOM 2682 N N . GLY A 1 348 ? -2.638 -28.857 -5.103 1.00 87.00 348 GLY A N 1
ATOM 2683 C CA . GLY A 1 348 ? -1.607 -29.870 -4.812 1.00 87.00 348 GLY A CA 1
ATOM 2684 C C . GLY A 1 348 ? -0.600 -30.165 -5.940 1.00 87.00 348 GLY A C 1
ATOM 2685 O O . GLY A 1 348 ? 0.433 -30.788 -5.679 1.00 87.00 348 GLY A O 1
ATOM 2686 N N . VAL A 1 349 ? -0.838 -29.679 -7.162 1.00 89.94 349 VAL A N 1
ATOM 2687 C CA . VAL A 1 349 ? 0.028 -29.895 -8.333 1.00 89.94 349 VAL A CA 1
ATOM 2688 C C . VAL A 1 349 ? 1.057 -28.773 -8.453 1.00 89.94 349 VAL A C 1
ATOM 2690 O O . VAL A 1 349 ? 0.696 -27.597 -8.421 1.00 89.94 349 VAL A O 1
ATOM 2693 N N . SER A 1 350 ? 2.333 -29.115 -8.647 1.00 92.94 350 SER A N 1
ATOM 2694 C CA . SER A 1 350 ? 3.382 -28.135 -8.966 1.00 92.94 350 SER A CA 1
ATOM 2695 C C . SER A 1 350 ? 3.191 -27.602 -10.391 1.00 92.94 350 SER A C 1
ATOM 2697 O O . SER A 1 350 ? 3.261 -28.363 -11.352 1.00 92.94 350 SER A O 1
ATOM 2699 N N . ARG A 1 351 ? 2.929 -26.299 -10.532 1.00 93.25 351 ARG A N 1
ATOM 2700 C CA . ARG A 1 351 ? 2.700 -25.614 -11.820 1.00 93.25 351 ARG A CA 1
ATOM 2701 C C . ARG A 1 351 ? 3.897 -24.788 -12.285 1.00 93.25 351 ARG A C 1
ATOM 2703 O O . ARG A 1 351 ? 4.007 -24.495 -13.468 1.00 93.25 351 ARG A O 1
ATOM 2710 N N . TRP A 1 352 ? 4.787 -24.445 -11.362 1.00 94.50 352 TRP A N 1
ATOM 2711 C CA . TRP A 1 352 ? 6.099 -23.873 -11.639 1.00 94.50 352 TRP A CA 1
ATOM 2712 C C . TRP A 1 352 ? 7.115 -24.454 -10.657 1.00 94.50 352 TRP A C 1
ATOM 2714 O O . TRP A 1 352 ? 6.757 -24.792 -9.525 1.00 94.50 352 TRP A O 1
ATOM 2724 N N . THR A 1 353 ? 8.366 -24.573 -11.092 1.00 94.00 353 THR A N 1
ATOM 2725 C CA . THR A 1 353 ? 9.493 -25.064 -10.294 1.00 94.00 353 THR A CA 1
ATOM 2726 C C . THR A 1 353 ? 10.761 -24.299 -10.661 1.00 94.00 353 THR A C 1
ATOM 2728 O O . THR A 1 353 ? 10.955 -23.958 -11.828 1.00 94.00 353 THR A O 1
ATOM 2731 N N . SER A 1 354 ? 11.641 -24.068 -9.684 1.00 91.94 354 SER A N 1
ATOM 2732 C CA . SER A 1 354 ? 12.993 -23.548 -9.923 1.00 91.94 354 SER A CA 1
ATOM 2733 C C . SER A 1 354 ? 13.922 -24.566 -10.596 1.00 91.94 354 SER A C 1
ATOM 2735 O O . SER A 1 354 ? 14.986 -24.186 -11.075 1.00 91.94 354 SER A O 1
ATOM 2737 N N . GLY A 1 355 ? 13.552 -25.854 -10.637 1.00 90.94 355 GLY A N 1
ATOM 2738 C CA . GLY A 1 355 ? 14.391 -26.920 -11.197 1.00 90.94 355 GLY A CA 1
ATOM 2739 C C . GLY A 1 355 ? 15.599 -27.281 -10.324 1.00 90.94 355 GLY A C 1
ATOM 2740 O O . GLY A 1 355 ? 16.557 -27.874 -10.808 1.00 90.94 355 GLY A O 1
ATOM 2741 N N . THR A 1 356 ? 15.569 -26.918 -9.040 1.00 90.06 356 THR A N 1
ATOM 2742 C CA . THR A 1 356 ? 16.693 -27.080 -8.100 1.00 90.06 356 THR A CA 1
ATOM 2743 C C . THR A 1 356 ? 16.523 -28.253 -7.132 1.00 90.06 356 THR A C 1
ATOM 2745 O O . THR A 1 356 ? 17.348 -28.429 -6.245 1.00 90.06 356 THR A O 1
ATOM 2748 N N . GLY A 1 357 ? 15.466 -29.056 -7.280 1.00 87.06 357 GLY A N 1
ATOM 2749 C CA . GLY A 1 357 ? 15.181 -30.175 -6.379 1.00 87.06 357 GLY A CA 1
ATOM 2750 C C . GLY A 1 357 ? 16.196 -31.319 -6.471 1.00 87.06 357 GLY A C 1
ATOM 2751 O O . GLY A 1 357 ? 16.722 -31.611 -7.544 1.00 87.06 357 GLY A O 1
ATOM 2752 N N . GLY A 1 358 ? 16.441 -31.989 -5.343 1.00 82.62 358 GLY A N 1
ATOM 2753 C CA . GLY A 1 358 ? 17.297 -33.180 -5.261 1.00 82.62 358 GLY A CA 1
ATOM 2754 C C . GLY A 1 358 ? 18.797 -32.881 -5.290 1.00 82.62 358 GLY A C 1
ATOM 2755 O O . GLY A 1 358 ? 19.611 -33.798 -5.413 1.00 82.62 358 GLY A O 1
ATOM 2756 N N . ARG A 1 359 ? 19.177 -31.606 -5.173 1.00 74.75 359 ARG A N 1
ATOM 2757 C CA . ARG A 1 359 ? 20.565 -31.191 -4.989 1.00 74.75 359 ARG A CA 1
ATOM 2758 C C . ARG A 1 359 ? 20.909 -31.462 -3.525 1.00 74.75 359 ARG A C 1
ATOM 2760 O O . ARG A 1 359 ? 20.367 -30.843 -2.620 1.00 74.75 359 ARG A O 1
ATOM 2767 N N . ASN A 1 360 ? 21.746 -32.463 -3.269 1.00 72.31 360 ASN A N 1
ATOM 2768 C CA . ASN A 1 360 ? 22.200 -32.808 -1.917 1.00 72.31 360 ASN A CA 1
ATOM 2769 C C . ASN A 1 360 ? 23.241 -31.789 -1.398 1.00 72.31 360 ASN A C 1
ATOM 2771 O O . ASN A 1 360 ? 24.292 -32.178 -0.900 1.00 72.31 360 ASN A O 1
ATOM 2775 N N . ASP A 1 361 ? 22.992 -30.489 -1.566 1.00 76.81 361 ASP A N 1
ATOM 2776 C CA . ASP A 1 361 ? 23.887 -29.372 -1.228 1.00 76.81 361 ASP A CA 1
ATOM 2777 C C . ASP A 1 361 ? 23.349 -28.507 -0.068 1.00 76.81 361 ASP A C 1
ATOM 2779 O O . ASP A 1 361 ? 23.722 -27.343 0.097 1.00 76.81 361 ASP A O 1
ATOM 2783 N N . GLY A 1 362 ? 22.522 -29.119 0.785 1.00 74.94 362 GLY A N 1
ATOM 2784 C CA . GLY A 1 362 ? 22.177 -28.607 2.110 1.00 74.94 362 GLY A CA 1
ATOM 2785 C C . GLY A 1 362 ? 20.888 -27.791 2.177 1.00 74.94 362 GLY A C 1
ATOM 2786 O O . GLY A 1 362 ? 19.943 -27.979 1.404 1.00 74.94 362 GLY A O 1
ATOM 2787 N N . THR A 1 363 ? 20.812 -26.905 3.169 1.00 72.31 363 THR A N 1
ATOM 2788 C CA . THR A 1 363 ? 19.645 -26.032 3.362 1.00 72.31 363 THR A CA 1
ATOM 2789 C C . THR A 1 363 ? 19.589 -24.897 2.342 1.00 72.31 363 THR A C 1
ATOM 2791 O O . THR A 1 363 ? 20.553 -24.176 2.101 1.00 72.31 363 THR A O 1
ATOM 2794 N N . HIS A 1 364 ? 18.418 -24.725 1.739 1.00 84.00 364 HIS A N 1
ATOM 2795 C CA . HIS A 1 364 ? 18.192 -23.764 0.672 1.00 84.00 364 HIS A CA 1
ATOM 2796 C C . HIS A 1 364 ? 17.341 -22.575 1.118 1.00 84.00 364 HIS A C 1
ATOM 2798 O O . HIS A 1 364 ? 16.493 -22.671 2.010 1.00 84.00 364 HIS A O 1
ATOM 2804 N N . ARG A 1 365 ? 17.517 -21.445 0.437 1.00 89.56 365 ARG A N 1
ATOM 2805 C CA . ARG A 1 365 ? 16.696 -20.248 0.641 1.00 89.56 365 ARG A CA 1
ATOM 2806 C C . ARG A 1 365 ? 16.506 -19.471 -0.649 1.00 89.56 365 ARG A C 1
ATOM 2808 O O . ARG A 1 365 ? 17.345 -19.546 -1.542 1.00 89.56 365 ARG A O 1
ATOM 2815 N N . LEU A 1 366 ? 15.438 -18.693 -0.703 1.00 91.75 366 LEU A N 1
ATOM 2816 C CA . LEU A 1 366 ? 15.112 -17.793 -1.797 1.00 91.75 366 LEU A CA 1
ATOM 2817 C C . LEU A 1 366 ? 15.133 -16.346 -1.290 1.00 91.75 366 LEU A C 1
ATOM 2819 O O . LEU A 1 366 ? 14.317 -15.989 -0.446 1.00 91.75 366 LEU A O 1
ATOM 2823 N N . ASP A 1 367 ? 16.042 -15.523 -1.802 1.00 91.44 367 ASP A N 1
ATOM 2824 C CA . ASP A 1 367 ? 16.283 -14.145 -1.372 1.00 91.44 367 ASP A CA 1
ATOM 2825 C C . ASP A 1 367 ? 15.738 -13.147 -2.412 1.00 91.44 367 ASP A C 1
ATOM 2827 O O . ASP A 1 367 ? 16.136 -13.178 -3.576 1.00 91.44 367 ASP A O 1
ATOM 2831 N N . VAL A 1 368 ? 14.879 -12.218 -1.985 1.00 90.69 368 VAL A N 1
ATOM 2832 C CA . VAL A 1 368 ? 14.527 -10.995 -2.722 1.00 90.69 368 VAL A CA 1
ATOM 2833 C C . VAL A 1 368 ? 15.632 -9.968 -2.479 1.00 90.69 368 VAL A C 1
ATOM 2835 O O . VAL A 1 368 ? 15.832 -9.515 -1.354 1.00 90.69 368 VAL A O 1
ATOM 2838 N N . GLN A 1 369 ? 16.397 -9.613 -3.500 1.00 85.44 369 GLN A N 1
ATOM 2839 C CA . GLN A 1 369 ? 17.572 -8.755 -3.357 1.00 85.44 369 GLN A CA 1
ATOM 2840 C C . GLN A 1 369 ? 17.248 -7.277 -3.585 1.00 85.44 369 GLN A C 1
ATOM 2842 O O . GLN A 1 369 ? 16.257 -6.922 -4.221 1.00 85.44 369 GLN A O 1
ATOM 2847 N N . ASP A 1 370 ? 18.100 -6.402 -3.049 1.00 75.81 370 ASP A N 1
ATOM 2848 C CA . ASP A 1 370 ? 17.948 -4.942 -3.133 1.00 75.81 370 ASP A CA 1
ATOM 2849 C C . ASP A 1 370 ? 18.224 -4.377 -4.537 1.00 75.81 370 ASP A C 1
ATOM 2851 O O . ASP A 1 370 ? 17.953 -3.205 -4.791 1.00 75.81 370 ASP A O 1
ATOM 2855 N N . ASP A 1 371 ? 18.728 -5.198 -5.457 1.00 66.38 371 ASP A N 1
ATOM 2856 C CA . ASP A 1 371 ? 18.923 -4.874 -6.873 1.00 66.38 371 ASP A CA 1
ATOM 2857 C C . ASP A 1 371 ? 17.720 -5.272 -7.755 1.00 66.38 371 ASP A C 1
ATOM 2859 O O . ASP A 1 371 ? 17.655 -4.908 -8.935 1.00 66.38 371 ASP A O 1
ATOM 2863 N N . GLY A 1 372 ? 16.733 -5.965 -7.177 1.00 76.69 372 GLY A N 1
ATOM 2864 C CA . GLY A 1 372 ? 15.554 -6.469 -7.871 1.00 76.69 372 GLY A CA 1
ATOM 2865 C C . GLY A 1 372 ? 15.708 -7.866 -8.454 1.00 76.69 372 GLY A C 1
ATOM 2866 O O . GLY A 1 372 ? 14.879 -8.251 -9.278 1.00 76.69 372 GLY A O 1
ATOM 2867 N N . ASN A 1 373 ? 16.725 -8.630 -8.050 1.00 82.31 373 ASN A N 1
ATOM 2868 C CA . ASN A 1 373 ? 16.816 -10.058 -8.339 1.00 82.31 373 ASN A CA 1
ATOM 2869 C C . ASN A 1 373 ? 16.055 -10.902 -7.310 1.00 82.31 373 ASN A C 1
ATOM 2871 O O . ASN A 1 373 ? 15.949 -10.543 -6.137 1.00 82.31 373 ASN A O 1
ATOM 2875 N N . LEU A 1 374 ? 15.587 -12.071 -7.734 1.00 90.81 374 LEU A N 1
ATOM 2876 C CA . LEU A 1 374 ? 15.148 -13.137 -6.843 1.00 90.81 374 LEU A CA 1
ATOM 2877 C C . LEU A 1 374 ? 16.095 -14.318 -7.028 1.00 90.81 374 LEU A C 1
ATOM 2879 O O . LEU A 1 374 ? 16.167 -14.879 -8.121 1.00 90.81 374 LEU A O 1
ATOM 2883 N N . VAL A 1 375 ? 16.837 -14.674 -5.980 1.00 90.25 375 VAL A N 1
ATOM 2884 C CA . VAL A 1 375 ? 17.966 -15.611 -6.079 1.00 90.25 375 VAL A CA 1
ATOM 2885 C C . VAL A 1 375 ? 17.821 -16.738 -5.077 1.00 90.25 375 VAL A C 1
ATOM 2887 O O . VAL A 1 375 ? 17.572 -16.502 -3.898 1.00 90.25 375 VAL A O 1
ATOM 2890 N N . MET A 1 376 ? 18.012 -17.968 -5.538 1.00 91.62 376 MET A N 1
ATOM 2891 C CA . MET A 1 376 ? 18.094 -19.133 -4.674 1.00 91.62 376 MET A CA 1
ATOM 2892 C C . MET A 1 376 ? 19.543 -19.436 -4.314 1.00 91.62 376 MET A C 1
ATOM 2894 O O . MET A 1 376 ? 20.405 -19.504 -5.192 1.00 91.62 376 MET A O 1
ATOM 2898 N N . TYR A 1 377 ? 19.781 -19.671 -3.029 1.00 87.88 377 TYR A N 1
ATOM 2899 C CA . TYR A 1 377 ? 21.075 -20.044 -2.477 1.00 87.88 377 TYR A CA 1
ATOM 2900 C C . TYR A 1 377 ? 21.014 -21.408 -1.799 1.00 87.88 377 TYR A C 1
ATOM 2902 O O . TYR A 1 377 ? 20.009 -21.726 -1.158 1.00 87.88 377 TYR A O 1
ATOM 2910 N N . ASN A 1 378 ? 22.108 -22.160 -1.897 1.00 86.50 378 ASN A N 1
ATOM 2911 C CA . ASN A 1 378 ? 22.358 -23.339 -1.068 1.00 86.50 378 ASN A CA 1
ATOM 2912 C C . ASN A 1 378 ? 23.023 -22.958 0.274 1.00 86.50 378 ASN A C 1
ATOM 2914 O O . ASN A 1 378 ? 23.238 -21.775 0.573 1.00 86.50 378 ASN A O 1
ATOM 2918 N N . GLU A 1 379 ? 23.372 -23.962 1.080 1.00 85.69 379 GLU A N 1
ATOM 2919 C CA . GLU A 1 379 ? 23.927 -23.769 2.426 1.00 85.69 379 GLU A CA 1
ATOM 2920 C C . GLU A 1 379 ? 25.299 -23.083 2.404 1.00 85.69 379 GLU A C 1
ATOM 2922 O O . GLU A 1 379 ? 25.605 -22.249 3.256 1.00 85.69 379 GLU A O 1
ATOM 2927 N N . ALA A 1 380 ? 26.090 -23.346 1.361 1.00 86.56 380 ALA A N 1
ATOM 2928 C CA . ALA A 1 380 ? 27.385 -22.715 1.125 1.00 86.56 380 ALA A CA 1
ATOM 2929 C C . ALA A 1 380 ? 27.283 -21.266 0.598 1.00 86.56 380 ALA A C 1
ATOM 2931 O O . ALA A 1 380 ? 28.298 -20.679 0.224 1.00 86.56 380 ALA A O 1
ATOM 2932 N N . ASN A 1 381 ? 26.082 -20.670 0.559 1.00 83.75 381 ASN A N 1
ATOM 2933 C CA . ASN A 1 381 ? 25.803 -19.346 -0.015 1.00 83.75 381 ASN A CA 1
ATOM 2934 C C . ASN A 1 381 ? 26.114 -19.222 -1.514 1.00 83.75 381 ASN A C 1
ATOM 2936 O O . ASN A 1 381 ? 26.305 -18.114 -2.018 1.00 83.75 381 ASN A O 1
ATOM 2940 N N . GLN A 1 382 ? 26.119 -20.330 -2.250 1.00 84.31 382 GLN A N 1
ATOM 2941 C CA . GLN A 1 382 ? 26.278 -20.307 -3.700 1.00 84.31 382 GLN A CA 1
ATOM 2942 C C . GLN A 1 382 ? 24.914 -20.095 -4.354 1.00 84.31 382 GLN A C 1
ATOM 2944 O O . GLN A 1 382 ? 23.934 -20.739 -3.976 1.00 84.31 382 GLN A O 1
ATOM 2949 N N . ALA A 1 383 ? 24.841 -19.173 -5.315 1.00 85.69 383 ALA A N 1
ATOM 2950 C CA . ALA A 1 383 ? 23.630 -18.958 -6.095 1.00 85.69 383 ALA A CA 1
ATOM 2951 C C . ALA A 1 383 ? 23.428 -20.145 -7.045 1.00 85.69 383 ALA A C 1
ATOM 2953 O O . ALA A 1 383 ? 24.302 -20.442 -7.858 1.00 85.69 383 ALA A O 1
ATOM 2954 N N . ILE A 1 384 ? 22.281 -20.812 -6.947 1.00 87.62 384 ILE A N 1
ATOM 2955 C CA . ILE A 1 384 ? 21.962 -21.999 -7.755 1.00 87.62 384 ILE A CA 1
ATOM 2956 C C . ILE A 1 384 ? 20.818 -21.763 -8.747 1.00 87.62 384 ILE A C 1
ATOM 2958 O O . ILE A 1 384 ? 20.608 -22.569 -9.649 1.00 87.62 384 ILE A O 1
ATOM 2962 N N . TRP A 1 385 ? 20.077 -20.665 -8.581 1.00 91.12 385 TRP A N 1
ATOM 2963 C CA . TRP A 1 385 ? 19.033 -20.209 -9.497 1.00 91.12 385 TRP A CA 1
ATOM 2964 C C . TRP A 1 385 ? 18.787 -18.709 -9.296 1.00 91.12 385 TRP A C 1
ATOM 2966 O O . TRP A 1 385 ? 18.910 -18.218 -8.175 1.00 91.12 385 TRP A O 1
ATOM 2976 N N . ALA A 1 386 ? 18.419 -17.975 -10.348 1.00 86.12 386 ALA A N 1
ATOM 2977 C CA . ALA A 1 386 ? 18.038 -16.566 -10.247 1.00 86.12 386 ALA A CA 1
ATOM 2978 C C . ALA A 1 386 ? 17.039 -16.160 -11.339 1.00 86.12 386 ALA A C 1
ATOM 2980 O O . ALA A 1 386 ? 17.037 -16.736 -12.427 1.00 86.12 386 ALA A O 1
ATOM 2981 N N . THR A 1 387 ? 16.242 -15.117 -11.080 1.00 82.50 387 THR A N 1
ATOM 2982 C CA . THR A 1 387 ? 15.384 -14.488 -12.104 1.00 82.50 387 THR A CA 1
ATOM 2983 C C . THR A 1 387 ? 16.160 -13.647 -13.115 1.00 82.50 387 THR A C 1
ATOM 2985 O O . THR A 1 387 ? 15.627 -13.358 -14.181 1.00 82.50 387 THR A O 1
ATOM 2988 N N . ASN A 1 388 ? 17.400 -13.257 -12.795 1.00 75.75 388 ASN A N 1
ATOM 2989 C CA . ASN A 1 388 ? 18.261 -12.378 -13.597 1.00 75.75 388 ASN A CA 1
ATOM 2990 C C . ASN A 1 388 ? 17.623 -11.014 -13.909 1.00 75.75 388 ASN A C 1
ATOM 2992 O O . ASN A 1 388 ? 17.783 -10.462 -14.993 1.00 75.75 388 ASN A O 1
ATOM 2996 N N . THR A 1 389 ? 16.900 -10.459 -12.936 1.00 73.88 389 THR A N 1
ATOM 2997 C CA . THR A 1 389 ? 16.184 -9.176 -13.064 1.00 73.88 389 THR A CA 1
ATOM 2998 C C . THR A 1 389 ? 16.938 -7.974 -12.480 1.00 73.88 389 THR A C 1
ATOM 3000 O O . THR A 1 389 ? 16.431 -6.850 -12.534 1.00 73.88 389 THR A O 1
ATOM 3003 N N . ALA A 1 390 ? 18.141 -8.191 -11.936 1.00 63.84 390 ALA A N 1
ATOM 3004 C CA . ALA A 1 390 ? 19.021 -7.140 -11.420 1.00 63.84 390 ALA A CA 1
ATOM 3005 C C . ALA A 1 390 ? 19.576 -6.257 -12.546 1.00 63.84 390 ALA A C 1
ATOM 3007 O O . ALA A 1 390 ? 20.398 -6.720 -13.333 1.00 63.84 390 ALA A O 1
ATOM 3008 N N . GLY A 1 391 ? 19.165 -4.983 -12.585 1.00 62.72 391 GLY A N 1
ATOM 3009 C CA . GLY A 1 391 ? 19.453 -4.083 -13.710 1.00 62.72 391 GLY A CA 1
ATOM 3010 C C . GLY A 1 391 ? 18.731 -4.583 -14.960 1.00 62.72 391 GLY A C 1
ATOM 3011 O O . GLY A 1 391 ? 19.124 -5.572 -15.570 1.00 62.72 391 GLY A O 1
ATOM 3012 N N . SER A 1 392 ? 17.595 -3.976 -15.298 1.00 62.47 392 SER A N 1
ATOM 3013 C CA . SER A 1 392 ? 16.704 -4.537 -16.318 1.00 62.47 392 SER A CA 1
ATOM 3014 C C . SER A 1 392 ? 17.342 -4.418 -17.705 1.00 62.47 392 SER A C 1
ATOM 3016 O O . SER A 1 392 ? 17.210 -3.396 -18.365 1.00 62.47 392 SER A O 1
ATOM 3018 N N . ARG A 1 393 ? 18.047 -5.455 -18.154 1.00 74.94 393 ARG A N 1
ATOM 3019 C CA . ARG A 1 393 ? 18.555 -5.516 -19.524 1.00 74.94 393 ARG A CA 1
ATOM 3020 C C . ARG A 1 393 ? 17.396 -5.682 -20.499 1.00 74.94 393 ARG A C 1
ATOM 3022 O O . ARG A 1 393 ? 16.440 -6.402 -20.214 1.00 74.94 393 ARG A O 1
ATOM 3029 N N . ILE A 1 394 ? 17.482 -5.034 -21.655 1.00 81.50 394 ILE A N 1
ATOM 3030 C CA . ILE A 1 394 ? 16.567 -5.291 -22.775 1.00 81.50 394 ILE A CA 1
ATOM 3031 C C . ILE A 1 394 ? 17.264 -6.297 -23.677 1.00 81.50 394 ILE A C 1
ATOM 3033 O O . ILE A 1 394 ? 18.303 -5.964 -24.227 1.00 81.50 394 ILE A O 1
ATOM 3037 N N . THR A 1 395 ? 16.735 -7.509 -23.811 1.00 81.81 395 THR A N 1
ATOM 3038 C CA . THR A 1 395 ? 17.313 -8.563 -24.662 1.00 81.81 395 THR A CA 1
ATOM 3039 C C . THR A 1 395 ? 16.610 -8.634 -26.016 1.00 81.81 395 THR A C 1
ATOM 3041 O O . THR A 1 395 ? 15.512 -8.095 -26.174 1.00 81.81 395 THR A O 1
ATOM 3044 N N . GLN A 1 396 ? 17.216 -9.302 -26.998 1.00 80.94 396 GLN A N 1
ATOM 3045 C CA . GLN A 1 396 ? 16.592 -9.535 -28.307 1.00 80.94 396 GLN A CA 1
ATOM 3046 C C . GLN A 1 396 ? 15.169 -10.104 -28.196 1.00 80.94 396 GLN A C 1
ATOM 3048 O O . GLN A 1 396 ? 14.856 -10.892 -27.302 1.00 80.94 396 GLN A O 1
ATOM 3053 N N . GLY A 1 397 ? 14.297 -9.661 -29.100 1.00 71.19 397 GLY A N 1
ATOM 3054 C CA . GLY A 1 397 ? 12.864 -9.961 -29.112 1.00 71.19 397 GLY A CA 1
ATOM 3055 C C . GLY A 1 397 ? 12.045 -9.169 -28.088 1.00 71.19 397 GLY A C 1
ATOM 3056 O O . GLY A 1 397 ? 10.823 -9.310 -28.042 1.00 71.19 397 GLY A O 1
ATOM 3057 N N . SER A 1 398 ? 12.681 -8.333 -27.260 1.00 75.94 398 SER A N 1
ATOM 3058 C CA . SER A 1 398 ? 11.979 -7.521 -26.266 1.00 75.94 398 SER A CA 1
ATOM 3059 C C . SER A 1 398 ? 11.535 -6.178 -26.833 1.00 75.94 398 SER A C 1
ATOM 3061 O O . SER A 1 398 ? 12.274 -5.492 -27.543 1.00 75.94 398 SER A O 1
ATOM 3063 N N . ARG A 1 399 ? 10.341 -5.753 -26.411 1.00 81.62 399 ARG A N 1
ATOM 3064 C CA . ARG A 1 399 ? 9.756 -4.450 -26.732 1.00 81.62 399 ARG A CA 1
ATOM 3065 C C . ARG A 1 399 ? 9.644 -3.566 -25.489 1.00 81.62 399 ARG A C 1
ATOM 3067 O O . ARG A 1 399 ? 9.100 -3.980 -24.466 1.00 81.62 399 ARG A O 1
ATOM 3074 N N . LEU A 1 400 ? 10.092 -2.321 -25.615 1.00 83.94 400 LEU A N 1
ATOM 3075 C CA . LEU A 1 400 ? 9.895 -1.223 -24.674 1.00 83.94 400 LEU A CA 1
ATOM 3076 C C . LEU A 1 400 ? 8.831 -0.263 -25.231 1.00 83.94 400 LEU A C 1
ATOM 3078 O O . LEU A 1 400 ? 9.108 0.574 -26.082 1.00 83.94 400 LEU A O 1
ATOM 3082 N N . SER A 1 401 ? 7.586 -0.414 -24.793 1.00 84.50 401 SER A N 1
ATOM 3083 C CA . SER A 1 401 ? 6.445 0.403 -25.245 1.00 84.50 401 SER A CA 1
ATOM 3084 C C . SER A 1 401 ? 6.332 1.731 -24.492 1.00 84.50 401 SER A C 1
ATOM 3086 O O . SER A 1 401 ? 6.926 1.880 -23.432 1.00 84.50 401 SER A O 1
ATOM 3088 N N . SER A 1 402 ? 5.529 2.665 -25.003 1.00 82.69 402 SER A N 1
ATOM 3089 C CA . SER A 1 402 ? 5.114 3.905 -24.326 1.00 82.69 402 SER A CA 1
ATOM 3090 C C . SER A 1 402 ? 4.904 3.734 -22.808 1.00 82.69 402 SER A C 1
ATOM 3092 O O . SER A 1 402 ? 4.185 2.839 -22.354 1.00 82.69 402 SER A O 1
ATOM 3094 N N . GLY A 1 403 ? 5.597 4.554 -22.016 1.00 70.75 403 GLY A N 1
ATOM 3095 C CA . GLY A 1 403 ? 5.618 4.540 -20.549 1.00 70.75 403 GLY A CA 1
ATOM 3096 C C . GLY A 1 403 ? 6.536 3.489 -19.912 1.00 70.75 403 GLY A C 1
ATOM 3097 O O . GLY A 1 403 ? 6.738 3.504 -18.696 1.00 70.75 403 GLY A O 1
ATOM 3098 N N . GLN A 1 404 ? 7.103 2.569 -20.693 1.00 77.44 404 GLN A N 1
ATOM 3099 C CA . GLN A 1 404 ? 7.975 1.512 -20.190 1.00 77.44 404 GLN A CA 1
ATOM 3100 C C . GLN A 1 404 ? 9.426 1.977 -20.123 1.00 77.44 404 GLN A C 1
ATOM 3102 O O . GLN A 1 404 ? 9.902 2.733 -20.968 1.00 77.44 404 GLN A O 1
ATOM 3107 N N . PHE A 1 405 ? 10.150 1.484 -19.122 1.00 84.12 405 PHE A N 1
ATOM 3108 C CA . PHE A 1 405 ? 11.546 1.833 -18.913 1.00 84.12 405 PHE A CA 1
ATOM 3109 C C . PHE A 1 405 ? 12.350 0.681 -18.316 1.00 84.12 405 PHE A C 1
ATOM 3111 O O . PHE A 1 405 ? 11.790 -0.306 -17.822 1.00 84.12 405 PHE A O 1
ATOM 3118 N N . VAL A 1 406 ? 13.666 0.850 -18.353 1.00 80.00 406 VAL A N 1
ATOM 3119 C CA . VAL A 1 406 ? 14.663 0.078 -17.613 1.00 80.00 406 VAL A CA 1
ATOM 3120 C C . VAL A 1 406 ? 15.560 1.037 -16.825 1.00 80.00 406 VAL A C 1
ATOM 3122 O O . VAL A 1 406 ? 15.581 2.230 -17.117 1.00 80.00 406 VAL A O 1
ATOM 3125 N N . MET A 1 407 ? 16.247 0.565 -15.785 1.00 80.12 407 MET A N 1
ATOM 3126 C CA . MET A 1 407 ? 17.072 1.429 -14.928 1.00 80.12 407 MET A CA 1
ATOM 3127 C C . MET A 1 407 ? 18.459 0.844 -14.702 1.00 80.12 407 MET A C 1
ATOM 3129 O O . MET A 1 407 ? 18.622 -0.378 -14.750 1.00 80.12 407 MET A O 1
ATOM 3133 N N . SER A 1 408 ? 19.404 1.727 -14.379 1.00 83.56 408 SER A N 1
ATOM 3134 C CA . SER A 1 408 ? 20.720 1.360 -13.864 1.00 83.56 408 SER A CA 1
ATOM 3135 C C . SER A 1 408 ? 20.617 0.578 -12.554 1.00 83.56 408 SER A C 1
ATOM 3137 O O . SER A 1 408 ? 19.590 0.616 -11.867 1.00 83.56 408 SER A O 1
ATOM 3139 N N . LYS A 1 409 ? 21.672 -0.151 -12.180 1.00 74.56 409 LYS A N 1
ATOM 3140 C CA . LYS A 1 409 ? 21.691 -0.971 -10.957 1.00 74.56 409 LYS A CA 1
ATOM 3141 C C . LYS A 1 409 ? 21.544 -0.108 -9.702 1.00 74.56 409 LYS A C 1
ATOM 3143 O O . LYS A 1 409 ? 20.790 -0.475 -8.804 1.00 74.56 409 LYS A O 1
ATOM 3148 N N . ASN A 1 410 ? 22.178 1.065 -9.683 1.00 73.50 410 ASN A N 1
ATOM 3149 C CA . ASN A 1 410 ? 22.054 2.079 -8.634 1.00 73.50 410 ASN A CA 1
ATOM 3150 C C . ASN A 1 410 ? 20.748 2.890 -8.704 1.00 73.50 410 ASN A C 1
ATOM 3152 O O . ASN A 1 410 ? 20.487 3.691 -7.810 1.00 73.50 410 ASN A O 1
ATOM 3156 N N . ARG A 1 411 ? 19.928 2.682 -9.746 1.00 72.69 411 ARG A N 1
ATOM 3157 C CA . ARG A 1 411 ? 18.624 3.329 -9.969 1.00 72.69 411 ARG A CA 1
ATOM 3158 C C . ARG A 1 411 ? 18.673 4.856 -10.095 1.00 72.69 411 ARG A C 1
ATOM 3160 O O . ARG A 1 411 ? 17.644 5.504 -9.945 1.00 72.69 411 ARG A O 1
ATOM 3167 N N . VAL A 1 412 ? 19.833 5.431 -10.405 1.00 84.69 412 VAL A N 1
ATOM 3168 C CA . VAL A 1 412 ? 19.985 6.870 -10.677 1.00 84.69 412 VAL A CA 1
ATOM 3169 C C . VAL A 1 412 ? 19.584 7.210 -12.113 1.00 84.69 412 VAL A C 1
ATOM 3171 O O . VAL A 1 412 ? 19.074 8.300 -12.368 1.00 84.69 412 VAL A O 1
ATOM 3174 N N . TYR A 1 413 ? 19.733 6.259 -13.039 1.00 87.94 413 TYR A N 1
ATOM 3175 C CA . TYR A 1 413 ? 19.433 6.452 -14.452 1.00 87.94 413 TYR A CA 1
ATOM 3176 C C . TYR A 1 413 ? 18.288 5.559 -14.909 1.00 87.94 413 TYR A C 1
ATOM 3178 O O . TYR A 1 413 ? 18.203 4.381 -14.556 1.00 87.94 413 TYR A O 1
ATOM 3186 N N . LYS A 1 414 ? 17.408 6.128 -15.727 1.00 88.75 414 LYS A N 1
ATOM 3187 C CA . LYS A 1 414 ? 16.198 5.492 -16.246 1.00 88.75 414 LYS A CA 1
ATOM 3188 C C . LYS A 1 414 ? 16.146 5.675 -17.759 1.00 88.75 414 LYS A C 1
ATOM 3190 O O . LYS A 1 414 ? 16.024 6.796 -18.239 1.00 88.75 414 LYS A O 1
ATOM 3195 N N . PHE A 1 415 ? 16.189 4.577 -18.503 1.00 91.75 415 PHE A N 1
ATOM 3196 C CA . PHE A 1 415 ? 16.011 4.565 -19.951 1.00 91.75 415 PHE A CA 1
ATOM 3197 C C . PHE A 1 415 ? 14.549 4.259 -20.282 1.00 91.75 415 PHE A C 1
ATOM 3199 O O . PHE A 1 415 ? 14.092 3.132 -20.091 1.00 91.75 415 PHE A O 1
ATOM 3206 N N . ILE A 1 416 ? 13.797 5.280 -20.694 1.00 91.06 416 ILE A N 1
ATOM 3207 C CA . ILE A 1 416 ? 12.335 5.287 -20.802 1.00 91.06 416 ILE A CA 1
ATOM 3208 C C . ILE A 1 416 ? 11.866 5.594 -22.222 1.00 91.06 416 ILE A C 1
ATOM 3210 O O . ILE A 1 416 ? 12.332 6.541 -22.850 1.00 91.06 416 ILE A O 1
ATOM 3214 N N . MET A 1 417 ? 10.883 4.828 -22.690 1.00 92.88 417 MET A N 1
ATOM 3215 C CA . MET A 1 417 ? 10.078 5.166 -23.857 1.00 92.88 417 MET A CA 1
ATOM 3216 C C . MET A 1 417 ? 8.918 6.062 -23.412 1.00 92.88 417 MET A C 1
ATOM 3218 O O . MET A 1 417 ? 8.040 5.623 -22.673 1.00 92.88 417 MET A O 1
ATOM 3222 N N . GLN A 1 418 ? 8.918 7.327 -23.815 1.00 91.62 418 GLN A N 1
ATOM 3223 C CA . GLN A 1 418 ? 7.900 8.307 -23.436 1.00 91.62 418 GLN A CA 1
ATOM 3224 C C . GLN A 1 418 ? 6.688 8.263 -24.382 1.00 91.62 418 GLN A C 1
ATOM 3226 O O . GLN A 1 418 ? 6.752 7.731 -25.494 1.00 91.62 418 GLN A O 1
ATOM 3231 N N . ALA A 1 419 ? 5.557 8.806 -23.920 1.00 87.38 419 ALA A N 1
ATOM 3232 C CA . ALA A 1 419 ? 4.280 8.755 -24.640 1.00 87.38 419 ALA A CA 1
ATOM 3233 C C . ALA A 1 419 ? 4.254 9.578 -25.937 1.00 87.38 419 ALA A C 1
ATOM 3235 O O . ALA A 1 419 ? 3.452 9.315 -26.831 1.00 87.38 419 ALA A O 1
ATOM 3236 N N . ASP A 1 420 ? 5.164 10.537 -26.056 1.00 90.88 420 ASP A N 1
ATOM 3237 C CA . ASP A 1 420 ? 5.365 11.393 -27.222 1.00 90.88 420 ASP A CA 1
ATOM 3238 C C . ASP A 1 420 ? 6.295 10.767 -28.276 1.00 90.88 420 ASP A C 1
ATOM 3240 O O . ASP A 1 420 ? 6.811 11.478 -29.135 1.00 90.88 420 ASP A O 1
ATOM 3244 N N . CYS A 1 421 ? 6.513 9.448 -28.222 1.00 92.38 421 CYS A N 1
ATOM 3245 C CA . CYS A 1 421 ? 7.432 8.705 -29.085 1.00 92.38 421 CYS A CA 1
ATOM 3246 C C . CYS A 1 421 ? 8.917 8.975 -28.809 1.00 92.38 421 CYS A C 1
ATOM 3248 O O . CYS A 1 421 ? 9.743 8.523 -29.590 1.00 92.38 421 CYS A O 1
ATOM 3250 N N . ASN A 1 422 ? 9.286 9.636 -27.708 1.00 95.38 422 ASN A N 1
ATOM 3251 C CA . ASN A 1 422 ? 10.690 9.888 -27.407 1.00 95.38 422 ASN A CA 1
ATOM 3252 C C . ASN A 1 422 ? 11.319 8.800 -26.522 1.00 95.38 422 ASN A C 1
ATOM 3254 O O . ASN A 1 422 ? 10.862 8.547 -25.409 1.00 95.38 422 ASN A O 1
ATOM 3258 N N . LEU A 1 423 ? 12.420 8.193 -26.968 1.00 96.19 423 LEU A N 1
ATOM 3259 C CA . LEU A 1 423 ? 13.271 7.360 -26.110 1.00 96.19 423 LEU A CA 1
ATOM 3260 C C . LEU A 1 423 ? 14.324 8.230 -25.414 1.00 96.19 423 LEU A C 1
ATOM 3262 O O . LEU A 1 423 ? 15.052 8.978 -26.075 1.00 96.19 423 LEU A O 1
ATOM 3266 N N . VAL A 1 424 ? 14.385 8.148 -24.085 1.00 96.56 424 VAL A N 1
ATOM 3267 C CA . VAL A 1 424 ? 15.150 9.065 -23.226 1.00 96.56 424 VAL A CA 1
ATOM 3268 C C . VAL A 1 424 ? 15.935 8.293 -22.172 1.00 96.56 424 VAL A C 1
ATOM 3270 O O . VAL A 1 424 ? 15.375 7.440 -21.489 1.00 96.56 424 VAL A O 1
ATOM 3273 N N . LEU A 1 425 ? 17.214 8.635 -21.995 1.00 96.44 425 LEU A N 1
ATOM 3274 C CA . LEU A 1 425 ? 17.972 8.317 -20.785 1.00 96.44 425 LEU A CA 1
ATOM 3275 C C . LEU A 1 425 ? 17.873 9.510 -19.836 1.00 96.44 425 LEU A C 1
ATOM 3277 O O . LEU A 1 425 ? 18.313 10.611 -20.161 1.00 96.44 425 LEU A O 1
ATOM 3281 N N . ASP A 1 426 ? 17.271 9.281 -18.681 1.00 93.44 426 ASP A N 1
ATOM 3282 C CA . ASP A 1 426 ? 16.920 10.293 -17.693 1.00 93.44 426 ASP A CA 1
ATOM 3283 C C . ASP A 1 426 ? 17.725 10.059 -16.415 1.00 93.44 426 ASP A C 1
ATOM 3285 O O . ASP A 1 426 ? 17.689 8.956 -15.863 1.00 93.44 426 ASP A O 1
ATOM 3289 N N . HIS A 1 427 ? 18.434 11.083 -15.939 1.00 92.75 427 HIS A N 1
ATOM 3290 C CA . HIS A 1 427 ? 19.000 11.089 -14.596 1.00 92.75 427 HIS A CA 1
ATOM 3291 C C . HIS A 1 427 ? 17.903 11.536 -13.630 1.00 92.75 427 HIS A C 1
ATOM 3293 O O . HIS A 1 427 ? 17.443 12.681 -13.655 1.00 92.75 427 HIS A O 1
ATOM 3299 N N . ILE A 1 428 ? 17.476 10.636 -12.747 1.00 80.38 428 ILE A N 1
ATOM 3300 C CA . ILE A 1 428 ? 16.348 10.881 -11.848 1.00 80.38 428 ILE A CA 1
ATOM 3301 C C . ILE A 1 428 ? 16.655 12.087 -10.952 1.00 80.38 428 ILE A C 1
ATOM 3303 O O . ILE A 1 428 ? 17.715 12.167 -10.335 1.00 80.38 428 ILE A O 1
ATOM 3307 N N . GLY A 1 429 ? 15.721 13.041 -10.907 1.00 78.06 429 GLY A N 1
ATOM 3308 C CA . GLY A 1 429 ? 15.845 14.275 -10.126 1.00 78.06 429 GLY A CA 1
ATOM 3309 C C . GLY A 1 429 ? 16.692 15.379 -10.771 1.00 78.06 429 GLY A C 1
ATOM 3310 O O . GLY A 1 429 ? 16.706 16.485 -10.240 1.00 78.06 429 GLY A O 1
ATOM 3311 N N . VAL A 1 430 ? 17.347 15.111 -11.907 1.00 91.06 430 VAL A N 1
ATOM 3312 C CA . VAL A 1 430 ? 18.154 16.094 -12.653 1.00 91.06 430 VAL A CA 1
ATOM 3313 C C . VAL A 1 430 ? 17.529 16.380 -14.019 1.00 91.06 430 VAL A C 1
ATOM 3315 O O . VAL A 1 430 ? 17.290 17.539 -14.348 1.00 91.06 430 VAL A O 1
ATOM 3318 N N . GLY A 1 431 ? 17.198 15.338 -14.786 1.00 88.00 431 GLY A N 1
ATOM 3319 C CA . GLY A 1 431 ? 16.560 15.448 -16.096 1.00 88.00 431 GLY A CA 1
ATOM 3320 C C . GLY A 1 431 ? 17.230 14.598 -17.185 1.00 88.00 431 GLY A C 1
ATOM 3321 O O . GLY A 1 431 ? 18.092 13.763 -16.891 1.00 88.00 431 GLY A O 1
ATOM 3322 N N . PRO A 1 432 ? 16.841 14.796 -18.459 1.00 94.25 432 PRO A N 1
ATOM 3323 C CA . PRO A 1 432 ? 17.313 13.975 -19.568 1.00 94.25 432 PRO A CA 1
ATOM 3324 C C . PRO A 1 432 ? 18.800 14.213 -19.855 1.00 94.25 432 PRO A C 1
ATOM 3326 O O . PRO A 1 432 ? 19.211 15.337 -20.137 1.00 94.25 432 PRO A O 1
ATOM 3329 N N . VAL A 1 433 ? 19.592 13.137 -19.853 1.00 95.62 433 VAL A N 1
ATOM 3330 C CA . VAL A 1 433 ? 21.023 13.154 -20.219 1.00 95.62 433 VAL A CA 1
ATOM 3331 C C . VAL A 1 433 ? 21.255 12.721 -21.669 1.00 95.62 433 VAL A C 1
ATOM 3333 O O . VAL A 1 433 ? 22.228 13.141 -22.296 1.00 95.62 433 VAL A O 1
ATOM 3336 N N . TRP A 1 434 ? 20.339 11.929 -22.238 1.00 97.00 434 TRP A N 1
ATOM 3337 C CA . TRP A 1 434 ? 20.311 11.581 -23.660 1.00 97.00 434 TRP A CA 1
ATOM 3338 C C . TRP A 1 434 ? 18.874 11.449 -24.166 1.00 97.00 434 TRP A C 1
ATOM 3340 O O . TRP A 1 434 ? 17.982 11.004 -23.444 1.00 97.00 434 TRP A O 1
ATOM 3350 N N . THR A 1 435 ? 18.651 11.778 -25.435 1.00 96.06 435 THR A N 1
ATOM 3351 C CA . THR A 1 435 ? 17.365 11.590 -26.110 1.00 96.06 435 THR A CA 1
ATOM 3352 C C . THR A 1 435 ? 17.571 11.163 -27.560 1.00 96.06 435 THR A C 1
ATOM 3354 O O . THR A 1 435 ? 18.500 11.609 -28.233 1.00 96.06 435 THR A O 1
ATOM 3357 N N . SER A 1 436 ? 16.659 10.328 -28.054 1.00 95.56 436 SER A N 1
ATOM 3358 C CA . SER A 1 436 ? 16.576 9.946 -29.467 1.00 95.56 436 SER A CA 1
ATOM 3359 C C . SER A 1 436 ? 16.116 11.081 -30.396 1.00 95.56 436 SER A C 1
ATOM 3361 O O . SER A 1 436 ? 16.202 10.925 -31.611 1.00 95.56 436 SER A O 1
ATOM 3363 N N . ASN A 1 437 ? 15.647 12.216 -29.851 1.00 95.50 437 ASN A N 1
ATOM 3364 C CA . ASN A 1 437 ? 15.092 13.359 -30.593 1.00 95.50 437 ASN A CA 1
ATOM 3365 C C . ASN A 1 437 ? 13.888 13.000 -31.483 1.00 95.50 437 ASN A C 1
ATOM 3367 O O . ASN A 1 437 ? 13.698 13.569 -32.555 1.00 95.50 437 ASN A O 1
ATOM 3371 N N . THR A 1 438 ? 13.063 12.055 -31.033 1.00 95.38 438 THR A N 1
ATOM 3372 C CA . THR A 1 438 ? 11.873 11.582 -31.765 1.00 95.38 438 THR A CA 1
ATOM 3373 C C . THR A 1 438 ? 10.553 12.075 -31.162 1.00 95.38 438 THR A C 1
ATOM 3375 O O . THR A 1 438 ? 9.475 11.604 -31.531 1.00 95.38 438 THR A O 1
ATOM 3378 N N . TYR A 1 439 ? 10.632 13.056 -30.259 1.00 92.88 439 TYR A N 1
ATOM 3379 C CA . TYR A 1 439 ? 9.482 13.655 -29.586 1.00 92.88 439 TYR A CA 1
ATOM 3380 C C . TYR A 1 439 ? 8.453 14.210 -30.585 1.00 92.88 439 TYR A C 1
ATOM 3382 O O . TYR A 1 439 ? 8.786 14.865 -31.572 1.00 92.88 439 TYR A O 1
ATOM 3390 N N . GLY A 1 440 ? 7.176 13.931 -30.332 1.00 91.25 440 GLY A N 1
ATOM 3391 C CA . GLY A 1 440 ? 6.042 14.376 -31.142 1.00 91.25 440 GLY A CA 1
ATOM 3392 C C . GLY A 1 440 ? 5.877 13.665 -32.490 1.00 91.25 440 GLY A C 1
ATOM 3393 O O . GLY A 1 440 ? 4.937 13.980 -33.218 1.00 91.25 440 GLY A O 1
ATOM 3394 N N . LEU A 1 441 ? 6.738 12.701 -32.846 1.00 91.25 441 LEU A N 1
ATOM 3395 C CA . LEU A 1 441 ? 6.658 12.023 -34.148 1.00 91.25 441 LEU A CA 1
ATOM 3396 C C . LEU A 1 441 ? 5.529 10.980 -34.236 1.00 91.25 441 LEU A C 1
ATOM 3398 O O . LEU A 1 441 ? 5.153 10.580 -35.342 1.00 91.25 441 LEU A O 1
ATOM 3402 N N . ALA A 1 442 ? 5.002 10.515 -33.101 1.00 90.31 442 ALA A N 1
ATOM 3403 C CA . ALA A 1 442 ? 3.798 9.689 -33.013 1.00 90.31 442 ALA A CA 1
ATOM 3404 C C . ALA A 1 442 ? 3.229 9.699 -31.579 1.00 90.31 442 ALA A C 1
ATOM 3406 O O . ALA A 1 442 ? 3.969 9.947 -30.632 1.00 90.31 442 ALA A O 1
ATOM 3407 N N . PRO A 1 443 ? 1.940 9.391 -31.387 1.00 85.69 443 PRO A N 1
ATOM 3408 C CA . PRO A 1 443 ? 1.452 8.921 -30.097 1.00 85.69 443 PRO A CA 1
ATOM 3409 C C . PRO A 1 443 ? 1.847 7.450 -29.886 1.00 85.69 443 PRO A C 1
ATOM 3411 O O . PRO A 1 443 ? 1.826 6.658 -30.830 1.00 85.69 443 PRO A O 1
ATOM 3414 N N . ASP A 1 444 ? 2.197 7.088 -28.652 1.00 80.06 444 ASP A N 1
ATOM 3415 C CA . ASP A 1 444 ? 2.400 5.700 -28.208 1.00 80.06 444 ASP A CA 1
ATOM 3416 C C . ASP A 1 444 ? 3.429 4.883 -29.009 1.00 80.06 444 ASP A C 1
ATOM 3418 O O . ASP A 1 444 ? 3.227 3.710 -29.345 1.00 80.06 444 ASP A O 1
ATOM 3422 N N . GLY A 1 445 ? 4.579 5.500 -29.286 1.00 88.25 445 GLY A N 1
ATOM 3423 C CA . GLY A 1 445 ? 5.716 4.802 -29.876 1.00 88.25 445 GLY A CA 1
ATOM 3424 C C . GLY A 1 445 ? 6.248 3.655 -29.005 1.00 88.25 445 GLY A C 1
ATOM 3425 O O . GLY A 1 445 ? 5.951 3.527 -27.813 1.00 88.25 445 GLY A O 1
ATOM 3426 N N . TYR A 1 446 ? 7.084 2.814 -29.602 1.00 90.12 446 TYR A N 1
ATOM 3427 C CA . TYR A 1 446 ? 7.794 1.752 -28.897 1.00 90.12 446 TYR A CA 1
ATOM 3428 C C . TYR A 1 446 ? 9.185 1.534 -29.472 1.00 90.12 446 TYR A C 1
ATOM 3430 O O . TYR A 1 446 ? 9.405 1.762 -30.652 1.00 90.12 446 TYR A O 1
ATOM 3438 N N . MET A 1 447 ? 10.104 1.027 -28.661 1.00 94.75 447 MET A N 1
ATOM 3439 C CA . MET A 1 447 ? 11.383 0.495 -29.113 1.00 94.75 447 MET A CA 1
ATOM 3440 C C . MET A 1 447 ? 11.344 -1.033 -29.081 1.00 94.75 447 MET A C 1
ATOM 3442 O O . MET A 1 447 ? 10.782 -1.620 -28.161 1.00 94.75 447 MET A O 1
ATOM 3446 N N . GLU A 1 448 ? 11.953 -1.690 -30.054 1.00 92.62 448 GLU A N 1
ATOM 3447 C CA . GLU A 1 448 ? 12.145 -3.136 -30.087 1.00 92.62 448 GLU A CA 1
ATOM 3448 C C . GLU A 1 448 ? 13.617 -3.440 -30.348 1.00 92.62 448 GLU A C 1
ATOM 3450 O O . GLU A 1 448 ? 14.197 -2.874 -31.274 1.00 92.62 448 GLU A O 1
ATOM 3455 N N . LEU A 1 449 ? 14.224 -4.307 -29.531 1.00 91.75 449 LEU A N 1
ATOM 3456 C CA . LEU A 1 449 ? 15.514 -4.904 -29.872 1.00 91.75 449 LEU A CA 1
ATOM 3457 C C . LEU A 1 449 ? 15.236 -6.153 -30.706 1.00 91.75 449 LEU A C 1
ATOM 3459 O O . LEU A 1 449 ? 14.795 -7.173 -30.181 1.00 91.75 449 LEU A O 1
ATOM 3463 N N . GLN A 1 450 ? 15.444 -6.043 -32.009 1.00 91.50 450 GLN A N 1
ATOM 3464 C CA . GLN A 1 450 ? 15.092 -7.065 -32.985 1.00 91.50 450 GLN A CA 1
ATOM 3465 C C . GLN A 1 450 ? 16.065 -8.245 -32.942 1.00 91.50 450 GLN A C 1
ATOM 3467 O O . GLN A 1 450 ? 17.159 -8.156 -32.385 1.00 91.50 450 GLN A O 1
ATOM 3472 N N . SER A 1 451 ? 15.664 -9.373 -33.529 1.00 85.06 451 SER A N 1
ATOM 3473 C CA . SER A 1 451 ? 16.476 -10.597 -33.570 1.00 85.06 451 SER A CA 1
ATOM 3474 C C . SER A 1 451 ? 17.761 -10.462 -34.392 1.00 85.06 451 SER A C 1
ATOM 3476 O O . SER A 1 451 ? 18.654 -11.284 -34.251 1.00 85.06 451 SER A O 1
ATOM 3478 N N . ASP A 1 452 ? 17.854 -9.452 -35.257 1.00 86.94 452 ASP A N 1
ATOM 3479 C CA . ASP A 1 452 ? 19.071 -9.103 -36.003 1.00 86.94 452 ASP A CA 1
ATOM 3480 C C . ASP A 1 452 ? 20.029 -8.199 -35.199 1.00 86.94 452 ASP A C 1
ATOM 3482 O O . ASP A 1 452 ? 21.047 -7.724 -35.712 1.00 86.94 452 ASP A O 1
ATOM 3486 N N . GLY A 1 453 ? 19.678 -7.925 -33.940 1.00 88.62 453 GLY A N 1
ATOM 3487 C CA . GLY A 1 453 ? 20.442 -7.101 -33.025 1.00 88.62 453 GLY A CA 1
ATOM 3488 C C . GLY A 1 453 ? 20.366 -5.602 -33.301 1.00 88.62 453 GLY A C 1
ATOM 3489 O O . GLY A 1 453 ? 21.224 -4.859 -32.817 1.00 88.62 453 GLY A O 1
ATOM 3490 N N . ASN A 1 454 ? 19.369 -5.132 -34.056 1.00 94.31 454 ASN A N 1
ATOM 3491 C CA . ASN A 1 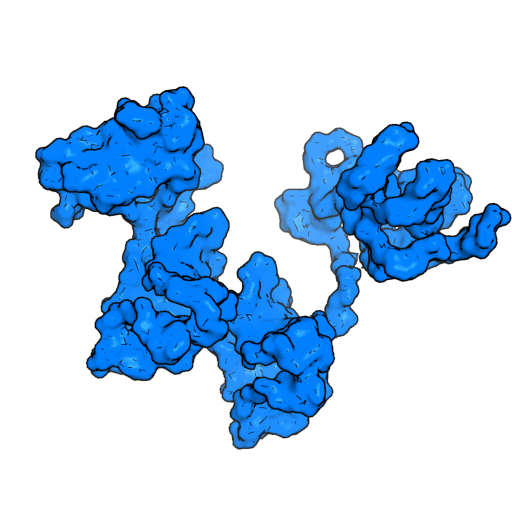454 ? 19.064 -3.712 -34.204 1.00 94.31 454 ASN A CA 1
ATOM 3492 C C . ASN A 1 454 ? 18.015 -3.264 -33.179 1.00 94.31 454 ASN A C 1
ATOM 3494 O O . ASN A 1 454 ? 16.939 -3.852 -33.079 1.00 94.31 454 ASN A O 1
ATOM 3498 N N . ALA A 1 455 ? 18.285 -2.189 -32.441 1.00 94.38 455 ALA A N 1
ATOM 3499 C CA . ALA A 1 455 ? 17.264 -1.541 -31.629 1.00 94.38 455 ALA A CA 1
ATOM 3500 C C . ALA A 1 455 ? 16.564 -0.479 -32.478 1.00 94.38 455 ALA A C 1
ATOM 3502 O O . ALA A 1 455 ? 17.194 0.490 -32.905 1.00 94.38 455 ALA A O 1
ATOM 3503 N N . VAL A 1 456 ? 15.267 -0.650 -32.721 1.00 96.19 456 VAL A N 1
ATOM 3504 C CA . VAL A 1 456 ? 14.487 0.238 -33.588 1.00 96.19 456 VAL A CA 1
ATOM 3505 C C . VAL A 1 456 ? 13.313 0.817 -32.820 1.00 96.19 456 VAL A C 1
ATOM 3507 O O . VAL A 1 456 ? 12.555 0.098 -32.173 1.00 96.19 456 VAL A O 1
ATOM 3510 N N . LEU A 1 457 ? 13.164 2.135 -32.901 1.00 96.81 457 LEU A N 1
ATOM 3511 C CA . LEU A 1 457 ? 12.025 2.871 -32.377 1.00 96.81 457 LEU A CA 1
ATOM 3512 C C . LEU A 1 457 ? 10.992 3.055 -33.486 1.00 96.81 457 LEU A C 1
ATOM 3514 O O . LEU A 1 457 ? 11.299 3.604 -34.544 1.00 96.81 457 LEU A O 1
ATOM 3518 N N . TYR A 1 458 ? 9.760 2.644 -33.222 1.00 94.94 458 TYR A N 1
ATOM 3519 C CA . TYR A 1 458 ? 8.615 2.737 -34.111 1.00 94.94 458 TYR A CA 1
ATOM 3520 C C . TYR A 1 458 ? 7.548 3.693 -33.577 1.00 94.94 458 TYR A C 1
ATOM 3522 O O . TYR A 1 458 ? 7.184 3.657 -32.403 1.00 94.94 458 TYR A O 1
ATOM 3530 N N . GLY A 1 459 ? 6.990 4.501 -34.478 1.00 91.44 459 GLY A N 1
ATOM 3531 C CA . GLY A 1 459 ? 5.722 5.200 -34.288 1.00 91.44 459 GLY A CA 1
ATOM 3532 C C . GLY A 1 459 ? 4.673 4.575 -35.204 1.00 91.44 459 GLY A C 1
ATOM 3533 O O . GLY A 1 459 ? 4.661 4.853 -36.404 1.00 91.44 459 GLY A O 1
ATOM 3534 N N . GLY A 1 460 ? 3.832 3.691 -34.665 1.00 84.56 460 GLY A N 1
ATOM 3535 C CA . GLY A 1 460 ? 3.003 2.802 -35.485 1.00 84.56 460 GLY A CA 1
ATOM 3536 C C . GLY A 1 460 ? 3.866 1.780 -36.233 1.00 84.56 460 GLY A C 1
ATOM 3537 O O . GLY A 1 460 ? 4.649 1.073 -35.610 1.00 84.56 460 GLY A O 1
ATOM 3538 N N . LEU A 1 461 ? 3.739 1.713 -37.563 1.00 84.88 461 LEU A N 1
ATOM 3539 C CA . LEU A 1 461 ? 4.560 0.845 -38.428 1.00 84.88 461 LEU A CA 1
ATOM 3540 C C . LEU A 1 461 ? 5.793 1.558 -39.013 1.00 84.88 461 LEU A C 1
ATOM 3542 O O . LEU A 1 461 ? 6.548 0.965 -39.779 1.00 84.88 461 LEU A O 1
ATOM 3546 N N . VAL A 1 462 ? 5.993 2.839 -38.689 1.00 93.25 462 VAL A N 1
ATOM 3547 C CA . VAL A 1 462 ? 7.073 3.656 -39.254 1.00 93.25 462 VAL A CA 1
ATOM 3548 C C . VAL A 1 462 ? 8.246 3.693 -38.284 1.00 93.25 462 VAL A C 1
ATOM 3550 O O . VAL A 1 462 ? 8.092 4.147 -37.149 1.00 93.25 462 VAL A O 1
ATOM 3553 N N . ALA A 1 463 ? 9.422 3.256 -38.738 1.00 95.19 463 ALA A N 1
ATOM 3554 C CA . ALA A 1 463 ? 10.664 3.416 -37.988 1.00 95.19 463 ALA A CA 1
ATOM 3555 C C . ALA A 1 463 ? 11.023 4.908 -37.882 1.00 95.19 463 ALA A C 1
ATOM 3557 O O . ALA A 1 463 ? 11.054 5.629 -38.881 1.00 95.19 463 ALA A O 1
ATOM 3558 N N . ARG A 1 464 ? 11.262 5.381 -36.660 1.00 95.31 464 ARG A N 1
ATOM 3559 C CA . ARG A 1 464 ? 11.590 6.778 -36.332 1.00 95.31 464 ARG A CA 1
ATOM 3560 C C . ARG A 1 464 ? 13.049 6.955 -35.932 1.00 95.31 464 ARG A C 1
ATOM 3562 O O . ARG A 1 464 ? 13.606 8.022 -36.158 1.00 95.31 464 ARG A O 1
ATOM 3569 N N . TRP A 1 465 ? 13.657 5.919 -35.358 1.00 96.56 465 TRP A N 1
ATOM 3570 C CA . TRP A 1 465 ? 15.065 5.891 -34.972 1.00 96.56 465 TRP A CA 1
ATOM 3571 C C . TRP A 1 465 ? 15.580 4.448 -34.975 1.00 96.56 465 TRP A C 1
ATOM 3573 O O . TRP A 1 465 ? 14.804 3.525 -34.732 1.00 96.56 465 TRP A O 1
ATOM 3583 N N . ALA A 1 466 ? 16.871 4.248 -35.232 1.00 95.12 466 ALA A N 1
ATOM 3584 C CA . ALA A 1 466 ? 17.526 2.949 -35.113 1.00 95.12 466 ALA A CA 1
ATOM 3585 C C . ALA A 1 466 ? 18.942 3.100 -34.542 1.00 95.12 466 ALA A C 1
ATOM 3587 O O . ALA A 1 466 ? 19.615 4.100 -34.798 1.00 95.12 466 ALA A O 1
ATOM 3588 N N . SER A 1 467 ? 19.416 2.089 -33.812 1.00 93.81 467 SER A N 1
ATOM 3589 C CA . SER A 1 467 ? 20.792 2.037 -33.298 1.00 93.81 467 SER A CA 1
ATOM 3590 C C . SER A 1 467 ? 21.829 1.766 -34.390 1.00 93.81 467 SER A C 1
ATOM 3592 O O . SER A 1 467 ? 23.009 2.052 -34.189 1.00 93.81 467 SER A O 1
ATOM 3594 N N . HIS A 1 468 ? 21.399 1.226 -35.539 1.00 92.94 468 HIS A N 1
ATOM 3595 C CA . HIS A 1 468 ? 22.260 0.804 -36.650 1.00 92.94 468 HIS A CA 1
ATOM 3596 C C . HIS A 1 468 ? 23.322 -0.222 -36.221 1.00 92.94 468 HIS A C 1
ATOM 3598 O O . HIS A 1 468 ? 24.458 -0.210 -36.700 1.00 92.94 468 HIS A O 1
ATOM 3604 N N . THR A 1 469 ? 22.943 -1.108 -35.298 1.00 92.62 469 THR A N 1
ATOM 3605 C CA . THR A 1 469 ? 23.806 -2.175 -34.771 1.00 92.62 469 THR A CA 1
ATOM 3606 C C . THR A 1 469 ? 23.669 -3.492 -35.530 1.00 92.62 469 THR A C 1
ATOM 3608 O O . THR A 1 469 ? 24.471 -4.392 -35.298 1.00 92.62 469 THR A O 1
ATOM 3611 N N . PHE A 1 470 ? 22.711 -3.605 -36.460 1.00 84.31 470 PHE A N 1
ATOM 3612 C CA . PHE A 1 470 ? 22.561 -4.789 -37.310 1.00 84.31 470 PHE A CA 1
ATOM 3613 C C . PHE A 1 470 ? 23.874 -5.124 -38.037 1.00 84.31 470 PHE A C 1
ATOM 3615 O O . PHE A 1 470 ? 24.528 -4.248 -38.607 1.00 84.31 470 PHE A O 1
ATOM 3622 N N . GLY A 1 471 ? 24.278 -6.395 -37.997 1.00 73.50 471 GLY A N 1
ATOM 3623 C CA . GLY A 1 471 ? 25.466 -6.895 -38.700 1.00 73.50 471 GLY A CA 1
ATOM 3624 C C . GLY A 1 471 ? 26.827 -6.429 -38.157 1.00 73.50 471 GLY A C 1
ATOM 3625 O O . GLY A 1 471 ? 27.849 -6.770 -38.750 1.00 73.50 471 GLY A O 1
ATOM 3626 N N . ARG A 1 472 ? 26.885 -5.674 -37.047 1.00 72.12 472 ARG A N 1
ATOM 3627 C CA . ARG A 1 472 ? 28.145 -5.366 -36.342 1.00 72.12 472 ARG A CA 1
ATOM 3628 C C . ARG A 1 472 ? 28.409 -6.420 -35.271 1.00 72.12 472 ARG A C 1
ATOM 3630 O O . ARG A 1 472 ? 27.686 -6.436 -34.282 1.00 72.12 472 ARG A O 1
ATOM 3637 N N . ASN A 1 473 ? 29.440 -7.248 -35.453 1.00 66.44 473 ASN A N 1
ATOM 3638 C CA . ASN A 1 473 ? 29.830 -8.321 -34.523 1.00 66.44 473 ASN A CA 1
ATOM 3639 C C . ASN A 1 473 ? 28.614 -9.120 -34.003 1.00 66.44 473 ASN A C 1
ATOM 3641 O O . ASN A 1 473 ? 28.377 -9.148 -32.799 1.00 66.44 473 ASN A O 1
ATOM 3645 N N . ASP A 1 474 ? 27.816 -9.680 -34.918 1.00 78.44 474 ASP A N 1
ATOM 3646 C CA . ASP A 1 474 ? 26.574 -10.441 -34.659 1.00 78.44 474 ASP A CA 1
ATOM 3647 C C . ASP A 1 474 ? 25.385 -9.645 -34.075 1.00 78.44 474 ASP A C 1
ATOM 3649 O O . ASP A 1 474 ? 24.314 -10.195 -33.828 1.00 78.44 474 ASP A O 1
ATOM 3653 N N . GLY A 1 475 ? 25.509 -8.318 -33.969 1.00 85.50 475 GLY A N 1
ATOM 3654 C CA . GLY A 1 475 ? 24.437 -7.422 -33.536 1.00 85.50 475 GLY A CA 1
ATOM 3655 C C . GLY A 1 475 ? 24.276 -7.356 -32.015 1.00 85.50 475 GLY A C 1
ATOM 3656 O O . GLY A 1 475 ? 24.953 -8.042 -31.253 1.00 85.50 475 GLY A O 1
ATOM 3657 N N . ALA A 1 476 ? 23.397 -6.472 -31.534 1.00 88.88 476 ALA A N 1
ATOM 3658 C CA . ALA A 1 476 ? 23.173 -6.327 -30.098 1.00 88.88 476 ALA A CA 1
ATOM 3659 C C . ALA A 1 476 ? 22.318 -7.483 -29.567 1.00 88.88 476 ALA A C 1
ATOM 3661 O O . ALA A 1 476 ? 21.196 -7.693 -30.020 1.00 88.88 476 ALA A O 1
ATOM 3662 N N . HIS A 1 477 ? 22.815 -8.189 -28.558 1.00 84.06 477 HIS A N 1
ATOM 3663 C CA . HIS A 1 477 ? 22.073 -9.208 -27.820 1.00 84.06 477 HIS A CA 1
ATOM 3664 C C . HIS A 1 477 ? 21.324 -8.621 -26.625 1.00 84.06 477 HIS A C 1
ATOM 3666 O O . HIS A 1 477 ? 20.225 -9.080 -26.296 1.00 84.06 477 HIS A O 1
ATOM 3672 N N . TRP A 1 478 ? 21.884 -7.586 -25.992 1.00 84.88 478 TRP A N 1
ATOM 3673 C CA . TRP A 1 478 ? 21.191 -6.853 -24.939 1.00 84.88 478 TRP A CA 1
ATOM 3674 C C . TRP A 1 478 ? 21.612 -5.387 -24.824 1.00 84.88 478 TRP A C 1
ATOM 3676 O O . TRP A 1 478 ? 22.699 -4.986 -25.238 1.00 84.88 478 TRP A O 1
ATOM 3686 N N . ILE A 1 479 ? 20.738 -4.598 -24.207 1.00 90.56 479 ILE A N 1
ATOM 3687 C CA . ILE A 1 479 ? 20.949 -3.208 -23.801 1.00 90.56 479 ILE A CA 1
ATOM 3688 C C . ILE A 1 479 ? 21.055 -3.176 -22.278 1.00 90.56 479 ILE A C 1
ATOM 3690 O O . ILE A 1 479 ? 20.205 -3.755 -21.600 1.00 90.56 479 ILE A O 1
ATOM 3694 N N . ASP A 1 480 ? 22.065 -2.496 -21.745 1.00 88.75 480 ASP A N 1
ATOM 3695 C CA . ASP A 1 480 ? 22.284 -2.299 -20.312 1.00 88.75 480 ASP A CA 1
ATOM 3696 C C . ASP A 1 480 ? 22.328 -0.801 -19.989 1.00 88.75 480 ASP A C 1
ATOM 3698 O O . ASP A 1 480 ? 22.984 -0.029 -20.693 1.00 88.75 480 ASP A O 1
ATOM 3702 N N . VAL A 1 481 ? 21.640 -0.388 -18.925 1.00 90.00 481 VAL A N 1
ATOM 3703 C CA . VAL A 1 481 ? 21.739 0.978 -18.390 1.00 90.00 481 VAL A CA 1
ATOM 3704 C C . VAL A 1 481 ? 22.721 0.933 -17.235 1.00 90.00 481 VAL A C 1
ATOM 3706 O O . VAL A 1 481 ? 22.564 0.146 -16.306 1.00 90.00 481 VAL A O 1
ATOM 3709 N N . GLN A 1 482 ? 23.751 1.760 -17.297 1.00 90.12 482 GLN A N 1
ATOM 3710 C CA . GLN A 1 482 ? 24.888 1.697 -16.395 1.00 90.12 482 GLN A CA 1
ATOM 3711 C C . GLN A 1 482 ? 24.814 2.782 -15.329 1.00 90.12 482 GLN A C 1
ATOM 3713 O O . GLN A 1 482 ? 24.175 3.822 -15.486 1.00 90.12 482 GLN A O 1
ATOM 3718 N N . ASP A 1 483 ? 25.469 2.506 -14.207 1.00 88.50 483 ASP A N 1
ATOM 3719 C CA . ASP A 1 483 ? 25.481 3.373 -13.027 1.00 88.50 483 ASP A CA 1
ATOM 3720 C C . ASP A 1 483 ? 26.257 4.676 -13.242 1.00 88.50 483 ASP A C 1
ATOM 3722 O O . ASP A 1 483 ? 26.142 5.594 -12.432 1.00 88.50 483 ASP A O 1
ATOM 3726 N N . ASP A 1 484 ? 27.028 4.757 -14.325 1.00 90.38 484 ASP A N 1
ATOM 3727 C CA . ASP A 1 484 ? 27.789 5.927 -14.753 1.00 90.38 484 ASP A CA 1
ATOM 3728 C C . ASP A 1 484 ? 26.981 6.886 -15.642 1.00 90.38 484 ASP A C 1
ATOM 3730 O O . ASP A 1 484 ? 27.504 7.924 -16.041 1.00 90.38 484 ASP A O 1
ATOM 3734 N N . GLY A 1 485 ? 25.725 6.561 -15.958 1.00 89.81 485 GLY A N 1
ATOM 3735 C CA . GLY A 1 485 ? 24.877 7.380 -16.820 1.00 89.81 485 GLY A CA 1
ATOM 3736 C C . GLY A 1 485 ? 24.985 7.062 -18.299 1.00 89.81 485 GLY A C 1
ATOM 3737 O O . GLY A 1 485 ? 24.527 7.850 -19.124 1.00 89.81 485 GLY A O 1
ATOM 3738 N N . ASN A 1 486 ? 25.552 5.913 -18.660 1.00 93.62 486 ASN A N 1
ATOM 3739 C CA . ASN A 1 486 ? 25.577 5.418 -20.028 1.00 93.62 486 ASN A CA 1
ATOM 3740 C C . ASN A 1 486 ? 24.482 4.364 -20.265 1.00 93.62 486 ASN A C 1
ATOM 3742 O O . ASN A 1 486 ? 24.108 3.609 -19.370 1.00 93.62 486 ASN A O 1
ATOM 3746 N N . THR A 1 487 ? 23.964 4.272 -21.488 1.00 93.81 487 THR A N 1
ATOM 3747 C CA . THR A 1 487 ? 23.206 3.098 -21.948 1.00 93.81 487 THR A CA 1
ATOM 3748 C C . THR A 1 487 ? 23.979 2.453 -23.081 1.00 93.81 487 THR A C 1
ATOM 3750 O O . THR A 1 487 ? 24.293 3.121 -24.065 1.00 93.81 487 THR A O 1
ATOM 3753 N N . VAL A 1 488 ? 24.309 1.172 -22.931 1.00 94.06 488 VAL A N 1
ATOM 3754 C CA . VAL A 1 488 ? 25.242 0.455 -23.807 1.00 94.06 488 VAL A CA 1
ATOM 3755 C C . VAL A 1 488 ? 24.571 -0.785 -24.380 1.00 94.06 488 VAL A C 1
ATOM 3757 O O . VAL A 1 488 ? 23.901 -1.523 -23.660 1.00 94.06 488 VAL A O 1
ATOM 3760 N N . MET A 1 489 ? 24.756 -1.017 -25.677 1.00 93.50 489 MET A N 1
ATOM 3761 C CA . MET A 1 489 ? 24.347 -2.248 -26.347 1.00 93.50 489 MET A CA 1
ATOM 3762 C C . MET A 1 489 ? 25.555 -3.155 -26.535 1.00 93.50 489 MET A C 1
ATOM 3764 O O . MET A 1 489 ? 26.613 -2.703 -26.983 1.00 93.50 489 MET A O 1
ATOM 3768 N N . TYR A 1 490 ? 25.370 -4.429 -26.220 1.00 89.50 490 TYR A N 1
ATOM 3769 C CA . TYR A 1 490 ? 26.414 -5.443 -26.232 1.00 89.50 490 TYR A CA 1
ATOM 3770 C C . TYR A 1 490 ? 26.065 -6.578 -27.183 1.00 89.50 490 TYR A C 1
ATOM 3772 O O . TYR A 1 490 ? 24.896 -6.958 -27.269 1.00 89.50 490 TYR A O 1
ATOM 3780 N N . ASN A 1 491 ? 27.070 -7.138 -27.851 1.00 85.50 491 ASN A N 1
ATOM 3781 C CA . ASN A 1 491 ? 26.931 -8.408 -28.564 1.00 85.50 491 ASN A CA 1
ATOM 3782 C C . ASN A 1 491 ? 27.026 -9.614 -27.610 1.00 85.50 491 ASN A C 1
ATOM 3784 O O . ASN A 1 491 ? 27.250 -9.453 -26.409 1.00 85.50 491 ASN A O 1
ATOM 3788 N N . GLU A 1 492 ? 26.880 -10.830 -28.142 1.00 83.00 492 GLU A N 1
ATOM 3789 C CA . GLU A 1 492 ? 26.937 -12.074 -27.356 1.00 83.00 492 GLU A CA 1
ATOM 3790 C C . GLU A 1 492 ? 28.267 -12.255 -26.599 1.00 83.00 492 GLU A C 1
ATOM 3792 O O . GLU A 1 492 ? 28.288 -12.774 -25.482 1.00 83.00 492 GLU A O 1
ATOM 3797 N N . ALA A 1 493 ? 29.370 -11.745 -27.154 1.00 83.31 493 ALA A N 1
ATOM 3798 C CA . ALA A 1 493 ? 30.700 -11.795 -26.550 1.00 83.31 493 ALA A CA 1
ATOM 3799 C C . ALA A 1 493 ? 30.927 -10.756 -25.425 1.00 83.31 493 ALA A C 1
ATOM 3801 O O . ALA A 1 493 ? 32.028 -10.680 -24.881 1.00 83.31 493 ALA A O 1
ATOM 3802 N N . ASN A 1 494 ? 29.902 -9.990 -25.023 1.00 81.56 494 ASN A N 1
ATOM 3803 C CA . ASN A 1 494 ? 29.987 -8.847 -24.097 1.00 81.56 494 ASN A CA 1
ATOM 3804 C C . ASN A 1 494 ? 30.840 -7.669 -24.608 1.00 81.56 494 ASN A C 1
ATOM 3806 O O . ASN A 1 494 ? 31.303 -6.844 -23.817 1.00 81.56 494 ASN A O 1
ATOM 3810 N N . GLU A 1 495 ? 31.025 -7.533 -25.916 1.00 87.25 495 GLU A N 1
ATOM 3811 C CA . GLU A 1 495 ? 31.673 -6.364 -26.505 1.00 87.25 495 GLU A CA 1
ATOM 3812 C C . GLU A 1 495 ? 30.647 -5.247 -26.702 1.00 87.25 495 GLU A C 1
ATOM 3814 O O . GLU A 1 495 ? 29.545 -5.472 -27.208 1.00 87.25 495 GLU A O 1
ATOM 3819 N N . ALA A 1 496 ? 30.997 -4.027 -26.295 1.00 91.50 496 ALA A N 1
ATOM 3820 C CA . ALA A 1 496 ? 30.144 -2.864 -26.501 1.00 91.50 496 ALA A CA 1
ATOM 3821 C C . ALA A 1 496 ? 30.164 -2.456 -27.981 1.00 91.50 496 ALA A C 1
ATOM 3823 O O . ALA A 1 496 ? 31.219 -2.128 -28.522 1.00 91.50 496 ALA A O 1
ATOM 3824 N N . ILE A 1 497 ? 28.996 -2.429 -28.622 1.00 92.56 497 ILE A N 1
ATOM 3825 C CA . ILE A 1 497 ? 28.866 -2.101 -30.053 1.00 92.56 497 ILE A CA 1
ATOM 3826 C C . ILE A 1 497 ? 28.125 -0.783 -30.309 1.00 92.56 497 ILE A C 1
ATOM 3828 O O . ILE A 1 497 ? 28.196 -0.232 -31.411 1.00 92.56 497 ILE A O 1
ATOM 3832 N N . TRP A 1 498 ? 27.435 -0.258 -29.293 1.00 94.69 498 TRP A N 1
ATOM 3833 C CA . TRP A 1 498 ? 26.810 1.064 -29.297 1.00 94.69 498 TRP A CA 1
ATOM 3834 C C . TRP A 1 498 ? 26.689 1.603 -27.872 1.00 94.69 498 TRP A C 1
ATOM 3836 O O . TRP A 1 498 ? 26.478 0.83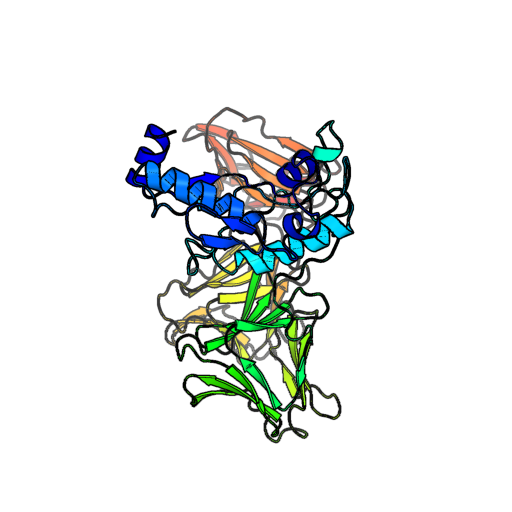2 -26.939 1.00 94.69 498 TRP A O 1
ATOM 3846 N N . ALA A 1 499 ? 26.772 2.920 -27.700 1.00 94.56 499 ALA A N 1
ATOM 3847 C CA . ALA A 1 499 ? 26.520 3.579 -26.424 1.00 94.56 499 ALA A CA 1
ATOM 3848 C C . ALA A 1 499 ? 25.901 4.969 -26.622 1.00 94.56 499 ALA A C 1
ATOM 3850 O O . ALA A 1 499 ? 26.151 5.622 -27.639 1.00 94.56 499 ALA A O 1
ATOM 3851 N N . THR A 1 500 ? 25.164 5.461 -25.620 1.00 94.56 500 THR A N 1
ATOM 3852 C CA . THR A 1 500 ? 24.693 6.859 -25.584 1.00 94.56 500 THR A CA 1
ATOM 3853 C C . THR A 1 500 ? 25.844 7.860 -25.456 1.00 94.56 500 THR A C 1
ATOM 3855 O O . THR A 1 500 ? 25.680 9.016 -25.839 1.00 94.56 500 THR A O 1
ATOM 3858 N N . ASN A 1 501 ? 27.014 7.415 -24.975 1.00 94.75 501 ASN A N 1
ATOM 3859 C CA . ASN A 1 501 ? 28.219 8.220 -24.730 1.00 94.75 501 ASN A CA 1
ATOM 3860 C C . ASN A 1 501 ? 27.976 9.362 -23.733 1.00 94.75 501 ASN A C 1
ATOM 3862 O O . ASN A 1 501 ? 28.403 10.500 -23.932 1.00 94.75 501 ASN A O 1
ATOM 3866 N N . THR A 1 502 ? 27.268 9.039 -22.653 1.00 93.38 502 THR A N 1
ATOM 3867 C CA . THR A 1 502 ? 26.839 9.995 -21.622 1.00 93.38 502 THR A CA 1
ATOM 3868 C C . THR A 1 502 ? 27.432 9.732 -20.245 1.00 93.38 502 THR A C 1
ATOM 3870 O O . THR A 1 502 ? 27.006 10.356 -19.281 1.00 93.38 502 THR A O 1
ATOM 3873 N N . ALA A 1 503 ? 28.428 8.849 -20.147 1.00 85.38 503 ALA A N 1
ATOM 3874 C CA . ALA A 1 503 ? 29.092 8.546 -18.885 1.00 85.38 503 ALA A CA 1
ATOM 3875 C C . ALA A 1 503 ? 29.596 9.828 -18.187 1.00 85.38 503 ALA A C 1
ATOM 3877 O O . ALA A 1 503 ? 30.331 10.620 -18.784 1.00 85.38 503 ALA A O 1
ATOM 3878 N N . GLY A 1 504 ? 29.193 10.026 -16.930 1.00 71.50 504 GLY A N 1
ATOM 3879 C CA . GLY A 1 504 ? 29.585 11.160 -16.087 1.00 71.50 504 GLY A CA 1
ATOM 3880 C C . GLY A 1 504 ? 28.876 12.492 -16.368 1.00 71.50 504 GLY A C 1
ATOM 3881 O O . GLY A 1 504 ? 29.375 13.520 -15.906 1.00 71.50 504 GLY A O 1
ATOM 3882 N N . ARG A 1 505 ? 27.774 12.499 -17.132 1.00 65.56 505 ARG A N 1
ATOM 3883 C CA . ARG A 1 505 ? 26.964 13.700 -17.415 1.00 65.56 505 ARG A CA 1
ATOM 3884 C C . ARG A 1 505 ? 25.764 13.881 -16.500 1.00 65.56 505 ARG A C 1
ATOM 3886 O O . ARG A 1 505 ? 25.175 12.861 -16.084 1.00 65.56 505 ARG A O 1
#

Secondary structure (DSSP, 8-state):
-HHHHHHHHHTT--EEE---HHHHHHTSTTSS-HHHHTTSS--EE-TTT--EESSHHHHHHHHHHHHHHHTT-TTS-EEEEEE---SSSSTT-SHHHHHHHHHHHHHHHTS--SSSTTS---EEESEEE--SS-S-HHHHTTEEE-TTT--BSS----S--S---SEEETT-EEETT-EEE-TTSSEEEEE-TTS-EEEEETTTEEEEE-S-TTS-SS-EEEE-TTS-EEEEETTEEEEE---TTSTT--SEEEE-TTS-EEEE-TT--EEEE---SSSEEETT-EEETT-EEE-TTS-EEEEE-TTS-EEEEETTS-EEEE-------TT-EEEE-TTS-EEEEETTEEEEE-S-TT--S---EEEE-TTS-EEEE-TT--EEEE---SS--EETT-EEETT-EEE-TTSSEEEEE-TTS-EEEEETTTEEEEE-S-TTS-SS-EEEE-TTS-EEEEETTEEEEE---TTSTT--SEEEE-TTS-EEEE-TTS-EEEE---TT-

Foldseek 3Di:
DLVVLVVCVVVLHAAEDADELQVCCVPVVPPDDLCQSLLNADWDADPVPRFIDGHPVLVVVVVVLVVCVVSVRNVGHYAHEEYFAFQDQDPPHRLVSRQSSVQSCLVPQCAHHSVCGHDRHHYDYHEQEFDDPDDGTRNRGRHQAHPPPRDGSDDHDSPLPPDCPLKDFAPDKQKAQHWHAAPVRQWIFHCHQQLKTFIAGPPPFGQDIQPSGNQARTWMWHCHPQQKIFIDHPNDTDGIQPQGPPPSHFRMWGQHPQSKIFTAHPVRDTRDIPPQRAQKDWAFDKQFARHWHAAPVRQWIFHQHQQLKGFIDRPPDDTLDIQPDGHNARGFIWHCHPQRKTFTDGPNDGPGIQPGGNPPQAIKMWGCHPQRKIFIAGPVRDTPGIPPSRFNKAFAPDKQKAQRWTAASVRQWIFHQHQQLKTFIARPPPGTLFIPPCGNVAGIWMWHCHQQQKIFIDRDPDTRDIQPQRPPQSHFRIWGQHPQSKIFTADPVRDTRGIRPRGND

Sequence (505 aa):
MQPLVNWLATVRSDFICNIYPYFTYINSNGQITLQFGRLESGSVTDSNNGKIYTNLLAQRLDAVYAALGRLGQGNMRVVVGEIGWPTSGGTATDTDNARIHNQNLVNVARGGTPLKPNWRIQTYIFAMFDENQKAASLQKSWGLYNPSNFQAKYTINFGNSQTLSNRITQGMRLSSGQFVESKNQVYKLIMQADCNLVLDRIGVGPLWASNTAGYASDGYVELQSDGNAVVYGGGVARWASNTLGRNDGAHRIDVQDDGNIVMYNEANQAIWATNTAGNRIIQGMRLSSGQFVMSKNQVYKLIMHADCKLVLYHIGVRPLWTSHTNGSASDGHLHMQSDGNAVVKIGGVSRWTSGTGGRNDGTHRLDVQDDGNLVMYNEANQAIWATNTAGSRITQGSRLSSGQFVMSKNRVYKFIMQADCNLVLDHIGVGPVWTSNTYGLAPDGYMELQSDGNAVLYGGLVARWASHTFGRNDGAHWIDVQDDGNTVMYNEANEAIWATNTAGR

Organism: NCBI:txid1480154

Radius of gyration: 29.66 Å; chains: 1; bounding box: 70×72×70 Å

InterPro domains:
  IPR000490 Glycoside hydrolase family 17 [PF00332] (1-158)
  IPR000490 Glycoside hydrolase family 17 [PS00587] (76-89)
  IPR001480 Bulb-type lectin domain [PS50927] (165-276)
  IPR001480 Bulb-type lectin domain [PS50927] (278-389)
  IPR001480 Bulb-type lectin domain [PS50927] (391-502)
  IPR001480 Bulb-type lectin domain [SM00108] (165-278)
  IPR001480 Bulb-type lectin domain [SM00108] (279-391)
  IPR001480 Bulb-type lectin domain [SM00108] (392-504)
  IPR001480 Bulb-type lectin domain [cd00028] (165-276)
  IPR017853 Glycoside hydrolase superfamily [SSF51445] (1-157)
  IPR036426 Bulb-type lectin domain superfamily [G3DSA:2.90.10.10] (159-218)
  IPR036426 Bulb-type lectin domain superfamily [G3DSA:2.90.10.10] (219-280)
  IPR036426 Bulb-type lectin domain superfamily [G3DSA:2.90.10.10] (281-331)
  IPR036426 Bulb-type lectin domain superfamily [G3DSA:2.90.10.10] (332-393)
  IPR036426 Bulb-type lectin domain superfamily [G3DSA:2.90.10.10] (394-443)
  IPR036426 Bulb-type lectin domain superfamily [G3DSA:2.90.10.10] (444-505)
  IPR036426 Bulb-type lectin domain superfamily [SSF51110] (168-276)
  IPR036426 Bulb-type lectin domain superfamily [SSF51110] (281-389)
  IPR036426 Bulb-type lectin domain superfamily [SSF51110] (397-502)
  IPR044965 Glycoside hydrolase family 17, plant [PTHR32227] (1-171)